Protein AF-0000000075577628 (afdb_homodimer)

Structure (mmCIF, N/CA/C/O backbone):
data_AF-0000000075577628-model_v1
#
loop_
_entity.id
_entity.type
_entity.pdbx_description
1 polymer 'Cyclic nucleotide-binding protein'
#
loop_
_atom_site.group_PDB
_atom_site.id
_atom_site.type_symbol
_atom_site.label_atom_id
_atom_site.label_alt_id
_atom_site.label_comp_id
_atom_site.label_asym_id
_atom_site.label_entity_id
_atom_site.label_seq_id
_atom_site.pdbx_PDB_ins_code
_atom_site.Cartn_x
_atom_site.Cartn_y
_atom_site.Cartn_z
_atom_site.occupancy
_atom_site.B_iso_or_equiv
_atom_site.auth_seq_id
_atom_site.auth_comp_id
_atom_site.auth_asym_id
_atom_site.auth_atom_id
_atom_site.pdbx_PDB_model_num
ATOM 1 N N . MET A 1 1 ? 30.172 -15.508 -8.258 1 45.38 1 MET A N 1
ATOM 2 C CA . MET A 1 1 ? 29.047 -16.438 -8.359 1 45.38 1 MET A CA 1
ATOM 3 C C . MET A 1 1 ? 28.469 -16.75 -6.984 1 45.38 1 MET A C 1
ATOM 5 O O . MET A 1 1 ? 27.25 -16.797 -6.816 1 45.38 1 MET A O 1
ATOM 9 N N . ASN A 1 2 ? 29.359 -16.922 -5.938 1 58.44 2 ASN A N 1
ATOM 10 C CA . ASN A 1 2 ? 29.125 -17.344 -4.559 1 58.44 2 ASN A CA 1
ATOM 11 C C . ASN A 1 2 ? 28.438 -16.25 -3.75 1 58.44 2 ASN A C 1
ATOM 13 O O . ASN A 1 2 ? 27.5 -16.516 -2.994 1 58.44 2 ASN A O 1
ATOM 17 N N . ASN A 1 3 ? 28.797 -15.008 -4.035 1 70.81 3 ASN A N 1
ATOM 18 C CA . ASN A 1 3 ? 28.297 -13.867 -3.271 1 70.81 3 ASN A CA 1
ATOM 19 C C . ASN A 1 3 ? 26.844 -13.539 -3.627 1 70.81 3 ASN A C 1
ATOM 21 O O . ASN A 1 3 ? 26.047 -13.211 -2.748 1 70.81 3 ASN A O 1
ATOM 25 N N . ASN A 1 4 ? 26.5 -13.906 -4.805 1 81.06 4 ASN A N 1
ATOM 26 C CA . ASN A 1 4 ? 25.141 -13.648 -5.262 1 81.06 4 ASN A CA 1
ATOM 27 C C . ASN A 1 4 ? 24.125 -14.539 -4.551 1 81.06 4 ASN A C 1
ATOM 29 O O . ASN A 1 4 ? 23.047 -14.078 -4.172 1 81.06 4 ASN A O 1
ATOM 33 N N . LEU A 1 5 ? 24.641 -15.727 -4.34 1 80.81 5 LEU A N 1
ATOM 34 C CA . LEU A 1 5 ? 23.734 -16.672 -3.705 1 80.81 5 LEU A CA 1
ATOM 35 C C . LEU A 1 5 ? 23.438 -16.266 -2.264 1 80.81 5 LEU A C 1
ATOM 37 O O . LEU A 1 5 ? 22.312 -16.406 -1.784 1 80.81 5 LEU A O 1
ATOM 41 N N . GLU A 1 6 ? 24.562 -15.773 -1.619 1 86.19 6 GLU A N 1
ATOM 42 C CA . GLU A 1 6 ? 24.391 -15.336 -0.236 1 86.19 6 GLU A CA 1
ATOM 43 C C . GLU A 1 6 ? 23.438 -14.156 -0.138 1 86.19 6 GLU A C 1
ATOM 45 O O . GLU A 1 6 ? 22.641 -14.078 0.802 1 86.19 6 GLU A O 1
ATOM 50 N N . ILE A 1 7 ? 23.531 -13.312 -1.1 1 90.38 7 ILE A N 1
ATOM 51 C CA . ILE A 1 7 ? 22.656 -12.148 -1.123 1 90.38 7 ILE A CA 1
ATOM 52 C C . ILE A 1 7 ? 21.219 -12.586 -1.419 1 90.38 7 ILE A C 1
ATOM 54 O O . ILE A 1 7 ? 20.281 -12.094 -0.802 1 90.38 7 ILE A O 1
ATOM 58 N N . LEU A 1 8 ? 21.062 -13.531 -2.334 1 91.06 8 LEU A N 1
ATOM 59 C CA . LEU A 1 8 ? 19.75 -13.992 -2.752 1 91.06 8 LEU A CA 1
ATOM 60 C C . LEU A 1 8 ? 19 -14.625 -1.581 1 91.06 8 LEU A C 1
ATOM 62 O O . LEU A 1 8 ? 17.781 -14.508 -1.486 1 91.06 8 LEU A O 1
ATOM 66 N N . LYS A 1 9 ? 19.719 -15.234 -0.724 1 89.19 9 LYS A N 1
ATOM 67 C CA . LYS A 1 9 ? 19.125 -15.883 0.44 1 89.19 9 LYS A CA 1
ATOM 68 C C . LYS A 1 9 ? 18.5 -14.852 1.379 1 89.19 9 LYS A C 1
ATOM 70 O O . LYS A 1 9 ? 17.641 -15.188 2.199 1 89.19 9 LYS A O 1
ATOM 75 N N . LYS A 1 10 ? 18.969 -13.617 1.207 1 92.44 10 LYS A N 1
ATOM 76 C CA . LYS A 1 10 ? 18.484 -12.555 2.086 1 92.44 10 LYS A CA 1
ATOM 77 C C . LYS A 1 10 ? 17.312 -11.812 1.456 1 92.44 10 LYS A C 1
ATOM 79 O O . LYS A 1 10 ? 16.719 -10.93 2.086 1 92.44 10 LYS A O 1
ATOM 84 N N . VAL A 1 11 ? 17.031 -12.148 0.27 1 94.25 11 VAL A N 1
ATOM 85 C CA . VAL A 1 11 ? 15.969 -11.469 -0.456 1 94.25 11 VAL A CA 1
ATOM 86 C C . VAL A 1 11 ? 14.609 -12.023 -0.02 1 94.25 11 VAL A C 1
ATOM 88 O O . VAL A 1 11 ? 14.367 -13.234 -0.114 1 94.25 11 VAL A O 1
ATOM 91 N N . THR A 1 12 ? 13.695 -11.195 0.407 1 94.94 12 THR A N 1
ATOM 92 C CA . THR A 1 12 ? 12.391 -11.586 0.927 1 94.94 12 THR A CA 1
ATOM 93 C C . THR A 1 12 ? 11.594 -12.359 -0.127 1 94.94 12 THR A C 1
ATOM 95 O O . THR A 1 12 ? 10.828 -13.266 0.205 1 94.94 12 THR A O 1
ATOM 98 N N . LEU A 1 13 ? 11.797 -12.031 -1.385 1 94.5 13 LEU A N 1
ATOM 99 C CA . LEU A 1 13 ? 11.102 -12.688 -2.484 1 94.5 13 LEU A CA 1
ATOM 100 C C . LEU A 1 13 ? 11.438 -14.172 -2.533 1 94.5 13 LEU A C 1
ATOM 102 O O . LEU A 1 13 ? 10.633 -14.984 -2.998 1 94.5 13 LEU A O 1
ATOM 106 N N . PHE A 1 14 ? 12.617 -14.516 -1.979 1 92.94 14 PHE A N 1
ATOM 107 C CA . PHE A 1 14 ? 13.078 -15.898 -2.088 1 92.94 14 PHE A CA 1
ATOM 108 C C . PHE A 1 14 ? 13.039 -16.594 -0.729 1 92.94 14 PHE A C 1
ATOM 110 O O . PHE A 1 14 ? 13.641 -17.641 -0.55 1 92.94 14 PHE A O 1
ATOM 117 N N . GLU A 1 15 ? 12.398 -15.953 0.177 1 91.19 15 GLU A N 1
ATOM 118 C CA . GLU A 1 15 ? 12.32 -16.531 1.516 1 91.19 15 GLU A CA 1
ATOM 119 C C . GLU A 1 15 ? 11.742 -17.938 1.476 1 91.19 15 GLU A C 1
ATOM 121 O O . GLU A 1 15 ? 10.734 -18.188 0.812 1 91.19 15 GLU A O 1
ATOM 126 N N . GLY A 1 16 ? 12.414 -18.875 2.123 1 86.19 16 GLY A N 1
ATOM 127 C CA . GLY A 1 16 ? 11.922 -20.234 2.238 1 86.19 16 GLY A CA 1
ATOM 128 C C . GLY A 1 16 ? 12.336 -21.109 1.075 1 86.19 16 GLY A C 1
ATOM 129 O O . GLY A 1 16 ? 12.031 -22.312 1.058 1 86.19 16 GLY A O 1
ATOM 130 N N . ILE A 1 17 ? 12.938 -20.516 0.058 1 82.75 17 ILE A N 1
ATOM 131 C CA . ILE A 1 17 ? 13.375 -21.297 -1.098 1 82.75 17 ILE A CA 1
ATOM 132 C C . ILE A 1 17 ? 14.859 -21.625 -0.961 1 82.75 17 ILE A C 1
ATOM 134 O O . ILE A 1 17 ? 15.719 -20.75 -1.071 1 82.75 17 ILE A O 1
ATOM 138 N N . ASN A 1 18 ? 15.312 -22.531 -0.335 1 72.38 18 ASN A N 1
ATOM 139 C CA . ASN A 1 18 ? 16.719 -22.797 -0.007 1 72.38 18 ASN A CA 1
ATOM 140 C C . ASN A 1 18 ? 17.406 -23.609 -1.095 1 72.38 18 ASN A C 1
ATOM 142 O O . ASN A 1 18 ? 18.438 -23.203 -1.629 1 72.38 18 ASN A O 1
ATOM 146 N N . GLU A 1 19 ? 17.141 -24.875 -1.274 1 64.94 19 GLU A N 1
ATOM 147 C CA . GLU A 1 19 ? 18.016 -25.859 -1.912 1 64.94 19 GLU A CA 1
ATOM 148 C C . GLU A 1 19 ? 17.969 -25.734 -3.432 1 64.94 19 GLU A C 1
ATOM 150 O O . GLU A 1 19 ? 18.922 -26.094 -4.117 1 64.94 19 GLU A O 1
ATOM 155 N N . ASN A 1 20 ? 17.406 -24.672 -3.98 1 78.75 20 ASN A N 1
ATOM 156 C CA . ASN A 1 20 ? 17.375 -24.734 -5.438 1 78.75 20 ASN A CA 1
ATOM 157 C C . ASN A 1 20 ? 17.141 -23.359 -6.055 1 78.75 20 ASN A C 1
ATOM 159 O O . ASN A 1 20 ? 16.375 -23.234 -7.016 1 78.75 20 ASN A O 1
ATOM 163 N N . LEU A 1 21 ? 17.969 -22.547 -5.457 1 80.19 21 LEU A N 1
ATOM 164 C CA . LEU A 1 21 ? 17.812 -21.188 -5.949 1 80.19 21 LEU A CA 1
ATOM 165 C C . LEU A 1 21 ? 18.25 -21.062 -7.402 1 80.19 21 LEU A C 1
ATOM 167 O O . LEU A 1 21 ? 17.625 -20.359 -8.195 1 80.19 21 LEU A O 1
ATOM 171 N N . SER A 1 22 ? 19.297 -21.844 -7.723 1 78.44 22 SER A N 1
ATOM 172 C CA . SER A 1 22 ? 19.797 -21.812 -9.094 1 78.44 22 SER A CA 1
ATOM 173 C C . SER A 1 22 ? 18.766 -22.344 -10.078 1 78.44 22 SER A C 1
ATOM 175 O O . SER A 1 22 ? 18.578 -21.766 -11.156 1 78.44 22 SER A O 1
ATOM 177 N N . ALA A 1 23 ? 18.203 -23.375 -9.711 1 79.19 23 ALA A N 1
ATOM 178 C CA . ALA A 1 23 ? 17.172 -23.953 -10.562 1 79.19 23 ALA A CA 1
ATOM 179 C C . ALA A 1 23 ? 16 -23 -10.719 1 79.19 23 ALA A C 1
ATOM 181 O O . ALA A 1 23 ? 15.43 -22.875 -11.812 1 79.19 23 ALA A O 1
ATOM 182 N N . MET A 1 24 ? 15.719 -22.344 -9.656 1 82.5 24 MET A N 1
ATOM 183 C CA . MET A 1 24 ? 14.633 -21.359 -9.672 1 82.5 24 MET A CA 1
ATOM 184 C C . MET A 1 24 ? 14.953 -20.219 -10.633 1 82.5 24 MET A C 1
ATOM 186 O O . MET A 1 24 ? 14.117 -19.844 -11.461 1 82.5 24 MET A O 1
ATOM 190 N N . LEU A 1 25 ? 16.156 -19.781 -10.555 1 84.06 25 LEU A N 1
ATOM 191 C CA . LEU A 1 25 ? 16.562 -18.656 -11.398 1 84.06 25 LEU A CA 1
ATOM 192 C C . LEU A 1 25 ? 16.547 -19.047 -12.867 1 84.06 25 LEU A C 1
ATOM 194 O O . LEU A 1 25 ? 16.172 -18.234 -13.727 1 84.06 25 LEU A O 1
ATOM 198 N N . GLU A 1 26 ? 16.953 -20.203 -13.086 1 80.56 26 GLU A N 1
ATOM 199 C CA . GLU A 1 26 ? 16.938 -20.719 -14.461 1 80.56 26 GLU A CA 1
ATOM 200 C C . GLU A 1 26 ? 15.516 -20.812 -14.992 1 80.56 26 GLU A C 1
ATOM 202 O O . GLU A 1 26 ? 15.25 -20.438 -16.141 1 80.56 26 GLU A O 1
ATOM 207 N N . CYS A 1 27 ? 14.703 -21.234 -14.164 1 81.5 27 CYS A N 1
ATOM 208 C CA . CYS A 1 27 ? 13.305 -21.406 -14.555 1 81.5 27 CYS A CA 1
ATOM 209 C C . CYS A 1 27 ? 12.656 -20.047 -14.836 1 81.5 27 CYS A C 1
ATOM 211 O O . CYS A 1 27 ? 11.859 -19.922 -15.758 1 81.5 27 CYS A O 1
ATOM 213 N N . LEU A 1 28 ? 13.031 -19.094 -14.062 1 82.94 28 LEU A N 1
ATOM 214 C CA . LEU A 1 28 ? 12.414 -17.766 -14.141 1 82.94 28 LEU A CA 1
ATOM 215 C C . LEU A 1 28 ? 13 -16.969 -15.297 1 82.94 28 LEU A C 1
ATOM 217 O O . LEU A 1 28 ? 12.438 -15.938 -15.688 1 82.94 28 LEU A O 1
ATOM 221 N N . GLY A 1 29 ? 13.977 -17.453 -15.914 1 80.69 29 GLY A N 1
ATOM 222 C CA . GLY A 1 29 ? 14.633 -16.672 -16.953 1 80.69 29 GLY A CA 1
ATOM 223 C C . GLY A 1 29 ? 15.203 -15.359 -16.438 1 80.69 29 GLY A C 1
ATOM 224 O O . GLY A 1 29 ? 14.969 -14.305 -17.031 1 80.69 29 GLY A O 1
ATOM 225 N N . SER A 1 30 ? 15.938 -15.406 -15.406 1 83.06 30 SER A N 1
ATOM 226 C CA . SER A 1 30 ? 16.484 -14.211 -14.773 1 83.06 30 SER A CA 1
ATOM 227 C C . SER A 1 30 ? 17.547 -13.555 -15.641 1 83.06 30 SER A C 1
ATOM 229 O O . SER A 1 30 ? 18.234 -14.242 -16.406 1 83.06 30 SER A O 1
ATOM 231 N N . ASP A 1 31 ? 17.531 -12.242 -15.656 1 90.94 31 ASP A N 1
ATOM 232 C CA . ASP A 1 31 ? 18.516 -11.445 -16.391 1 90.94 31 ASP A CA 1
ATOM 233 C C . ASP A 1 31 ? 19.328 -10.562 -15.43 1 90.94 31 ASP A C 1
ATOM 235 O O . ASP A 1 31 ? 18.75 -9.766 -14.688 1 90.94 31 ASP A O 1
ATOM 239 N N . GLN A 1 32 ? 20.594 -10.82 -15.461 1 94.38 32 GLN A N 1
ATOM 240 C CA . GLN A 1 32 ? 21.453 -10.016 -14.617 1 94.38 32 GLN A CA 1
ATOM 241 C C . GLN A 1 32 ? 22.141 -8.914 -15.422 1 94.38 32 GLN A C 1
ATOM 243 O O . GLN A 1 32 ? 22.672 -9.164 -16.5 1 94.38 32 GLN A O 1
ATOM 248 N N . LYS A 1 33 ? 22.094 -7.668 -14.953 1 97.5 33 LYS A N 1
ATOM 249 C CA . LYS A 1 33 ? 22.703 -6.527 -15.633 1 97.5 33 LYS A CA 1
ATOM 250 C C . LYS A 1 33 ? 23.562 -5.715 -14.672 1 97.5 33 LYS A C 1
ATOM 252 O O . LYS A 1 33 ? 23.234 -5.578 -13.492 1 97.5 33 LYS A O 1
ATOM 257 N N . LYS A 1 34 ? 24.641 -5.199 -15.188 1 98.19 34 LYS A N 1
ATOM 258 C CA . LYS A 1 34 ? 25.516 -4.316 -14.43 1 98.19 34 LYS A CA 1
ATOM 259 C C . LYS A 1 34 ? 25.312 -2.857 -14.836 1 98.19 34 LYS A C 1
ATOM 261 O O . LYS A 1 34 ? 25.125 -2.559 -16.016 1 98.19 34 LYS A O 1
ATOM 266 N N . TYR A 1 35 ? 25.328 -2.035 -13.898 1 98.5 35 TYR A N 1
ATOM 267 C CA . TYR A 1 35 ? 25.188 -0.597 -14.094 1 98.5 35 TYR A CA 1
ATOM 268 C C . TYR A 1 35 ? 26.328 0.157 -13.422 1 98.5 35 TYR A C 1
ATOM 270 O O . TYR A 1 35 ? 26.734 -0.187 -12.312 1 98.5 35 TYR A O 1
ATOM 278 N N . ALA A 1 36 ? 26.828 1.147 -14.109 1 98.56 36 ALA A N 1
ATOM 279 C CA . ALA A 1 36 ? 27.812 2.043 -13.5 1 98.56 36 ALA A CA 1
ATOM 280 C C . ALA A 1 36 ? 27.125 3.113 -12.656 1 98.56 36 ALA A C 1
ATOM 282 O O . ALA A 1 36 ? 25.938 3.377 -12.82 1 98.56 36 ALA A O 1
ATOM 283 N N . ARG A 1 37 ? 27.953 3.662 -11.758 1 97.88 37 ARG A N 1
ATOM 284 C CA . ARG A 1 37 ? 27.453 4.793 -10.984 1 97.88 37 ARG A CA 1
ATOM 285 C C . ARG A 1 37 ? 26.844 5.855 -11.891 1 97.88 37 ARG A C 1
ATOM 287 O O . ARG A 1 37 ? 27.453 6.258 -12.883 1 97.88 37 ARG A O 1
ATOM 294 N N . GLY A 1 38 ? 25.609 6.211 -11.531 1 97.25 38 GLY A N 1
ATOM 295 C CA . GLY A 1 38 ? 24.953 7.293 -12.258 1 97.25 38 GLY A CA 1
ATOM 296 C C . GLY A 1 38 ? 24.109 6.805 -13.414 1 97.25 38 GLY A C 1
ATOM 297 O O . GLY A 1 38 ? 23.344 7.574 -13.992 1 97.25 38 GLY A O 1
ATOM 298 N N . GLU A 1 39 ? 24.188 5.562 -13.75 1 98.38 39 GLU A N 1
ATOM 299 C CA . GLU A 1 39 ? 23.406 5.027 -14.859 1 98.38 39 GLU A CA 1
ATOM 300 C C . GLU A 1 39 ? 21.938 4.824 -14.469 1 98.38 39 GLU A C 1
ATOM 302 O O . GLU A 1 39 ? 21.656 4.438 -13.336 1 98.38 39 GLU A O 1
ATOM 307 N N . ILE A 1 40 ? 21.109 5.035 -15.461 1 98.12 40 ILE A N 1
ATOM 308 C CA . ILE A 1 40 ? 19.672 4.848 -15.258 1 98.12 40 ILE A CA 1
ATOM 309 C C . ILE A 1 40 ? 19.328 3.369 -15.414 1 98.12 40 ILE A C 1
ATOM 311 O O . ILE A 1 40 ? 19.672 2.746 -16.422 1 98.12 40 ILE A O 1
ATOM 315 N N . ILE A 1 41 ? 18.703 2.84 -14.422 1 98.19 41 ILE A N 1
ATOM 316 C CA . ILE A 1 41 ? 18.266 1.447 -14.438 1 98.19 41 ILE A CA 1
ATOM 317 C C . ILE A 1 41 ? 16.859 1.354 -15.016 1 98.19 41 ILE A C 1
ATOM 319 O O . ILE A 1 41 ? 16.578 0.458 -15.812 1 98.19 41 ILE A O 1
ATOM 323 N N . LEU A 1 42 ? 16 2.166 -14.578 1 96.81 42 LEU A N 1
ATOM 324 C CA . LEU A 1 42 ? 14.625 2.322 -15.031 1 96.81 42 LEU A CA 1
ATOM 325 C C . LEU A 1 42 ? 14.266 3.797 -15.18 1 96.81 42 LEU A C 1
ATOM 327 O O . LEU A 1 42 ? 14.461 4.582 -14.25 1 96.81 42 LEU A O 1
ATOM 331 N N . LEU A 1 43 ? 13.758 4.164 -16.328 1 94.5 43 LEU A N 1
ATOM 332 C CA . LEU A 1 43 ? 13.422 5.559 -16.609 1 94.5 43 LEU A CA 1
ATOM 333 C C . LEU A 1 43 ? 11.922 5.793 -16.484 1 94.5 43 LEU A C 1
ATOM 335 O O . LEU A 1 43 ? 11.117 4.969 -16.922 1 94.5 43 LEU A O 1
ATOM 339 N N . THR A 1 44 ? 11.625 6.906 -15.906 1 91.94 44 THR A N 1
ATOM 340 C CA . THR A 1 44 ? 10.227 7.312 -15.867 1 91.94 44 THR A CA 1
ATOM 341 C C . THR A 1 44 ? 9.594 7.219 -17.25 1 91.94 44 THR A C 1
ATOM 343 O O . THR A 1 44 ? 10.211 7.605 -18.25 1 91.94 44 THR A O 1
ATOM 346 N N . GLY A 1 45 ? 8.367 6.691 -17.266 1 90.06 45 GLY A N 1
ATOM 347 C CA . GLY A 1 45 ? 7.668 6.586 -18.531 1 90.06 45 GLY A CA 1
ATOM 348 C C . GLY A 1 45 ? 7.895 5.258 -19.234 1 90.06 45 GLY A C 1
ATOM 349 O O . GLY A 1 45 ? 7.168 4.906 -20.156 1 90.06 45 GLY A O 1
ATOM 350 N N . GLN A 1 46 ? 8.883 4.523 -18.859 1 92.75 46 GLN A N 1
ATOM 351 C CA . GLN A 1 46 ? 9.148 3.209 -19.438 1 92.75 46 GLN A CA 1
ATOM 352 C C . GLN A 1 46 ? 8.258 2.141 -18.812 1 92.75 46 GLN A C 1
ATOM 354 O O . GLN A 1 46 ? 7.844 2.271 -17.656 1 92.75 46 GLN A O 1
ATOM 359 N N . PRO A 1 47 ? 7.984 1.15 -19.562 1 93.56 47 PRO A N 1
ATOM 360 C CA . PRO A 1 47 ? 7.211 0.048 -18.984 1 93.56 47 PRO A CA 1
ATOM 361 C C . PRO A 1 47 ? 7.969 -0.704 -17.891 1 93.56 47 PRO A C 1
ATOM 363 O O . PRO A 1 47 ? 9.188 -0.876 -18 1 93.56 47 PRO A O 1
ATOM 366 N N . VAL A 1 48 ? 7.289 -1.112 -16.859 1 95.31 48 VAL A N 1
ATOM 367 C CA . VAL A 1 48 ? 7.863 -1.927 -15.797 1 95.31 48 VAL A CA 1
ATOM 368 C C . VAL A 1 48 ? 7.34 -3.357 -15.898 1 95.31 48 VAL A C 1
ATOM 370 O O . VAL A 1 48 ? 6.211 -3.643 -15.492 1 95.31 48 VAL A O 1
ATOM 373 N N . THR A 1 49 ? 8.164 -4.25 -16.359 1 93.94 49 THR A N 1
ATOM 374 C CA . THR A 1 49 ? 7.691 -5.602 -16.641 1 93.94 49 THR A CA 1
ATOM 375 C C . THR A 1 49 ? 8.383 -6.613 -15.727 1 93.94 49 THR A C 1
ATOM 377 O O . THR A 1 49 ? 8.078 -7.805 -15.766 1 93.94 49 THR A O 1
ATOM 380 N N . ALA A 1 50 ? 9.32 -6.07 -14.922 1 95.19 50 ALA A N 1
ATOM 381 C CA . ALA A 1 50 ? 10.109 -6.984 -14.102 1 95.19 50 ALA A CA 1
ATOM 382 C C . ALA A 1 50 ? 10.344 -6.41 -12.711 1 95.19 50 ALA A C 1
ATOM 384 O O . ALA A 1 50 ? 10.297 -5.191 -12.516 1 95.19 50 ALA A O 1
ATOM 385 N N . VAL A 1 51 ? 10.531 -7.352 -11.797 1 96.31 51 VAL A N 1
ATOM 386 C CA . VAL A 1 51 ? 11.016 -7.008 -10.469 1 96.31 51 VAL A CA 1
ATOM 387 C C . VAL A 1 51 ? 12.547 -6.961 -10.477 1 96.31 51 VAL A C 1
ATOM 389 O O . VAL A 1 51 ? 13.195 -7.855 -11.016 1 96.31 51 VAL A O 1
ATOM 392 N N . GLY A 1 52 ? 13.078 -5.902 -9.953 1 97.25 52 GLY A N 1
ATOM 393 C CA . GLY A 1 52 ? 14.523 -5.805 -9.812 1 97.25 52 GLY A CA 1
ATOM 394 C C . GLY A 1 52 ? 15.016 -6.211 -8.438 1 97.25 52 GLY A C 1
ATOM 395 O O . GLY A 1 52 ? 14.469 -5.77 -7.422 1 97.25 52 GLY A O 1
ATOM 396 N N . VAL A 1 53 ? 15.984 -7.062 -8.422 1 97.38 53 VAL A N 1
ATOM 397 C CA . VAL A 1 53 ? 16.656 -7.48 -7.195 1 97.38 53 VAL A CA 1
ATOM 398 C C . VAL A 1 53 ? 18.078 -6.926 -7.172 1 97.38 53 VAL A C 1
ATOM 400 O O . VAL A 1 53 ? 18.859 -7.18 -8.086 1 97.38 53 VAL A O 1
ATOM 403 N N . ILE A 1 54 ? 18.391 -6.211 -6.141 1 98.12 54 ILE A N 1
ATOM 404 C CA . ILE A 1 54 ? 19.734 -5.617 -6.051 1 98.12 54 ILE A CA 1
ATOM 405 C C . ILE A 1 54 ? 20.719 -6.641 -5.488 1 98.12 54 ILE A C 1
ATOM 407 O O . ILE A 1 54 ? 20.625 -7.016 -4.316 1 98.12 54 ILE A O 1
ATOM 411 N N . LEU A 1 55 ? 21.625 -7.055 -6.293 1 96.88 55 LEU A N 1
ATOM 412 C CA . LEU A 1 55 ? 22.625 -8.031 -5.867 1 96.88 55 LEU A CA 1
ATOM 413 C C . LEU A 1 55 ? 23.828 -7.336 -5.246 1 96.88 55 LEU A C 1
ATOM 415 O O . LEU A 1 55 ? 24.422 -7.844 -4.289 1 96.88 55 LEU A O 1
ATOM 419 N N . SER A 1 56 ? 24.172 -6.223 -5.789 1 97.5 56 SER A N 1
ATOM 420 C CA . SER A 1 56 ? 25.266 -5.406 -5.266 1 97.5 56 SER A CA 1
ATOM 421 C C . SER A 1 56 ? 25.062 -3.936 -5.617 1 97.5 56 SER A C 1
ATOM 423 O O . SER A 1 56 ? 24.375 -3.607 -6.586 1 97.5 56 SER A O 1
ATOM 425 N N . GLY A 1 57 ? 25.656 -3.061 -4.758 1 97.44 57 GLY A N 1
ATOM 426 C CA . GLY A 1 57 ? 25.594 -1.627 -4.996 1 97.44 57 GLY A CA 1
ATOM 427 C C . GLY A 1 57 ? 24.391 -0.965 -4.344 1 97.44 57 GLY A C 1
ATOM 428 O O . GLY A 1 57 ? 23.625 -1.62 -3.641 1 97.44 57 GLY A O 1
ATOM 429 N N . GLU A 1 58 ? 24.312 0.321 -4.586 1 97.94 58 GLU A N 1
ATOM 430 C CA . GLU A 1 58 ? 23.219 1.129 -4.059 1 97.94 58 GLU A CA 1
ATOM 431 C C . GLU A 1 58 ? 22.406 1.749 -5.188 1 97.94 58 GLU A C 1
ATOM 433 O O . GLU A 1 58 ? 22.953 2.145 -6.215 1 97.94 58 GLU A O 1
ATOM 438 N N . VAL A 1 59 ? 21.125 1.775 -4.938 1 98 59 VAL A N 1
ATOM 439 C CA . VAL A 1 59 ? 20.203 2.277 -5.941 1 98 59 VAL A CA 1
ATOM 440 C C . VAL A 1 59 ? 19.312 3.363 -5.328 1 98 59 VAL A C 1
ATOM 442 O O . VAL A 1 59 ? 19 3.312 -4.137 1 98 59 VAL A O 1
ATOM 445 N N . GLN A 1 60 ? 19.016 4.312 -6.125 1 97.44 60 GLN A N 1
ATOM 446 C CA . GLN A 1 60 ? 18.141 5.383 -5.68 1 97.44 60 GLN A CA 1
ATOM 447 C C . GLN A 1 60 ? 16.875 5.445 -6.539 1 97.44 60 GLN A C 1
ATOM 449 O O . GLN A 1 60 ? 16.938 5.297 -7.762 1 97.44 60 GLN A O 1
ATOM 454 N N . ILE A 1 61 ? 15.781 5.621 -5.879 1 96.62 61 ILE A N 1
ATOM 455 C CA . ILE A 1 61 ? 14.516 5.848 -6.562 1 96.62 61 ILE A CA 1
ATOM 456 C C . ILE A 1 61 ? 14.156 7.332 -6.512 1 96.62 61 ILE A C 1
ATOM 458 O O . ILE A 1 61 ? 14.094 7.922 -5.434 1 96.62 61 ILE A O 1
ATOM 462 N N . ILE A 1 62 ? 13.891 7.871 -7.688 1 93.31 62 ILE A N 1
ATOM 463 C CA . ILE A 1 62 ? 13.68 9.312 -7.801 1 93.31 62 ILE A CA 1
ATOM 464 C C . ILE A 1 62 ? 12.328 9.586 -8.445 1 93.31 62 ILE A C 1
ATOM 466 O O . ILE A 1 62 ? 11.945 8.922 -9.414 1 93.31 62 ILE A O 1
ATOM 470 N N . HIS A 1 63 ? 11.625 10.469 -7.883 1 88.19 63 HIS A N 1
ATOM 471 C CA . HIS A 1 63 ? 10.398 10.977 -8.484 1 88.19 63 HIS A CA 1
ATOM 472 C C . HIS A 1 63 ? 10.609 12.375 -9.07 1 88.19 63 HIS A C 1
ATOM 474 O O . HIS A 1 63 ? 11.18 13.242 -8.406 1 88.19 63 HIS A O 1
ATOM 480 N N . GLU A 1 64 ? 10.266 12.484 -10.289 1 81.56 64 GLU A N 1
ATOM 481 C CA . GLU A 1 64 ? 10.297 13.789 -10.938 1 81.56 64 GLU A CA 1
ATOM 482 C C . GLU A 1 64 ? 8.883 14.336 -11.148 1 81.56 64 GLU A C 1
ATOM 484 O O . GLU A 1 64 ? 8.039 13.664 -11.75 1 81.56 64 GLU A O 1
ATOM 489 N N . ASP A 1 65 ? 8.664 15.57 -10.688 1 72.94 65 ASP A N 1
ATOM 490 C CA . ASP A 1 65 ? 7.324 16.141 -10.828 1 72.94 65 ASP A CA 1
ATOM 491 C C . ASP A 1 65 ? 7.164 16.828 -12.18 1 72.94 65 ASP A C 1
ATOM 493 O O . ASP A 1 65 ? 8.07 16.797 -13.016 1 72.94 65 ASP A O 1
ATOM 497 N N . PHE A 1 66 ? 5.984 17.344 -12.422 1 69.75 66 PHE A N 1
ATOM 498 C CA . PHE A 1 66 ? 5.629 17.953 -13.703 1 69.75 66 PHE A CA 1
ATOM 499 C C . PHE A 1 66 ? 6.535 19.141 -14.008 1 69.75 66 PHE A C 1
ATOM 501 O O . PHE A 1 66 ? 6.812 19.438 -15.172 1 69.75 66 PHE A O 1
ATOM 508 N N . TYR A 1 67 ? 6.996 19.75 -13.008 1 70.12 67 TYR A N 1
ATOM 509 C CA . TYR A 1 67 ? 7.809 20.938 -13.188 1 70.12 67 TYR A CA 1
ATOM 510 C C . TYR A 1 67 ? 9.281 20.578 -13.336 1 70.12 67 TYR A C 1
ATOM 512 O O . TYR A 1 67 ? 10.133 21.453 -13.523 1 70.12 67 TYR A O 1
ATOM 520 N N . GLY A 1 68 ? 9.539 19.312 -13.242 1 73.44 68 GLY A N 1
ATOM 521 C CA . GLY A 1 68 ? 10.906 18.859 -13.414 1 73.44 68 GLY A CA 1
ATOM 522 C C . GLY A 1 68 ? 11.672 18.75 -12.109 1 73.44 68 GLY A C 1
ATOM 523 O O . GLY A 1 68 ? 12.859 18.438 -12.102 1 73.44 68 GLY A O 1
ATOM 524 N N . ASN A 1 69 ? 11.016 19.109 -11.055 1 75.5 69 ASN A N 1
ATOM 525 C CA . ASN A 1 69 ? 11.656 18.953 -9.75 1 75.5 69 ASN A CA 1
ATOM 526 C C . ASN A 1 69 ? 11.82 17.484 -9.367 1 75.5 69 ASN A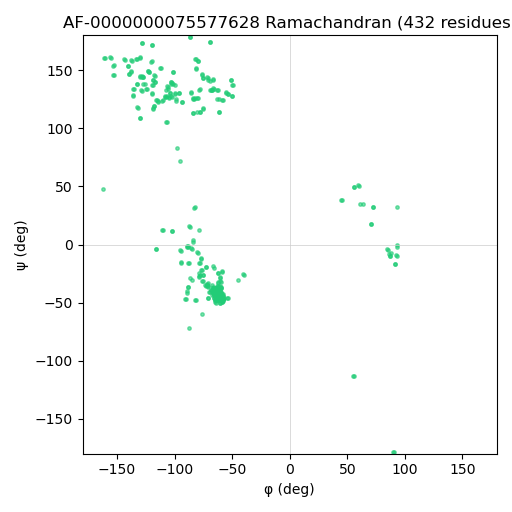 C 1
ATOM 528 O O . ASN A 1 69 ? 10.914 16.672 -9.594 1 75.5 69 ASN A O 1
ATOM 532 N N . ARG A 1 70 ? 13.086 17.219 -8.906 1 81.44 70 ARG A N 1
ATOM 533 C CA . ARG A 1 70 ? 13.383 15.836 -8.562 1 81.44 70 ARG A CA 1
ATOM 534 C C . ARG A 1 70 ? 13.445 15.648 -7.047 1 81.44 70 ARG A C 1
ATOM 536 O O . ARG A 1 70 ? 13.977 16.5 -6.336 1 81.44 70 ARG A O 1
ATOM 543 N N . SER A 1 71 ? 12.836 14.578 -6.539 1 82.19 71 SER A N 1
ATOM 544 C CA . SER A 1 71 ? 12.914 14.211 -5.133 1 82.19 71 SER A CA 1
ATOM 545 C C . SER A 1 71 ? 13.312 12.75 -4.965 1 82.19 71 SER A C 1
ATOM 547 O O . SER A 1 71 ? 12.805 11.875 -5.664 1 82.19 71 SER A O 1
ATOM 549 N N . ILE A 1 72 ? 14.281 12.586 -4.066 1 87.75 72 ILE A N 1
ATOM 550 C CA . ILE A 1 72 ? 14.688 11.219 -3.752 1 87.75 72 ILE A CA 1
ATOM 551 C C . ILE A 1 72 ? 13.633 10.562 -2.857 1 87.75 72 ILE A C 1
ATOM 553 O O . ILE A 1 72 ? 13.367 11.039 -1.752 1 87.75 72 ILE A O 1
ATOM 557 N N . LEU A 1 73 ? 13.047 9.578 -3.354 1 87.06 73 LEU A N 1
ATOM 558 C CA . LEU A 1 73 ? 12.031 8.883 -2.574 1 87.06 73 LEU A CA 1
ATOM 559 C C . LEU A 1 73 ? 12.664 7.906 -1.59 1 87.06 73 LEU A C 1
ATOM 561 O O . LEU A 1 73 ? 12.242 7.816 -0.436 1 87.06 73 LEU A O 1
ATOM 565 N N . THR A 1 74 ? 13.602 7.109 -2.064 1 89.31 74 THR A N 1
ATOM 566 C CA . THR A 1 74 ? 14.234 6.121 -1.199 1 89.31 74 THR A CA 1
ATOM 567 C C . THR A 1 74 ? 15.562 5.66 -1.793 1 89.31 74 THR A C 1
ATOM 569 O O . THR A 1 74 ? 15.867 5.949 -2.953 1 89.31 74 THR A O 1
ATOM 572 N N . GLU A 1 75 ? 16.344 5.117 -0.941 1 94.88 75 GLU A N 1
ATOM 573 C CA . GLU A 1 75 ? 17.578 4.438 -1.327 1 94.88 75 GLU A CA 1
ATOM 574 C C . GLU A 1 75 ? 17.531 2.959 -0.955 1 94.88 75 GLU A C 1
ATOM 576 O O . GLU A 1 75 ? 17.016 2.596 0.106 1 94.88 75 GLU A O 1
ATOM 581 N N . LEU A 1 76 ? 18.031 2.17 -1.831 1 97 76 LEU A N 1
ATOM 582 C CA . LEU A 1 76 ? 17.953 0.725 -1.652 1 97 76 LEU A CA 1
ATOM 583 C C . LEU A 1 76 ? 19.328 0.092 -1.665 1 97 76 LEU A C 1
ATOM 585 O O . LEU A 1 76 ? 20.219 0.557 -2.377 1 97 76 LEU A O 1
ATOM 589 N N . ASN A 1 77 ? 19.422 -0.954 -0.928 1 97.19 77 ASN A N 1
ATOM 590 C CA . ASN A 1 77 ? 20.672 -1.682 -0.745 1 97.19 77 ASN A CA 1
ATOM 591 C C . ASN A 1 77 ? 20.562 -3.125 -1.226 1 97.19 77 ASN A C 1
ATOM 593 O O . ASN A 1 77 ? 19.469 -3.572 -1.606 1 97.19 77 ASN A O 1
ATOM 597 N N . PRO A 1 78 ? 21.734 -3.787 -1.252 1 97 78 PRO A N 1
ATOM 598 C CA . PRO A 1 78 ? 21.688 -5.188 -1.675 1 97 78 PRO A CA 1
ATOM 599 C C . PRO A 1 78 ? 20.641 -5.992 -0.91 1 97 78 PRO A C 1
ATOM 601 O O . PRO A 1 78 ? 20.469 -5.801 0.297 1 97 78 PRO A O 1
ATOM 604 N N . SER A 1 79 ? 19.969 -6.891 -1.621 1 96.81 79 SER A N 1
ATOM 605 C CA . SER A 1 79 ? 18.938 -7.793 -1.128 1 96.81 79 SER A CA 1
ATOM 606 C C . SER A 1 79 ? 17.562 -7.133 -1.171 1 96.81 79 SER A C 1
ATOM 608 O O . SER A 1 79 ? 16.547 -7.801 -0.983 1 96.81 79 SER A O 1
ATOM 610 N N . HIS A 1 80 ? 17.547 -5.848 -1.437 1 97.75 80 HIS A N 1
ATOM 611 C CA . HIS A 1 80 ? 16.266 -5.176 -1.63 1 97.75 80 HIS A CA 1
ATOM 612 C C . HIS A 1 80 ? 15.711 -5.426 -3.031 1 97.75 80 HIS A C 1
ATOM 614 O O . HIS A 1 80 ? 16.469 -5.809 -3.936 1 97.75 80 HIS A O 1
ATOM 620 N N . ILE A 1 81 ? 14.453 -5.27 -3.139 1 97.81 81 ILE A N 1
ATOM 621 C CA . ILE A 1 81 ? 13.82 -5.371 -4.449 1 97.81 81 ILE A CA 1
ATOM 622 C C . ILE A 1 81 ? 13.125 -4.059 -4.793 1 97.81 81 ILE A C 1
ATOM 624 O O . ILE A 1 81 ? 12.828 -3.256 -3.904 1 97.81 81 ILE A O 1
ATOM 628 N N . PHE A 1 82 ? 12.906 -3.836 -6.066 1 97.31 82 PHE A N 1
ATOM 629 C CA . PHE A 1 82 ? 12.148 -2.674 -6.516 1 97.31 82 PHE A CA 1
ATOM 630 C C . PHE A 1 82 ? 11.305 -3.014 -7.734 1 97.31 82 PHE A C 1
ATOM 632 O O . PHE A 1 82 ? 11.539 -4.035 -8.391 1 97.31 82 PHE A O 1
ATOM 639 N N . GLY A 1 83 ? 10.289 -2.254 -8.016 1 96.44 83 GLY A N 1
ATOM 640 C CA . GLY A 1 83 ? 9.461 -2.373 -9.203 1 96.44 83 GLY A CA 1
ATOM 641 C C . GLY A 1 83 ? 8.352 -3.395 -9.062 1 96.44 83 GLY A C 1
ATOM 642 O O . GLY A 1 83 ? 7.52 -3.543 -9.961 1 96.44 83 GLY A O 1
ATOM 643 N N . GLU A 1 84 ? 8.336 -4.078 -7.961 1 97 84 GLU A N 1
ATOM 644 C CA . GLU A 1 84 ? 7.387 -5.176 -7.793 1 97 84 GLU A CA 1
ATOM 645 C C . GLU A 1 84 ? 5.945 -4.672 -7.816 1 97 84 GLU A C 1
ATOM 647 O O . GLU A 1 84 ? 5.062 -5.328 -8.375 1 97 84 GLU A O 1
ATOM 652 N N . SER A 1 85 ? 5.695 -3.51 -7.18 1 97.31 85 SER A N 1
ATOM 653 C CA . SER A 1 85 ? 4.344 -2.965 -7.188 1 97.31 85 SER A CA 1
ATOM 654 C C . SER A 1 85 ? 3.918 -2.557 -8.594 1 97.31 85 SER A C 1
ATOM 656 O O . SER A 1 85 ? 2.809 -2.871 -9.031 1 97.31 85 SER A O 1
ATOM 658 N N . PHE A 1 86 ? 4.781 -1.969 -9.312 1 96.31 86 PHE A N 1
ATOM 659 C CA . PHE A 1 86 ? 4.465 -1.5 -10.656 1 96.31 86 PHE A CA 1
ATOM 660 C C . PHE A 1 86 ? 4.301 -2.674 -11.609 1 96.31 86 PHE A C 1
ATOM 662 O O . PHE A 1 86 ? 3.328 -2.732 -12.367 1 96.31 86 PHE A O 1
ATOM 669 N N . ALA A 1 87 ? 5.23 -3.588 -11.523 1 96.12 87 ALA A N 1
ATOM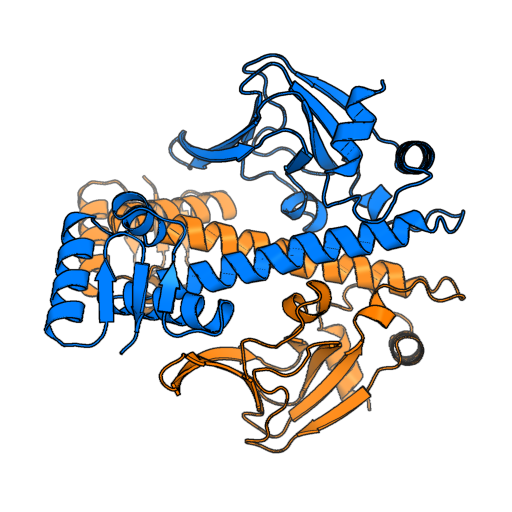 670 C CA . ALA A 1 87 ? 5.184 -4.75 -12.406 1 96.12 87 ALA A CA 1
ATOM 671 C C . ALA A 1 87 ? 3.92 -5.57 -12.172 1 96.12 87 ALA A C 1
ATOM 673 O O . ALA A 1 87 ? 3.27 -6.008 -13.125 1 96.12 87 ALA A O 1
ATOM 674 N N . SER A 1 88 ? 3.578 -5.758 -10.945 1 96.31 88 SER A N 1
ATOM 675 C CA . SER A 1 88 ? 2.418 -6.566 -10.586 1 96.31 88 SER A CA 1
ATOM 676 C C . SER A 1 88 ? 1.117 -5.855 -10.938 1 96.31 88 SER A C 1
ATOM 678 O O . SER A 1 88 ? 0.122 -6.5 -11.273 1 96.31 88 SER A O 1
ATOM 680 N N . ALA A 1 89 ? 1.11 -4.547 -10.836 1 95.56 89 ALA A N 1
ATOM 681 C CA . ALA A 1 89 ? -0.091 -3.758 -11.094 1 95.56 89 ALA A CA 1
ATOM 682 C C . ALA A 1 89 ? -0.402 -3.705 -12.586 1 95.56 89 ALA A C 1
ATOM 684 O O . ALA A 1 89 ? -1.523 -3.377 -12.977 1 95.56 89 ALA A O 1
ATOM 685 N N . GLY A 1 90 ? 0.578 -3.99 -13.328 1 91.12 90 GLY A N 1
ATOM 686 C CA . GLY A 1 90 ? 0.413 -3.91 -14.773 1 91.12 90 GLY A CA 1
ATOM 687 C C . GLY A 1 90 ? 0.329 -2.484 -15.281 1 91.12 90 GLY A C 1
ATOM 688 O O . GLY A 1 90 ? -0.441 -2.193 -16.203 1 91.12 90 GLY A O 1
ATOM 689 N N . ILE A 1 91 ? 0.994 -1.61 -14.656 1 86.38 91 ILE A N 1
ATOM 690 C CA . ILE A 1 91 ? 0.979 -0.225 -15.109 1 86.38 91 ILE A CA 1
ATOM 691 C C . ILE A 1 91 ? 1.854 -0.084 -16.359 1 86.38 91 ILE A C 1
ATOM 693 O O . ILE A 1 91 ? 2.902 -0.724 -16.469 1 86.38 91 ILE A O 1
ATOM 697 N N . PRO A 1 92 ? 1.479 0.721 -17.281 1 82.88 92 PRO A N 1
ATOM 698 C CA . PRO A 1 92 ? 2.203 0.803 -18.547 1 82.88 92 PRO A CA 1
ATOM 699 C C . PRO A 1 92 ? 3.482 1.629 -18.453 1 82.88 92 PRO A C 1
ATOM 701 O O . PRO A 1 92 ? 4.406 1.444 -19.25 1 82.88 92 PRO A O 1
ATOM 704 N N . GLU A 1 93 ? 3.477 2.594 -17.5 1 91.44 93 GLU A N 1
ATOM 705 C CA . GLU A 1 93 ? 4.598 3.525 -17.422 1 91.44 93 GLU A CA 1
ATOM 706 C C . GLU A 1 93 ? 5.055 3.715 -15.969 1 91.44 93 GLU A C 1
ATOM 708 O O . GLU A 1 93 ? 4.23 3.922 -15.078 1 91.44 93 GLU A O 1
ATOM 713 N N . SER A 1 94 ? 6.387 3.641 -15.82 1 93 94 SER A N 1
ATOM 714 C CA . SER A 1 94 ? 6.953 3.893 -14.5 1 93 94 SER A CA 1
ATOM 715 C C . SER A 1 94 ? 6.766 5.348 -14.086 1 93 94 SER A C 1
ATOM 717 O O . SER A 1 94 ? 7.062 6.262 -14.859 1 93 94 SER A O 1
ATOM 719 N N . PRO A 1 95 ? 6.316 5.598 -12.898 1 89.56 95 PRO A N 1
ATOM 720 C CA . PRO A 1 95 ? 6.227 6.973 -12.391 1 89.56 95 PRO A CA 1
ATOM 721 C C . PRO A 1 95 ? 7.535 7.465 -11.781 1 89.56 95 PRO A C 1
ATOM 723 O O . PRO A 1 95 ? 7.621 8.617 -11.344 1 89.56 95 PRO A O 1
ATOM 726 N N . VAL A 1 96 ? 8.539 6.562 -11.719 1 93.12 96 VAL A N 1
ATOM 727 C CA . VAL A 1 96 ? 9.781 6.926 -11.039 1 93.12 96 VAL A CA 1
ATOM 728 C C . VAL A 1 96 ? 10.977 6.539 -11.898 1 93.12 96 VAL A C 1
ATOM 730 O O . VAL A 1 96 ? 10.859 5.715 -12.805 1 93.12 96 VAL A O 1
ATOM 733 N N . THR A 1 97 ? 12.016 7.148 -11.617 1 95.62 97 THR A N 1
ATOM 734 C CA . THR A 1 97 ? 13.305 6.789 -12.195 1 95.62 97 THR A CA 1
ATOM 735 C C . THR A 1 97 ? 14.18 6.082 -11.156 1 95.62 97 THR A C 1
ATOM 737 O O . THR A 1 97 ? 14.219 6.48 -9.992 1 95.62 97 THR A O 1
ATOM 740 N N . VAL A 1 98 ? 14.781 5 -11.539 1 97.75 98 VAL A N 1
ATOM 741 C CA . VAL A 1 98 ? 15.711 4.258 -10.688 1 97.75 98 VAL A CA 1
ATOM 742 C C . VAL A 1 98 ? 17.141 4.434 -11.211 1 97.75 98 VAL A C 1
ATOM 744 O O . VAL A 1 98 ? 17.406 4.188 -12.391 1 97.75 98 VAL A O 1
ATOM 747 N N . ILE A 1 99 ? 18.016 4.84 -10.352 1 98.06 99 ILE A N 1
ATOM 748 C CA . ILE A 1 99 ? 19.375 5.16 -10.758 1 98.06 99 ILE A CA 1
ATOM 749 C C . ILE A 1 99 ? 20.375 4.414 -9.875 1 98.06 99 ILE A C 1
ATOM 751 O O . ILE A 1 99 ? 20.141 4.242 -8.68 1 98.06 99 ILE A O 1
ATOM 755 N N . ALA A 1 100 ? 21.469 4.008 -10.492 1 98.5 100 ALA A N 1
ATOM 756 C CA . ALA A 1 100 ? 22.562 3.42 -9.719 1 98.5 100 ALA A CA 1
ATOM 757 C C . ALA A 1 100 ? 23.375 4.496 -9.008 1 98.5 100 ALA A C 1
ATOM 759 O O . ALA A 1 100 ? 24.047 5.312 -9.656 1 98.5 100 ALA A O 1
ATOM 760 N N . LYS A 1 101 ? 23.297 4.461 -7.746 1 97.56 101 LYS A N 1
ATOM 761 C CA . LYS A 1 101 ? 24.078 5.418 -6.969 1 97.56 101 LYS A CA 1
ATOM 762 C C . LYS A 1 101 ? 25.562 5.027 -6.941 1 97.56 101 LYS A C 1
ATOM 764 O O . LYS A 1 101 ? 26.422 5.883 -6.797 1 97.56 101 LYS A O 1
ATOM 769 N N . THR A 1 102 ? 25.875 3.785 -6.984 1 98.19 102 THR A N 1
ATOM 770 C CA . THR A 1 102 ? 27.188 3.164 -7.156 1 98.19 102 THR A CA 1
ATOM 771 C C . THR A 1 102 ? 27.141 2.137 -8.281 1 98.19 102 THR A C 1
ATOM 773 O O . THR A 1 102 ? 26.078 1.866 -8.852 1 98.19 102 THR A O 1
ATOM 776 N N . ASN A 1 103 ? 28.359 1.638 -8.57 1 98.44 103 ASN A N 1
ATOM 777 C CA . ASN A 1 103 ? 28.281 0.442 -9.398 1 98.44 103 ASN A CA 1
ATOM 778 C C . ASN A 1 103 ? 27.375 -0.613 -8.781 1 98.44 103 ASN A C 1
ATOM 780 O O . ASN A 1 103 ? 27.438 -0.862 -7.578 1 98.44 103 ASN A O 1
ATOM 784 N N . ALA A 1 104 ? 26.469 -1.071 -9.656 1 98.19 104 ALA A N 1
ATOM 785 C CA . ALA A 1 104 ? 25.453 -1.98 -9.109 1 98.19 104 ALA A CA 1
ATOM 786 C C . ALA A 1 104 ? 25.203 -3.152 -10.055 1 98.19 104 ALA A C 1
ATOM 788 O O . ALA A 1 104 ? 25.406 -3.035 -11.266 1 98.19 104 ALA A O 1
ATOM 789 N N . THR A 1 105 ? 24.859 -4.27 -9.5 1 98.06 105 THR A N 1
ATOM 790 C CA . THR A 1 105 ? 24.375 -5.438 -10.234 1 98.06 105 THR A CA 1
ATOM 791 C C . THR A 1 105 ? 22.938 -5.75 -9.859 1 98.06 105 THR A C 1
ATOM 793 O O . THR A 1 105 ? 22.609 -5.918 -8.68 1 98.06 105 THR A O 1
ATOM 796 N N . ILE A 1 106 ? 22.094 -5.801 -10.898 1 97.94 106 ILE A N 1
ATOM 797 C CA . ILE A 1 106 ? 20.656 -6.004 -10.672 1 97.94 106 ILE A CA 1
ATOM 798 C C . ILE A 1 106 ? 20.203 -7.289 -11.367 1 97.94 106 ILE A C 1
ATOM 800 O O . ILE A 1 106 ? 20.578 -7.551 -12.508 1 97.94 106 ILE A O 1
ATOM 804 N N . LEU A 1 107 ? 19.531 -8.109 -10.641 1 96.62 107 LEU A N 1
ATOM 805 C CA . LEU A 1 107 ? 18.828 -9.258 -11.203 1 96.62 107 LEU A CA 1
ATOM 806 C C . LEU A 1 107 ? 17.375 -8.914 -11.508 1 96.62 107 LEU A C 1
ATOM 808 O O . LEU A 1 107 ? 16.641 -8.461 -10.633 1 96.62 107 LEU A O 1
ATOM 812 N N . PHE A 1 108 ? 16.969 -9.086 -12.766 1 96.62 108 PHE A N 1
ATOM 813 C CA . PHE A 1 108 ? 15.602 -8.789 -13.172 1 96.62 108 PHE A CA 1
ATOM 814 C C . PHE A 1 108 ? 14.805 -10.078 -13.352 1 96.62 108 PHE A C 1
ATOM 816 O O . PHE A 1 108 ? 15.258 -11.016 -14.016 1 96.62 108 PHE A O 1
ATOM 823 N N . LEU A 1 109 ? 13.641 -10.078 -12.734 1 94.44 109 LEU A N 1
ATOM 824 C CA . LEU A 1 109 ? 12.703 -11.195 -12.844 1 94.44 109 LEU A CA 1
ATOM 825 C C . LEU A 1 109 ? 11.383 -10.742 -13.461 1 94.44 109 LEU A C 1
ATOM 827 O O . LEU A 1 109 ? 10.656 -9.953 -12.852 1 94.44 109 LEU A O 1
ATOM 831 N N . GLY A 1 110 ? 11.055 -11.281 -14.609 1 93.12 110 GLY A N 1
ATOM 832 C CA . GLY A 1 110 ? 9.789 -10.938 -15.234 1 93.12 110 GLY A CA 1
ATOM 833 C C . GLY A 1 110 ? 8.586 -11.336 -14.406 1 93.12 110 GLY A C 1
ATOM 834 O O . GLY A 1 110 ? 8.523 -12.445 -13.883 1 93.12 110 GLY A O 1
ATOM 835 N N . ILE A 1 111 ? 7.668 -10.406 -14.273 1 91.94 111 ILE A N 1
ATOM 836 C CA . ILE A 1 111 ? 6.492 -10.656 -13.445 1 91.94 111 ILE A CA 1
ATOM 837 C C . ILE A 1 111 ? 5.68 -11.812 -14.031 1 91.94 111 ILE A C 1
ATOM 839 O O . ILE A 1 111 ? 5.16 -12.648 -13.297 1 91.94 111 ILE A O 1
ATOM 843 N N . ASP A 1 112 ? 5.594 -11.891 -15.312 1 88.75 112 ASP A N 1
ATOM 844 C CA . ASP A 1 112 ? 4.848 -12.961 -15.977 1 88.75 112 ASP A CA 1
ATOM 845 C C . ASP A 1 112 ? 5.465 -14.32 -15.68 1 88.75 112 ASP A C 1
ATOM 847 O O . ASP A 1 112 ? 4.75 -15.32 -15.555 1 88.75 112 ASP A O 1
ATOM 851 N N . ARG A 1 113 ? 6.719 -14.375 -15.578 1 87.06 113 ARG A N 1
ATOM 852 C CA . ARG A 1 113 ? 7.414 -15.625 -15.273 1 87.06 113 ARG A CA 1
ATOM 853 C C . ARG A 1 113 ? 7.195 -16.047 -13.82 1 87.06 113 ARG A C 1
ATOM 855 O O . ARG A 1 113 ? 7.16 -17.234 -13.508 1 87.06 113 ARG A O 1
ATOM 862 N N . ILE A 1 114 ? 7.125 -15.055 -13.016 1 88 114 ILE A N 1
ATOM 863 C CA . ILE A 1 114 ? 6.887 -15.328 -11.602 1 88 114 ILE A CA 1
ATOM 864 C C . ILE A 1 114 ? 5.504 -15.945 -11.422 1 88 114 ILE A C 1
ATOM 866 O O . ILE A 1 114 ? 5.344 -16.922 -10.695 1 88 114 ILE A O 1
ATOM 870 N N . ILE A 1 115 ? 4.508 -15.43 -12.148 1 82.25 115 ILE A N 1
ATOM 871 C CA . ILE A 1 115 ? 3.127 -15.781 -11.844 1 82.25 115 ILE A CA 1
ATOM 872 C C . ILE A 1 115 ? 2.691 -16.953 -12.727 1 82.25 115 ILE A C 1
ATOM 874 O O . ILE A 1 115 ? 1.656 -17.578 -12.477 1 82.25 115 ILE A O 1
ATOM 878 N N . THR A 1 116 ? 3.422 -17.234 -13.742 1 74.25 116 THR A N 1
ATOM 879 C CA . THR A 1 116 ? 3.014 -18.312 -14.633 1 74.25 116 THR A CA 1
ATOM 880 C C . THR A 1 116 ? 3.486 -19.672 -14.094 1 74.25 116 THR A C 1
ATOM 882 O O . THR A 1 116 ? 4.574 -19.766 -13.523 1 74.25 116 THR A O 1
ATOM 885 N N . THR A 1 117 ? 2.477 -20.531 -13.969 1 62.56 117 THR A N 1
ATOM 886 C CA . THR A 1 117 ? 2.76 -21.891 -13.539 1 62.56 117 THR A CA 1
ATOM 887 C C . THR A 1 117 ? 3.676 -22.594 -14.539 1 62.56 117 THR A C 1
ATOM 889 O O . THR A 1 117 ? 3.514 -22.438 -15.75 1 62.56 117 THR A O 1
ATOM 892 N N . CYS A 1 118 ? 4.879 -22.891 -14.086 1 62.31 118 CYS A N 1
ATOM 893 C CA . CYS A 1 118 ? 5.789 -23.656 -14.93 1 62.31 118 CYS A CA 1
ATOM 894 C C . CYS A 1 118 ? 5.223 -25.047 -15.219 1 62.31 118 CYS A C 1
ATOM 896 O O . CYS A 1 118 ? 4.594 -25.656 -14.352 1 62.31 118 CYS A O 1
ATOM 898 N N . PRO A 1 119 ? 5.137 -25.344 -16.469 1 58.62 119 PRO A N 1
ATOM 899 C CA . PRO A 1 119 ? 4.66 -26.688 -16.812 1 58.62 119 PRO A CA 1
ATOM 900 C C . PRO A 1 119 ? 5.215 -27.75 -15.883 1 58.62 119 PRO A C 1
ATOM 902 O O . PRO A 1 119 ? 4.578 -28.797 -15.688 1 58.62 119 PRO A O 1
ATOM 905 N N . ASN A 1 120 ? 6.359 -27.5 -15.312 1 59.56 120 ASN A N 1
ATOM 906 C CA . ASN A 1 120 ? 6.977 -28.516 -14.469 1 59.56 120 ASN A CA 1
ATOM 907 C C . ASN A 1 120 ? 6.469 -28.438 -13.031 1 59.56 120 ASN A C 1
ATOM 909 O O . ASN A 1 120 ? 6.938 -29.172 -12.164 1 59.56 120 ASN A O 1
ATOM 913 N N . SER A 1 121 ? 5.363 -27.703 -12.875 1 59.06 121 SER A N 1
ATOM 914 C CA . SER A 1 121 ? 4.746 -27.562 -11.562 1 59.06 121 SER A CA 1
ATOM 915 C C . SER A 1 121 ? 5.789 -27.281 -10.484 1 59.06 121 SER A C 1
ATOM 917 O O . SER A 1 121 ? 5.793 -27.938 -9.438 1 59.06 121 SER A O 1
ATOM 919 N N . CYS A 1 122 ? 6.754 -26.484 -10.898 1 70.38 122 CYS A N 1
ATOM 920 C CA . CYS A 1 122 ? 7.855 -26.219 -9.977 1 70.38 122 CYS A CA 1
ATOM 921 C C . CYS A 1 122 ? 7.352 -25.609 -8.672 1 70.38 122 CYS A C 1
ATOM 923 O O . CYS A 1 122 ? 6.531 -24.688 -8.688 1 70.38 122 CYS A O 1
ATOM 925 N N . ILE A 1 123 ? 7.691 -26.266 -7.562 1 72.25 123 ILE A N 1
ATOM 926 C CA . ILE A 1 123 ? 7.273 -25.938 -6.207 1 72.25 123 ILE A CA 1
ATOM 927 C C . ILE A 1 123 ? 7.715 -24.516 -5.859 1 72.25 123 ILE A C 1
ATOM 929 O O . ILE A 1 123 ? 7.078 -23.844 -5.043 1 72.25 123 ILE A O 1
ATOM 933 N N . PHE A 1 124 ? 8.688 -24.094 -6.531 1 80 124 PHE A N 1
ATOM 934 C CA . PHE A 1 124 ? 9.211 -22.797 -6.09 1 80 124 PHE A CA 1
ATOM 935 C C . PHE A 1 124 ? 8.336 -21.656 -6.578 1 80 124 PHE A C 1
ATOM 937 O O . PHE A 1 124 ? 8.312 -20.578 -5.973 1 80 124 PHE A O 1
ATOM 944 N N . HIS A 1 125 ? 7.594 -21.844 -7.703 1 80.44 125 HIS A N 1
ATOM 945 C CA . HIS A 1 125 ? 6.723 -20.766 -8.18 1 80.44 125 HIS A CA 1
ATOM 946 C C . HIS A 1 125 ? 5.66 -20.422 -7.141 1 80.44 125 HIS A C 1
ATOM 948 O O . HIS A 1 125 ? 5.367 -19.25 -6.914 1 80.44 125 HIS A O 1
ATOM 954 N N . ASN A 1 126 ? 5.16 -21.469 -6.547 1 82.06 126 ASN A N 1
ATOM 955 C CA . ASN A 1 126 ? 4.156 -21.219 -5.516 1 82.06 126 ASN A CA 1
ATOM 956 C C . ASN A 1 126 ? 4.738 -20.422 -4.355 1 82.06 126 ASN A C 1
ATOM 958 O O . ASN A 1 126 ? 4.098 -19.484 -3.855 1 82.06 126 ASN A O 1
ATOM 962 N N . HIS A 1 127 ? 5.91 -20.781 -3.984 1 86.94 127 HIS A N 1
ATOM 963 C CA . HIS A 1 127 ? 6.578 -20.062 -2.908 1 86.94 127 HIS A CA 1
ATOM 964 C C . HIS A 1 127 ? 6.867 -18.625 -3.311 1 86.94 127 HIS A C 1
ATOM 966 O O . HIS A 1 127 ? 6.703 -17.703 -2.506 1 86.94 127 HIS A O 1
ATOM 972 N N . LEU A 1 128 ? 7.25 -18.438 -4.52 1 89.19 128 LEU A N 1
ATOM 973 C CA . LEU A 1 128 ? 7.562 -17.109 -5.023 1 89.19 128 LEU A CA 1
ATOM 974 C C . LEU A 1 128 ? 6.32 -16.219 -5.039 1 89.19 128 LEU A C 1
ATOM 976 O O . LEU A 1 128 ? 6.371 -15.062 -4.629 1 89.19 128 LEU A O 1
ATOM 980 N N . ILE A 1 129 ? 5.273 -16.812 -5.496 1 89.94 129 ILE A N 1
ATOM 981 C CA . ILE A 1 129 ? 4.008 -16.094 -5.562 1 89.94 129 ILE A CA 1
ATOM 982 C C . ILE A 1 129 ? 3.562 -15.703 -4.152 1 89.94 129 ILE A C 1
ATOM 984 O O . ILE A 1 129 ? 3.174 -14.562 -3.908 1 89.94 129 ILE A O 1
ATOM 988 N N . GLU A 1 130 ? 3.641 -16.656 -3.309 1 91.19 130 GLU A N 1
ATOM 989 C CA . GLU A 1 130 ? 3.275 -16.406 -1.919 1 91.19 130 GLU A CA 1
ATOM 990 C C . GLU A 1 130 ? 4.121 -15.281 -1.325 1 91.19 130 GLU A C 1
ATOM 992 O O . GLU A 1 130 ? 3.596 -14.391 -0.657 1 91.19 130 GLU A O 1
ATOM 997 N N . ASN A 1 131 ? 5.395 -15.344 -1.53 1 94.31 131 ASN A N 1
ATOM 998 C CA . ASN A 1 131 ? 6.289 -14.312 -1.013 1 94.31 131 ASN A CA 1
ATOM 999 C C . ASN A 1 131 ? 5.984 -12.945 -1.616 1 94.31 131 ASN A C 1
ATOM 1001 O O . ASN A 1 131 ? 6.027 -11.93 -0.919 1 94.31 131 ASN A O 1
ATOM 1005 N N . LEU A 1 132 ? 5.707 -12.969 -2.928 1 95.88 132 LEU A N 1
ATOM 1006 C CA . LEU A 1 132 ? 5.383 -11.711 -3.588 1 95.88 132 LEU A CA 1
ATOM 1007 C C . LEU A 1 132 ? 4.094 -11.117 -3.021 1 95.88 132 LEU A C 1
ATOM 1009 O O . LEU A 1 132 ? 4.02 -9.914 -2.764 1 95.88 132 LEU A O 1
ATOM 1013 N N . LEU A 1 133 ? 3.121 -11.969 -2.84 1 96.31 133 LEU A N 1
ATOM 1014 C CA . LEU A 1 133 ? 1.876 -11.531 -2.219 1 96.31 133 LEU A CA 1
ATOM 1015 C C . LEU A 1 133 ? 2.137 -10.938 -0.836 1 96.31 133 LEU A C 1
ATOM 1017 O O . LEU A 1 133 ? 1.612 -9.875 -0.502 1 96.31 133 LEU A O 1
ATOM 1021 N N . LYS A 1 134 ? 2.951 -11.602 -0.084 1 96.5 134 LYS A N 1
ATOM 1022 C CA . LYS A 1 134 ? 3.287 -11.148 1.263 1 96.5 134 LYS A CA 1
ATOM 1023 C C . LYS A 1 134 ? 3.986 -9.797 1.228 1 96.5 134 LYS A C 1
ATOM 1025 O O . LYS A 1 134 ? 3.67 -8.906 2.021 1 96.5 134 LYS A O 1
ATOM 1030 N N . ILE A 1 135 ? 4.863 -9.656 0.35 1 97.62 135 ILE A N 1
ATOM 1031 C CA . ILE A 1 135 ? 5.613 -8.414 0.212 1 97.62 135 ILE A CA 1
ATOM 1032 C C . ILE A 1 135 ? 4.656 -7.266 -0.089 1 97.62 135 ILE A C 1
ATOM 1034 O O . ILE A 1 135 ? 4.684 -6.234 0.584 1 97.62 135 ILE A O 1
ATOM 1038 N N . LEU A 1 136 ? 3.803 -7.441 -1.059 1 98.19 136 LEU A N 1
ATOM 1039 C CA . LEU A 1 136 ? 2.863 -6.402 -1.465 1 98.19 136 LEU A CA 1
ATOM 1040 C C . LEU A 1 136 ? 1.862 -6.109 -0.352 1 98.19 136 LEU A C 1
ATOM 1042 O O . LEU A 1 136 ? 1.544 -4.949 -0.089 1 98.19 136 LEU A O 1
ATOM 1046 N N . ALA A 1 137 ? 1.386 -7.129 0.258 1 98 137 ALA A N 1
ATOM 1047 C CA . ALA A 1 137 ? 0.393 -6.992 1.32 1 98 137 ALA A CA 1
ATOM 1048 C C . ALA A 1 137 ? 0.975 -6.262 2.525 1 98 137 ALA A C 1
ATOM 1050 O O . ALA A 1 137 ? 0.343 -5.355 3.074 1 98 137 ALA A O 1
ATOM 1051 N N . ARG A 1 138 ? 2.137 -6.648 2.971 1 96.38 138 ARG A N 1
ATOM 1052 C CA . ARG A 1 138 ? 2.779 -5.996 4.105 1 96.38 138 ARG A CA 1
ATOM 1053 C C . ARG A 1 138 ? 3.064 -4.527 3.807 1 96.38 138 ARG A C 1
ATOM 1055 O O . ARG A 1 138 ? 2.932 -3.672 4.684 1 96.38 138 ARG A O 1
ATOM 1062 N N . LYS A 1 139 ? 3.445 -4.281 2.627 1 96.5 139 LYS A N 1
ATOM 1063 C CA . LYS A 1 139 ? 3.637 -2.898 2.207 1 96.5 139 LYS A CA 1
ATOM 1064 C C . LYS A 1 139 ? 2.332 -2.111 2.291 1 96.5 139 LYS A C 1
ATOM 1066 O O . LYS A 1 139 ? 2.322 -0.962 2.736 1 96.5 139 LYS A O 1
ATOM 1071 N N . ASN A 1 140 ? 1.223 -2.701 1.801 1 96.88 140 ASN A N 1
ATOM 1072 C CA . ASN A 1 140 ? -0.089 -2.074 1.92 1 96.88 140 ASN A CA 1
ATOM 1073 C C . ASN A 1 140 ? -0.412 -1.722 3.369 1 96.88 140 ASN A C 1
ATOM 1075 O O . ASN A 1 140 ? -0.881 -0.619 3.654 1 96.88 140 ASN A O 1
ATOM 1079 N N . ILE A 1 141 ? -0.158 -2.664 4.223 1 93.62 141 ILE A N 1
ATOM 1080 C CA . ILE A 1 141 ? -0.476 -2.475 5.633 1 93.62 141 ILE A CA 1
ATOM 1081 C C . ILE A 1 141 ? 0.348 -1.319 6.199 1 93.62 141 ILE A C 1
ATOM 1083 O O . ILE A 1 141 ? -0.188 -0.436 6.871 1 93.62 141 ILE A O 1
ATOM 1087 N N . LEU A 1 142 ? 1.628 -1.312 5.93 1 91.75 142 LEU A N 1
ATOM 1088 C CA . LEU A 1 142 ? 2.523 -0.262 6.402 1 91.75 142 LEU A CA 1
ATOM 1089 C C . LEU A 1 142 ? 2.105 1.098 5.855 1 91.75 142 LEU A C 1
ATOM 1091 O O . LEU A 1 142 ? 1.991 2.068 6.605 1 91.75 142 LEU A O 1
ATOM 1095 N N . LEU A 1 143 ? 1.853 1.134 4.559 1 92.06 143 LEU A N 1
ATOM 1096 C CA . LEU A 1 143 ? 1.499 2.389 3.902 1 92.06 143 LEU A CA 1
ATOM 1097 C C . LEU A 1 143 ? 0.155 2.904 4.406 1 92.06 143 LEU A C 1
ATOM 1099 O O . LEU A 1 143 ? -0.021 4.109 4.59 1 92.06 143 LEU A O 1
ATOM 1103 N N . SER A 1 144 ? -0.823 2.006 4.539 1 90.75 144 SER A N 1
ATOM 1104 C CA . SER A 1 144 ? -2.135 2.391 5.047 1 90.75 144 SER A CA 1
ATOM 1105 C C . SER A 1 144 ? -2.031 2.984 6.449 1 90.75 144 SER A C 1
ATOM 1107 O O . SER A 1 144 ? -2.65 4.008 6.742 1 90.75 144 SER A O 1
ATOM 1109 N N . SER A 1 145 ? -1.255 2.344 7.328 1 86.06 145 SER A N 1
ATOM 1110 C CA . SER A 1 145 ? -1.053 2.84 8.688 1 86.06 145 SER A CA 1
ATOM 1111 C C . SER A 1 145 ? -0.416 4.227 8.68 1 86.06 145 SER A C 1
ATOM 1113 O O . SER A 1 145 ? -0.832 5.109 9.43 1 86.06 145 SER A O 1
ATOM 1115 N N . LYS A 1 146 ? 0.557 4.375 7.875 1 84 146 LYS A N 1
ATOM 1116 C CA . LYS A 1 146 ? 1.213 5.672 7.762 1 84 146 LYS A CA 1
ATOM 1117 C C . LYS A 1 146 ? 0.242 6.738 7.262 1 84 146 LYS A C 1
ATOM 1119 O O . LYS A 1 146 ? 0.234 7.863 7.766 1 84 146 LYS A O 1
ATOM 1124 N N . ASN A 1 147 ? -0.514 6.371 6.246 1 85.88 147 ASN A N 1
ATOM 1125 C CA . ASN A 1 147 ? -1.514 7.293 5.715 1 85.88 147 ASN A CA 1
ATOM 1126 C C . ASN A 1 147 ? -2.516 7.711 6.789 1 85.88 147 ASN A C 1
ATOM 1128 O O . ASN A 1 147 ? -2.902 8.883 6.859 1 85.88 147 ASN A O 1
ATOM 1132 N N . GLN A 1 148 ? -2.938 6.77 7.566 1 83.31 148 GLN A N 1
ATOM 1133 C CA . GLN A 1 148 ? -3.873 7.066 8.648 1 83.31 148 GLN A CA 1
ATOM 1134 C C . GLN A 1 148 ? -3.275 8.07 9.633 1 83.31 148 GLN A C 1
ATOM 1136 O O . GLN A 1 148 ? -3.959 9 10.07 1 83.31 148 GLN A O 1
ATOM 1141 N N . LEU A 1 149 ? -2.012 7.844 9.961 1 82.06 149 LEU A N 1
ATOM 1142 C CA . LEU A 1 149 ? -1.31 8.734 10.875 1 82.06 149 LEU A CA 1
ATOM 1143 C C . LEU A 1 149 ? -1.195 10.141 10.289 1 82.06 149 LEU A C 1
ATOM 1145 O O . LEU A 1 149 ? -1.488 11.125 10.969 1 82.06 149 LEU A O 1
ATOM 1149 N N . LEU A 1 150 ? -0.885 10.203 9.008 1 80.25 150 LEU A N 1
ATOM 1150 C CA . LEU A 1 150 ? -0.622 11.484 8.352 1 80.25 150 LEU A CA 1
ATOM 1151 C C . LEU A 1 150 ? -1.922 12.234 8.086 1 80.25 150 LEU A C 1
ATOM 1153 O O . LEU A 1 150 ? -1.909 13.445 7.852 1 80.25 150 LEU A O 1
ATOM 1157 N N . SER A 1 151 ? -2.949 11.531 8.047 1 78.12 151 SER A N 1
ATOM 1158 C CA . SER A 1 151 ? -4.242 12.133 7.742 1 78.12 151 SER A CA 1
ATOM 1159 C C . SER A 1 151 ? -4.801 12.875 8.953 1 78.12 151 SER A C 1
ATOM 1161 O O . SER A 1 151 ? -5.766 13.633 8.828 1 78.12 151 SER A O 1
ATOM 1163 N N . LEU A 1 152 ? -4.211 12.656 10.07 1 77.38 152 LEU A N 1
ATOM 1164 C CA . LEU A 1 152 ? -4.672 13.359 11.258 1 77.38 152 LEU A CA 1
ATOM 1165 C C . LEU A 1 152 ? -4.309 14.836 11.188 1 77.38 152 LEU A C 1
ATOM 1167 O O . LEU A 1 152 ? -3.256 15.203 10.648 1 77.38 152 LEU A O 1
ATOM 1171 N N . ARG A 1 153 ? -5.18 15.664 11.68 1 73.5 153 ARG A N 1
ATOM 1172 C CA . ARG A 1 153 ? -5.078 17.094 11.43 1 73.5 153 ARG A CA 1
ATOM 1173 C C . ARG A 1 153 ? -4.145 17.766 12.438 1 73.5 153 ARG A C 1
ATOM 1175 O O . ARG A 1 153 ? -3.512 18.781 12.125 1 73.5 153 ARG A O 1
ATOM 1182 N N . THR A 1 154 ? -4.078 17.234 13.617 1 82.06 154 THR A N 1
ATOM 1183 C CA . THR A 1 154 ? -3.266 17.922 14.617 1 82.06 154 THR A CA 1
ATOM 1184 C C . THR A 1 154 ? -2.029 17.094 14.961 1 82.06 154 THR A C 1
ATOM 1186 O O . THR A 1 154 ? -2.053 15.867 14.883 1 82.06 154 THR A O 1
ATOM 1189 N N . ILE A 1 155 ? -1.015 17.859 15.344 1 88.12 155 ILE A N 1
ATOM 1190 C CA . ILE A 1 155 ? 0.223 17.203 15.766 1 88.12 155 ILE A CA 1
ATOM 1191 C C . ILE A 1 155 ? -0.052 16.281 16.953 1 88.12 155 ILE A C 1
ATOM 1193 O O . ILE A 1 155 ? 0.487 15.18 17.016 1 88.12 155 ILE A O 1
ATOM 1197 N N . GLU A 1 156 ? -0.902 16.734 17.781 1 90.31 156 GLU A N 1
ATOM 1198 C CA . GLU A 1 156 ? -1.254 15.945 18.969 1 90.31 156 GLU A CA 1
ATOM 1199 C C . GLU A 1 156 ? -1.881 14.609 18.578 1 90.31 156 GLU A C 1
ATOM 1201 O O . GLU A 1 156 ? -1.483 13.562 19.094 1 90.31 156 GLU A O 1
ATOM 1206 N N . ASP A 1 157 ? -2.801 14.711 17.688 1 87.19 157 ASP A N 1
ATOM 1207 C CA . ASP A 1 157 ? -3.469 13.492 17.234 1 87.19 157 ASP A CA 1
ATOM 1208 C C . ASP A 1 157 ? -2.479 12.539 16.562 1 87.19 157 ASP A C 1
ATOM 1210 O O . ASP A 1 157 ? -2.564 11.32 16.75 1 87.19 157 ASP A O 1
ATOM 1214 N N . LYS A 1 158 ? -1.617 13.102 15.797 1 87.56 158 LYS A N 1
ATOM 1215 C CA . LYS A 1 158 ? -0.613 12.289 15.117 1 87.56 158 LYS A CA 1
ATOM 1216 C C . LYS A 1 158 ? 0.292 11.578 16.125 1 87.56 158 LYS A C 1
ATOM 1218 O O . LYS A 1 158 ? 0.559 10.383 15.984 1 87.56 158 LYS A O 1
ATOM 1223 N N . ILE A 1 159 ? 0.706 12.305 17.141 1 90.44 159 ILE A N 1
ATOM 1224 C CA . ILE A 1 159 ? 1.598 11.766 18.156 1 90.44 159 ILE A CA 1
ATOM 1225 C C . ILE A 1 159 ? 0.89 10.648 18.922 1 90.44 159 ILE A C 1
ATOM 1227 O O . ILE A 1 159 ? 1.414 9.539 19.031 1 90.44 159 ILE A O 1
ATOM 1231 N N . LEU A 1 160 ? -0.278 10.945 19.344 1 88.12 160 LEU A N 1
ATOM 1232 C CA . LEU A 1 160 ? -1.009 10 20.172 1 88.12 160 LEU A CA 1
ATOM 1233 C C . LEU A 1 160 ? -1.354 8.742 19.375 1 88.12 160 LEU A C 1
ATOM 1235 O O . LEU A 1 160 ? -1.276 7.629 19.906 1 88.12 160 LEU A O 1
ATOM 1239 N N . SER A 1 161 ? -1.751 8.977 18.125 1 87.81 161 SER A N 1
ATOM 1240 C CA . SER A 1 161 ? -2.062 7.836 17.266 1 87.81 161 SER A CA 1
ATOM 1241 C C . SER A 1 161 ? -0.829 6.973 17.031 1 87.81 161 SER A C 1
ATOM 1243 O O . SER A 1 161 ? -0.896 5.742 17.125 1 87.81 161 SER A O 1
ATOM 1245 N N . TYR A 1 162 ? 0.249 7.57 16.734 1 88.44 162 TYR A N 1
ATOM 1246 C CA . TYR A 1 162 ? 1.484 6.836 16.484 1 88.44 162 TYR A CA 1
ATOM 1247 C C . TYR A 1 162 ? 1.902 6.051 17.719 1 88.44 162 TYR A C 1
ATOM 1249 O O . TYR A 1 162 ? 2.254 4.871 17.625 1 88.44 162 TYR A O 1
ATOM 1257 N N . LEU A 1 163 ? 1.9 6.695 18.875 1 89.75 163 LEU A N 1
ATOM 1258 C CA . LEU A 1 163 ? 2.316 6.055 20.125 1 89.75 163 LEU A CA 1
ATOM 1259 C C . LEU A 1 163 ? 1.375 4.914 20.5 1 89.75 163 LEU A C 1
ATOM 1261 O O . LEU A 1 163 ? 1.815 3.877 21 1 89.75 163 LEU A O 1
ATOM 1265 N N . SER A 1 164 ? 0.117 5.156 20.234 1 86.94 164 SER A N 1
ATOM 1266 C CA . SER A 1 164 ? -0.863 4.102 20.484 1 86.94 164 SER A CA 1
ATOM 1267 C C . SER A 1 164 ? -0.574 2.867 19.625 1 86.94 164 SER A C 1
ATOM 1269 O O . SER A 1 164 ? -0.668 1.738 20.125 1 86.94 164 SER A O 1
ATOM 1271 N N . LEU A 1 165 ? -0.295 3.09 18.391 1 83.81 165 LEU A N 1
ATOM 1272 C CA . LEU A 1 165 ? 0.041 2.002 17.484 1 83.81 165 LEU A CA 1
ATOM 1273 C C . LEU A 1 165 ? 1.271 1.244 17.969 1 83.81 165 LEU A C 1
ATOM 1275 O O . LEU A 1 165 ? 1.316 0.014 17.891 1 83.81 165 LEU A O 1
ATOM 1279 N N . GLN A 1 166 ? 2.264 1.957 18.391 1 86.69 166 GLN A N 1
ATOM 1280 C CA . GLN A 1 166 ? 3.473 1.333 18.922 1 86.69 166 GLN A CA 1
ATOM 1281 C C . GLN A 1 166 ? 3.162 0.479 20.156 1 86.69 166 GLN A C 1
ATOM 1283 O O . GLN A 1 166 ? 3.705 -0.616 20.297 1 86.69 166 GLN A O 1
ATOM 1288 N N . ALA A 1 167 ? 2.344 1.009 21.031 1 85.75 167 ALA A N 1
ATOM 1289 C CA . ALA A 1 167 ? 1.942 0.274 22.234 1 85.75 167 ALA A CA 1
ATOM 1290 C C . ALA A 1 167 ? 1.251 -1.036 21.859 1 85.75 167 ALA A C 1
ATOM 1292 O O . ALA A 1 167 ? 1.511 -2.074 22.484 1 85.75 167 ALA A O 1
ATOM 1293 N N . GLU A 1 168 ? 0.381 -0.911 20.938 1 79.19 168 GLU A N 1
ATOM 1294 C CA . GLU A 1 168 ? -0.343 -2.094 20.484 1 79.19 168 GLU A CA 1
ATOM 1295 C C . GLU A 1 168 ? 0.61 -3.135 19.906 1 79.19 168 GLU A C 1
ATOM 1297 O O . GLU A 1 168 ? 0.482 -4.328 20.188 1 79.19 168 GLU A O 1
ATOM 1302 N N . LYS A 1 169 ? 1.473 -2.678 19.094 1 77.44 169 LYS A N 1
ATOM 1303 C CA . LYS A 1 169 ? 2.441 -3.553 18.438 1 77.44 169 LYS A CA 1
ATOM 1304 C C . LYS A 1 169 ? 3.326 -4.254 19.469 1 77.44 169 LYS A C 1
ATOM 1306 O O . LYS A 1 169 ? 3.637 -5.438 19.312 1 77.44 169 LYS A O 1
ATOM 1311 N N . LYS A 1 170 ? 3.664 -3.523 20.406 1 82.12 170 LYS A N 1
ATOM 1312 C CA . LYS A 1 170 ? 4.57 -4.051 21.422 1 82.12 170 LYS A CA 1
ATOM 1313 C C . LYS A 1 170 ? 3.797 -4.754 22.547 1 82.12 170 LYS A C 1
ATOM 1315 O O . LYS A 1 170 ? 4.379 -5.5 23.328 1 82.12 170 LYS A O 1
ATOM 1320 N N . GLY A 1 171 ? 2.525 -4.488 22.578 1 79.81 171 GLY A N 1
ATOM 1321 C CA . GLY A 1 171 ? 1.688 -5.066 23.609 1 79.81 171 GLY A CA 1
ATOM 1322 C C . GLY A 1 171 ? 1.953 -4.484 24.984 1 79.81 171 GLY A C 1
ATOM 1323 O O . GLY A 1 171 ? 1.794 -5.172 26 1 79.81 171 GLY A O 1
ATOM 1324 N N . ASN A 1 172 ? 2.586 -3.361 25.031 1 87.44 172 ASN A N 1
ATOM 1325 C CA . ASN A 1 172 ? 2.98 -2.703 26.266 1 87.44 172 ASN A CA 1
ATOM 1326 C C . ASN A 1 172 ? 2.771 -1.194 26.203 1 87.44 172 ASN A C 1
ATOM 1328 O O . ASN A 1 172 ? 2.869 -0.601 25.125 1 87.44 172 ASN A O 1
ATOM 1332 N N . LEU A 1 173 ? 2.434 -0.68 27.344 1 91.12 173 LEU A N 1
ATOM 1333 C CA . LEU A 1 173 ? 2.213 0.76 27.422 1 91.12 173 LEU A CA 1
ATOM 1334 C C . LEU A 1 173 ? 3.539 1.511 27.484 1 91.12 173 LEU A C 1
ATOM 1336 O O . LEU A 1 173 ? 3.576 2.73 27.297 1 91.12 173 LEU A O 1
ATOM 1340 N N . GLU A 1 174 ? 4.531 0.752 27.781 1 93.62 174 GLU A N 1
ATOM 1341 C CA . GLU A 1 174 ? 5.879 1.315 27.812 1 93.62 174 GLU A CA 1
ATOM 1342 C C . GLU A 1 174 ? 6.754 0.711 26.719 1 93.62 174 GLU A C 1
ATOM 1344 O O . GLU A 1 174 ? 6.844 -0.512 26.578 1 93.62 174 GLU A O 1
ATOM 1349 N N . PHE A 1 175 ? 7.285 1.548 25.875 1 93.44 175 PHE A N 1
ATOM 1350 C CA . PHE A 1 175 ? 8.016 1.033 24.719 1 93.44 175 PHE A CA 1
ATOM 1351 C C . PHE A 1 175 ? 9.023 2.059 24.219 1 93.44 175 PHE A C 1
ATOM 1353 O O . PHE A 1 175 ? 8.953 3.236 24.578 1 93.44 175 PHE A O 1
ATOM 1360 N N . GLU A 1 176 ? 10 1.582 23.453 1 93.88 176 GLU A N 1
ATOM 1361 C CA . GLU A 1 176 ? 10.945 2.432 22.734 1 93.88 176 GLU A CA 1
ATOM 1362 C C . GLU A 1 176 ? 10.562 2.578 21.266 1 93.88 176 GLU A C 1
ATOM 1364 O O . GLU A 1 176 ? 10.141 1.61 20.641 1 93.88 176 GLU A O 1
ATOM 1369 N N . ILE A 1 177 ? 10.672 3.781 20.781 1 91.56 177 ILE A N 1
ATOM 1370 C CA . ILE A 1 177 ? 10.43 3.965 19.359 1 91.56 177 ILE A CA 1
ATOM 1371 C C . ILE A 1 177 ? 11.758 4.078 18.625 1 91.56 177 ILE A C 1
ATOM 1373 O O . ILE A 1 177 ? 12.773 4.484 19.203 1 91.56 177 ILE A O 1
ATOM 1377 N N . PRO A 1 178 ? 11.789 3.645 17.438 1 87.81 178 PRO A N 1
ATOM 1378 C CA . PRO A 1 178 ? 13.047 3.631 16.688 1 87.81 178 PRO A CA 1
ATOM 1379 C C . PRO A 1 178 ? 13.367 4.98 16.047 1 87.81 178 PRO A C 1
ATOM 1381 O O . PRO A 1 178 ? 13.836 5.027 14.906 1 87.81 178 PRO A O 1
ATOM 1384 N N . PHE A 1 179 ? 12.984 6.027 16.641 1 89.25 179 PHE A N 1
ATOM 1385 C CA . PHE A 1 179 ? 13.195 7.355 16.078 1 89.25 179 PHE A CA 1
ATOM 1386 C C . PHE A 1 179 ? 13.773 8.297 17.125 1 89.25 179 PHE A C 1
ATOM 1388 O O . PHE A 1 179 ? 13.383 8.258 18.297 1 89.25 179 PHE A O 1
ATOM 1395 N N . SER A 1 180 ? 14.727 9.086 16.703 1 89.38 180 SER A N 1
ATOM 1396 C CA . SER A 1 180 ? 15.016 10.297 17.469 1 89.38 180 SER A CA 1
ATOM 1397 C C . SER A 1 180 ? 13.875 11.305 17.359 1 89.38 180 SER A C 1
ATOM 1399 O O . SER A 1 180 ? 12.914 11.086 16.609 1 89.38 180 SER A O 1
ATOM 1401 N N . ARG A 1 181 ? 14.055 12.398 18.156 1 89.94 181 ARG A N 1
ATOM 1402 C CA . ARG A 1 181 ? 13.023 13.43 18.109 1 89.94 181 ARG A CA 1
ATOM 1403 C C . ARG A 1 181 ? 12.906 14.023 16.703 1 89.94 181 ARG A C 1
ATOM 1405 O O . ARG A 1 181 ? 11.797 14.227 16.203 1 89.94 181 ARG A O 1
ATOM 1412 N N . ASN A 1 182 ? 14.062 14.234 16.141 1 86.94 182 ASN A N 1
ATOM 1413 C CA . ASN A 1 182 ? 14.086 14.773 14.781 1 86.94 182 ASN A CA 1
ATOM 1414 C C . ASN A 1 182 ? 13.508 13.773 13.773 1 86.94 182 ASN A C 1
ATOM 1416 O O . ASN A 1 182 ? 12.758 14.156 12.883 1 86.94 182 ASN A O 1
ATOM 1420 N N . GLU A 1 183 ? 13.844 12.555 13.938 1 85.81 183 GLU A N 1
ATOM 1421 C CA . GLU A 1 183 ? 13.352 11.508 13.039 1 85.81 183 GLU A CA 1
ATOM 1422 C C . GLU A 1 183 ? 11.852 11.32 13.188 1 85.81 183 GLU A C 1
ATOM 1424 O O . GLU A 1 183 ? 11.156 11.039 12.211 1 85.81 183 GLU A O 1
ATOM 1429 N N . LEU A 1 184 ? 11.391 11.445 14.422 1 89.19 184 LEU A N 1
ATOM 1430 C CA . LEU A 1 184 ? 9.953 11.328 14.656 1 89.19 184 LEU A CA 1
ATOM 1431 C C . LEU A 1 184 ? 9.195 12.469 13.984 1 89.19 184 LEU A C 1
ATOM 1433 O O . LEU A 1 184 ? 8.141 12.25 13.383 1 89.19 184 LEU A O 1
ATOM 1437 N N . ALA A 1 185 ? 9.773 13.664 14.086 1 86.75 185 ALA A N 1
ATOM 1438 C CA . ALA A 1 185 ? 9.18 14.812 13.414 1 86.75 185 ALA A CA 1
ATOM 1439 C C . ALA A 1 185 ? 9.094 14.594 11.906 1 86.75 185 ALA A C 1
ATOM 1441 O O . ALA A 1 185 ? 8.07 14.875 11.289 1 86.75 185 ALA A O 1
ATOM 1442 N N . ASP A 1 186 ? 10.141 14.047 11.383 1 79.88 186 ASP A N 1
ATOM 1443 C CA . ASP A 1 186 ? 10.18 13.742 9.961 1 79.88 186 ASP A CA 1
ATOM 1444 C C . ASP A 1 186 ? 9.148 12.68 9.586 1 79.88 186 ASP A C 1
ATOM 1446 O O . ASP A 1 186 ? 8.461 12.797 8.57 1 79.88 186 ASP A O 1
ATOM 1450 N N . PHE A 1 187 ? 9.047 11.75 10.422 1 79.25 187 PHE A N 1
ATOM 1451 C CA . PHE A 1 187 ? 8.141 10.641 10.172 1 79.25 187 PHE A CA 1
ATOM 1452 C C . PHE A 1 187 ? 6.691 11.117 10.172 1 79.25 187 PHE A C 1
ATOM 1454 O O . PHE A 1 187 ? 5.891 10.672 9.352 1 79.25 187 PHE A O 1
ATOM 1461 N N . LEU A 1 188 ? 6.395 12 11.109 1 82.62 188 LEU A N 1
ATOM 1462 C CA . LEU A 1 188 ? 5.027 12.492 11.25 1 82.62 188 LEU A CA 1
ATOM 1463 C C . LEU A 1 188 ? 4.801 13.719 10.367 1 82.62 188 LEU A C 1
ATOM 1465 O O . LEU A 1 188 ? 3.699 14.273 10.336 1 82.62 188 LEU A O 1
ATOM 1469 N N . CYS A 1 189 ? 5.852 14.133 9.68 1 79.06 189 CYS A N 1
ATOM 1470 C CA . CYS A 1 189 ? 5.809 15.273 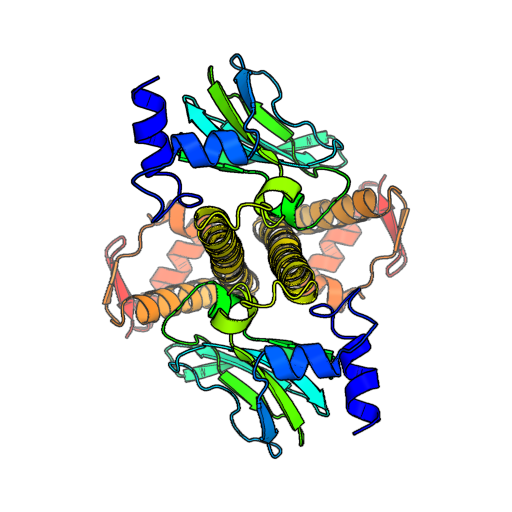8.766 1 79.06 189 CYS A CA 1
ATOM 1471 C C . CYS A 1 189 ? 5.312 16.531 9.484 1 79.06 189 CYS A C 1
ATOM 1473 O O . CYS A 1 189 ? 4.387 17.188 9.008 1 79.06 189 CYS A O 1
ATOM 1475 N N . VAL A 1 190 ? 5.938 16.781 10.625 1 82.56 190 VAL A N 1
ATOM 1476 C CA . VAL A 1 190 ? 5.617 17.969 11.406 1 82.56 190 VAL A CA 1
ATOM 1477 C C . VAL A 1 190 ? 6.902 18.703 11.773 1 82.56 190 VAL A C 1
ATOM 1479 O O . VAL A 1 190 ? 8 18.172 11.617 1 82.56 190 VAL A O 1
ATOM 1482 N N . ASP A 1 191 ? 6.684 19.969 12.117 1 85.19 191 ASP A N 1
ATOM 1483 C CA . ASP A 1 191 ? 7.816 20.75 12.586 1 85.19 191 ASP A CA 1
ATOM 1484 C C . ASP A 1 191 ? 8.352 20.219 13.914 1 85.19 191 ASP A C 1
ATOM 1486 O O . ASP A 1 191 ? 7.574 19.906 14.82 1 85.19 191 ASP A O 1
ATOM 1490 N N . ARG A 1 192 ? 9.672 20.125 13.914 1 88.5 192 ARG A N 1
ATOM 1491 C CA . ARG A 1 192 ? 10.336 19.547 15.078 1 88.5 192 ARG A CA 1
ATOM 1492 C C . ARG A 1 192 ? 9.984 20.328 16.344 1 88.5 192 ARG A C 1
ATOM 1494 O O . ARG A 1 192 ? 9.719 19.734 17.391 1 88.5 192 ARG A O 1
ATOM 1501 N N . SER A 1 193 ? 10.078 21.641 16.281 1 92.75 193 SER A N 1
ATOM 1502 C CA . SER A 1 193 ? 9.789 22.469 17.438 1 92.75 193 SER A CA 1
ATOM 1503 C C . SER A 1 193 ? 8.344 22.312 17.906 1 92.75 193 SER A C 1
ATOM 1505 O O . SER A 1 193 ? 8.07 22.25 19.109 1 92.75 193 SER A O 1
ATOM 1507 N N . ALA A 1 194 ? 7.445 22.25 16.953 1 92.06 194 ALA A N 1
ATOM 1508 C CA . ALA A 1 194 ? 6.031 22.047 17.25 1 92.06 194 ALA A CA 1
ATOM 1509 C C . ALA A 1 194 ? 5.793 20.688 17.891 1 92.06 194 ALA A C 1
ATOM 1511 O O . ALA A 1 194 ? 5.016 20.562 18.844 1 92.06 194 ALA A O 1
ATOM 1512 N N . LEU A 1 195 ? 6.473 19.656 17.359 1 93.56 195 LEU A N 1
ATOM 1513 C CA . LEU A 1 195 ? 6.375 18.312 17.906 1 93.56 195 LEU A CA 1
ATOM 1514 C C . LEU A 1 195 ? 6.801 18.297 19.375 1 93.56 195 LEU A C 1
ATOM 1516 O O . LEU A 1 195 ? 6.102 17.734 20.219 1 93.56 195 LEU A O 1
ATOM 1520 N N . SER A 1 196 ? 7.941 18.891 19.641 1 94.62 196 SER A N 1
ATOM 1521 C CA . SER A 1 196 ? 8.484 18.922 20.984 1 94.62 196 SER A CA 1
ATOM 1522 C C . SER A 1 196 ? 7.535 19.625 21.953 1 94.62 196 SER A C 1
ATOM 1524 O O . SER A 1 196 ? 7.355 19.188 23.094 1 94.62 196 SER A O 1
ATOM 1526 N N . ARG A 1 197 ? 6.938 20.672 21.469 1 96.06 197 ARG A N 1
ATOM 1527 C CA . ARG A 1 197 ? 5.992 21.422 22.297 1 96.06 197 ARG A CA 1
ATOM 1528 C C . ARG A 1 197 ? 4.785 20.578 22.672 1 96.06 197 ARG A C 1
ATOM 1530 O O . ARG A 1 197 ? 4.34 20.578 23.812 1 96.06 197 ARG A O 1
ATOM 1537 N N . VAL A 1 198 ? 4.281 19.922 21.672 1 95.75 198 VAL A N 1
ATOM 1538 C CA . VAL A 1 198 ? 3.096 19.094 21.891 1 95.75 198 VAL A CA 1
ATOM 1539 C C . VAL A 1 198 ? 3.441 17.938 22.828 1 95.75 198 VAL A C 1
ATOM 1541 O O . VAL A 1 198 ? 2.652 17.578 23.703 1 95.75 198 VAL A O 1
ATOM 1544 N N . LEU A 1 199 ? 4.594 17.297 22.641 1 95.75 199 LEU A N 1
ATOM 1545 C CA . LEU A 1 199 ? 5.039 16.234 23.531 1 95.75 199 LEU A CA 1
ATOM 1546 C C . LEU A 1 199 ? 5.121 16.703 24.969 1 95.75 199 LEU A C 1
ATOM 1548 O O . LEU A 1 199 ? 4.684 16.016 25.891 1 95.75 199 LEU A O 1
ATOM 1552 N N . SER A 1 200 ? 5.738 17.891 25.109 1 96.69 200 SER A N 1
ATOM 1553 C CA . SER A 1 200 ? 5.855 18.469 26.438 1 96.69 200 SER A CA 1
ATOM 1554 C C . SER A 1 200 ? 4.484 18.719 27.062 1 96.69 200 SER A C 1
ATOM 1556 O O . SER A 1 200 ? 4.285 18.484 28.25 1 96.69 200 SER A O 1
ATOM 1558 N N . LYS A 1 201 ? 3.627 19.234 26.266 1 96.81 201 LYS A N 1
ATOM 1559 C CA . LYS A 1 201 ? 2.258 19.469 26.719 1 96.81 201 LYS A CA 1
ATOM 1560 C C . LYS A 1 201 ? 1.601 18.172 27.188 1 96.81 201 LYS A C 1
ATOM 1562 O O . LYS A 1 201 ? 0.971 18.141 28.234 1 96.81 201 LYS A O 1
ATOM 1567 N N . LEU A 1 202 ? 1.713 17.141 26.375 1 95.56 202 LEU A N 1
ATOM 1568 C CA . LEU A 1 202 ? 1.113 15.836 26.688 1 95.56 202 LEU A CA 1
ATOM 1569 C C . LEU A 1 202 ? 1.697 15.258 27.969 1 95.56 202 LEU A C 1
ATOM 1571 O O . LEU A 1 202 ? 0.986 14.625 28.75 1 95.56 202 LEU A O 1
ATOM 1575 N N . LYS A 1 203 ? 2.98 15.484 28.156 1 95.81 203 LYS A N 1
ATOM 1576 C CA . LYS A 1 203 ? 3.637 15.055 29.375 1 95.81 203 LYS A CA 1
ATOM 1577 C C . LYS A 1 203 ? 3.104 15.82 30.594 1 95.81 203 LYS A C 1
ATOM 1579 O O . LYS A 1 203 ? 2.807 15.227 31.625 1 95.81 203 LYS A O 1
ATOM 1584 N N . LYS A 1 204 ? 3.002 17.062 30.438 1 96.62 204 LYS A N 1
ATOM 1585 C CA . LYS A 1 204 ? 2.49 17.906 31.5 1 96.62 204 LYS A CA 1
ATOM 1586 C C . LYS A 1 204 ? 1.066 17.516 31.891 1 96.62 204 LYS A C 1
ATOM 1588 O O . LYS A 1 204 ? 0.694 17.578 33.062 1 96.62 204 LYS A O 1
ATOM 1593 N N . GLU A 1 205 ? 0.342 17.141 30.922 1 96.12 205 GLU A N 1
ATOM 1594 C CA . GLU A 1 205 ? -1.054 16.766 31.125 1 96.12 205 GLU A CA 1
ATOM 1595 C C . GLU A 1 205 ? -1.173 15.312 31.578 1 96.12 205 GLU A C 1
ATOM 1597 O O . GLU A 1 205 ? -2.279 14.789 31.719 1 96.12 205 GLU A O 1
ATOM 1602 N N . ALA A 1 206 ? -0.117 14.672 31.781 1 95 206 ALA A N 1
ATOM 1603 C CA . ALA A 1 206 ? -0.035 13.297 32.281 1 95 206 ALA A CA 1
ATOM 1604 C C . ALA A 1 206 ? -0.717 12.32 31.328 1 95 206 ALA A C 1
ATOM 1606 O O . ALA A 1 206 ? -1.426 11.414 31.766 1 95 206 ALA A O 1
ATOM 1607 N N . VAL A 1 207 ? -0.617 12.586 30.094 1 93.56 207 VAL A N 1
ATOM 1608 C CA . VAL A 1 207 ? -1.124 11.68 29.078 1 93.56 207 VAL A CA 1
ATOM 1609 C C . VAL A 1 207 ? -0.039 10.672 28.688 1 93.56 207 VAL A C 1
ATOM 1611 O O . VAL A 1 207 ? -0.326 9.5 28.469 1 93.56 207 VAL A O 1
ATOM 1614 N N . ILE A 1 208 ? 1.145 11.242 28.578 1 95.5 208 ILE A N 1
ATOM 1615 C CA . ILE A 1 208 ? 2.285 10.383 28.281 1 95.5 208 ILE A CA 1
ATOM 1616 C C . ILE A 1 208 ? 3.471 10.781 29.156 1 95.5 208 ILE A C 1
ATOM 1618 O O . ILE A 1 208 ? 3.48 11.859 29.75 1 95.5 208 ILE A O 1
ATOM 1622 N N . GLU A 1 209 ? 4.379 9.906 29.359 1 95.94 209 GLU A N 1
ATOM 1623 C CA . GLU A 1 209 ? 5.73 10.148 29.844 1 95.94 209 GLU A CA 1
ATOM 1624 C C . GLU A 1 209 ? 6.773 9.75 28.812 1 95.94 209 GLU A C 1
ATOM 1626 O O . GLU A 1 209 ? 6.531 8.859 27.984 1 95.94 209 GLU A O 1
ATOM 1631 N N . TYR A 1 210 ? 7.797 10.484 28.797 1 95.5 210 TYR A N 1
ATOM 1632 C CA . TYR A 1 210 ? 8.828 10.07 27.859 1 95.5 210 TYR A CA 1
ATOM 1633 C C . TYR A 1 210 ? 10.211 10.531 28.328 1 95.5 210 TYR A C 1
ATOM 1635 O O . TYR A 1 210 ? 10.328 11.508 29.062 1 95.5 210 TYR A O 1
ATOM 1643 N N . LYS A 1 211 ? 11.203 9.758 28.062 1 93.5 211 LYS A N 1
ATOM 1644 C CA . LYS A 1 211 ? 12.625 10.07 28.156 1 93.5 211 LYS A CA 1
ATOM 1645 C C . LYS A 1 211 ? 13.352 9.695 26.875 1 93.5 211 LYS A C 1
ATOM 1647 O O . LYS A 1 211 ? 13.531 8.508 26.578 1 93.5 211 LYS A O 1
ATOM 1652 N N . ASN A 1 212 ? 13.758 10.648 26.125 1 90.94 212 ASN A N 1
ATOM 1653 C CA . ASN A 1 212 ? 14.328 10.422 24.797 1 90.94 212 ASN A CA 1
ATOM 1654 C C . ASN A 1 212 ? 13.367 9.633 23.906 1 90.94 212 ASN A C 1
ATOM 1656 O O . ASN A 1 212 ? 12.273 10.109 23.578 1 90.94 212 ASN A O 1
ATOM 1660 N N . ASN A 1 213 ? 13.758 8.352 23.547 1 91.12 213 ASN A N 1
ATOM 1661 C CA . ASN A 1 213 ? 12.93 7.578 22.641 1 91.12 213 AS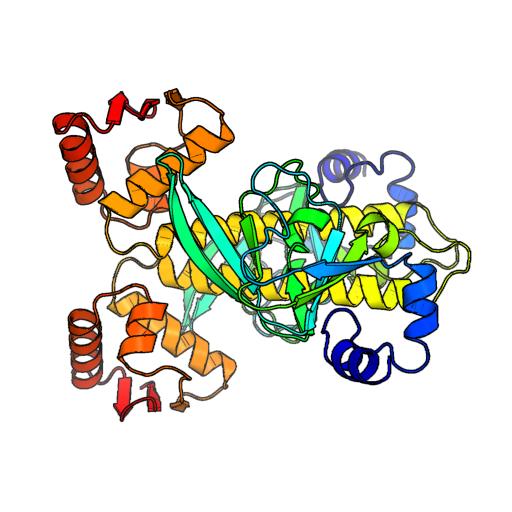N A CA 1
ATOM 1662 C C . ASN A 1 213 ? 12.109 6.531 23.391 1 91.12 213 ASN A C 1
ATOM 1664 O O . ASN A 1 213 ? 11.531 5.633 22.781 1 91.12 213 ASN A O 1
ATOM 1668 N N . HIS A 1 214 ? 12.133 6.699 24.688 1 95.75 214 HIS A N 1
ATOM 1669 C CA . HIS A 1 214 ? 11.328 5.824 25.531 1 95.75 214 HIS A CA 1
ATOM 1670 C C . HIS A 1 214 ? 10.023 6.5 25.938 1 95.75 214 HIS A C 1
ATOM 1672 O O . HIS A 1 214 ? 10.039 7.609 26.484 1 95.75 214 HIS A O 1
ATOM 1678 N N . PHE A 1 215 ? 8.938 5.852 25.656 1 96.06 215 PHE A N 1
ATOM 1679 C CA . PHE A 1 215 ? 7.633 6.441 25.938 1 96.06 215 PHE A CA 1
ATOM 1680 C C . PHE A 1 215 ? 6.809 5.531 26.844 1 96.06 215 PHE A C 1
ATOM 1682 O O . PHE A 1 215 ? 6.992 4.312 26.828 1 96.06 215 PHE A O 1
ATOM 1689 N N . LYS A 1 216 ? 6.004 6.074 27.625 1 95.69 216 LYS A N 1
ATOM 1690 C CA . LYS A 1 216 ? 5 5.387 28.438 1 95.69 216 LYS A CA 1
ATOM 1691 C C . LYS A 1 216 ? 3.641 6.074 28.328 1 95.69 216 LYS A C 1
ATOM 1693 O O . LYS A 1 216 ? 3.523 7.273 28.578 1 95.69 216 LYS A O 1
ATOM 1698 N N . LEU A 1 217 ? 2.646 5.398 27.844 1 92.5 217 LEU A N 1
ATOM 1699 C CA . LEU A 1 217 ? 1.281 5.914 27.797 1 92.5 217 LEU A CA 1
ATOM 1700 C C . LEU A 1 217 ? 0.615 5.785 29.172 1 92.5 217 LEU A C 1
ATOM 1702 O O . LEU A 1 217 ? 0.793 4.781 29.859 1 92.5 217 LEU A O 1
ATOM 1706 N N . LEU A 1 218 ? -0.024 6.844 29.609 1 89.81 218 LEU A N 1
ATOM 1707 C CA . LEU A 1 218 ? -0.602 6.848 30.938 1 89.81 218 LEU A CA 1
ATOM 1708 C C . LEU A 1 218 ? -2.111 6.633 30.891 1 89.81 218 LEU A C 1
ATOM 1710 O O . LEU A 1 218 ? -2.752 6.969 29.891 1 89.81 218 LEU A O 1
ATOM 1714 N N . MET B 1 1 ? -29.672 -17.031 -6.086 1 45.69 1 MET B N 1
ATOM 1715 C CA . MET B 1 1 ? -28.531 -17.719 -6.691 1 45.69 1 MET B CA 1
ATOM 1716 C C . MET B 1 1 ? -27.953 -16.906 -7.844 1 45.69 1 MET B C 1
ATOM 1718 O O . MET B 1 1 ? -26.734 -16.797 -7.98 1 45.69 1 MET B O 1
ATOM 1722 N N . ASN B 1 2 ? -28.844 -16.234 -8.688 1 58.28 2 ASN B N 1
ATOM 1723 C CA . ASN B 1 2 ? -28.609 -15.5 -9.922 1 58.28 2 ASN B CA 1
ATOM 1724 C C . ASN B 1 2 ? -27.938 -14.156 -9.656 1 58.28 2 ASN B C 1
ATOM 1726 O O . ASN B 1 2 ? -27 -13.773 -10.367 1 58.28 2 ASN B O 1
ATOM 1730 N N . ASN B 1 3 ? -28.297 -13.531 -8.539 1 71.19 3 ASN B N 1
ATOM 1731 C CA . ASN B 1 3 ? -27.828 -12.195 -8.211 1 71.19 3 ASN B CA 1
ATOM 1732 C C . ASN B 1 3 ? -26.375 -12.219 -7.73 1 71.19 3 ASN B C 1
ATOM 1734 O O . ASN B 1 3 ? -25.578 -11.344 -8.086 1 71.19 3 ASN B O 1
ATOM 1738 N N . ASN B 1 4 ? -26.016 -13.328 -7.203 1 81 4 ASN B N 1
ATOM 1739 C CA . ASN B 1 4 ? -24.656 -13.469 -6.699 1 81 4 ASN B CA 1
ATOM 1740 C C . ASN B 1 4 ? -23.641 -13.531 -7.836 1 81 4 ASN B C 1
ATOM 1742 O O . ASN B 1 4 ? -22.562 -12.93 -7.754 1 81 4 ASN B O 1
ATOM 1746 N N . LEU B 1 5 ? -24.141 -14.18 -8.859 1 80.56 5 LEU B N 1
ATOM 1747 C CA . LEU B 1 5 ? -23.219 -14.336 -9.984 1 80.56 5 LEU B CA 1
ATOM 1748 C C . LEU B 1 5 ? -22.938 -12.992 -10.648 1 80.56 5 LEU B C 1
ATOM 1750 O O . LEU B 1 5 ? -21.812 -12.719 -11.07 1 80.56 5 LEU B O 1
ATOM 1754 N N . GLU B 1 6 ? -24.062 -12.211 -10.727 1 86 6 GLU B N 1
ATOM 1755 C CA . GLU B 1 6 ? -23.922 -10.891 -11.336 1 86 6 GLU B CA 1
ATOM 1756 C C . GLU B 1 6 ? -22.969 -10.008 -10.523 1 86 6 GLU B C 1
ATOM 1758 O O . GLU B 1 6 ? -22.188 -9.25 -11.094 1 86 6 GLU B O 1
ATOM 1763 N N . ILE B 1 7 ? -23.078 -10.148 -9.258 1 90.25 7 ILE B N 1
ATOM 1764 C CA . ILE B 1 7 ? -22.219 -9.375 -8.375 1 90.25 7 ILE B CA 1
ATOM 1765 C C . ILE B 1 7 ? -20.781 -9.867 -8.5 1 90.25 7 ILE B C 1
ATOM 1767 O O . ILE B 1 7 ? -19.844 -9.062 -8.555 1 90.25 7 ILE B O 1
ATOM 1771 N N . LEU B 1 8 ? -20.609 -11.18 -8.578 1 90.69 8 LEU B N 1
ATOM 1772 C CA . LEU B 1 8 ? -19.281 -11.781 -8.633 1 90.69 8 LEU B CA 1
ATOM 1773 C C . LEU B 1 8 ? -18.531 -11.328 -9.883 1 90.69 8 LEU B C 1
ATOM 1775 O O . LEU B 1 8 ? -17.312 -11.164 -9.852 1 90.69 8 LEU B O 1
ATOM 1779 N N . LYS B 1 9 ? -19.25 -11.102 -10.914 1 88.88 9 LYS B N 1
ATOM 1780 C CA . LYS B 1 9 ? -18.641 -10.664 -12.172 1 88.88 9 LYS B CA 1
ATOM 1781 C C . LYS B 1 9 ? -18.047 -9.273 -12.039 1 88.88 9 LYS B C 1
ATOM 1783 O O . LYS B 1 9 ? -17.188 -8.883 -12.828 1 88.88 9 LYS B O 1
ATOM 1788 N N . LYS B 1 10 ? -18.516 -8.586 -11.008 1 92.19 10 LYS B N 1
ATOM 1789 C CA . LYS B 1 10 ? -18.062 -7.211 -10.812 1 92.19 10 LYS B CA 1
ATOM 1790 C C . LYS B 1 10 ? -16.906 -7.152 -9.828 1 92.19 10 LYS B C 1
ATOM 1792 O O . LYS B 1 10 ? -16.312 -6.09 -9.609 1 92.19 10 LYS B O 1
ATOM 1797 N N . VAL B 1 11 ? -16.609 -8.25 -9.289 1 94.06 11 VAL B N 1
ATOM 1798 C CA . VAL B 1 11 ? -15.555 -8.312 -8.289 1 94.06 11 VAL B CA 1
ATOM 1799 C C . VAL B 1 11 ? -14.188 -8.336 -8.977 1 94.06 11 VAL B C 1
ATOM 1801 O O . VAL B 1 11 ? -13.922 -9.211 -9.805 1 94.06 11 VAL B O 1
ATOM 1804 N N . THR B 1 12 ? -13.281 -7.445 -8.641 1 94.88 12 THR B N 1
ATOM 1805 C CA . THR B 1 12 ? -11.977 -7.301 -9.273 1 94.88 12 THR B CA 1
ATOM 1806 C C . THR B 1 12 ? -11.164 -8.586 -9.125 1 94.88 12 THR B C 1
ATOM 1808 O O . THR B 1 12 ? -10.375 -8.938 -10.008 1 94.88 12 THR B O 1
ATOM 1811 N N . LEU B 1 13 ? -11.367 -9.297 -8.039 1 94.25 13 LEU B N 1
ATOM 1812 C CA . LEU B 1 13 ? -10.648 -10.547 -7.777 1 94.25 13 LEU B CA 1
ATOM 1813 C C . LEU B 1 13 ? -10.969 -11.586 -8.852 1 94.25 13 LEU B C 1
ATOM 1815 O O . LEU B 1 13 ? -10.141 -12.461 -9.125 1 94.25 13 LEU B O 1
ATOM 1819 N N . PHE B 1 14 ? -12.133 -11.422 -9.492 1 92.62 14 PHE B N 1
ATOM 1820 C CA . PHE B 1 14 ? -12.57 -12.43 -10.445 1 92.62 14 PHE B CA 1
ATOM 1821 C C . PHE B 1 14 ? -12.531 -11.883 -11.867 1 92.62 14 PHE B C 1
ATOM 1823 O O . PHE B 1 14 ? -13.117 -12.469 -12.781 1 92.62 14 PHE B O 1
ATOM 1830 N N . GLU B 1 15 ? -11.906 -10.781 -12 1 90.94 15 GLU B N 1
ATOM 1831 C CA . GLU B 1 15 ? -11.828 -10.172 -13.32 1 90.94 15 GLU B CA 1
ATOM 1832 C C . GLU B 1 15 ? -11.227 -11.141 -14.336 1 90.94 15 GLU B C 1
ATOM 1834 O O . GLU B 1 15 ? -10.211 -11.781 -14.062 1 90.94 15 GLU B O 1
ATOM 1839 N N . GLY B 1 16 ? -11.883 -11.281 -15.469 1 85.75 16 GLY B N 1
ATOM 1840 C CA . GLY B 1 16 ? -11.367 -12.109 -16.547 1 85.75 16 GLY B CA 1
ATOM 1841 C C . GLY B 1 16 ? -11.75 -13.57 -16.422 1 85.75 16 GLY B C 1
ATOM 1842 O O . GLY B 1 16 ? -11.43 -14.383 -17.297 1 85.75 16 GLY B O 1
ATOM 1843 N N . ILE B 1 17 ? -12.336 -13.906 -15.289 1 81.88 17 ILE B N 1
ATOM 1844 C CA . ILE B 1 17 ? -12.742 -15.289 -15.086 1 81.88 17 ILE B CA 1
ATOM 1845 C C . ILE B 1 17 ? -14.211 -15.453 -15.469 1 81.88 17 ILE B C 1
ATOM 1847 O O . ILE B 1 17 ? -15.102 -14.938 -14.781 1 81.88 17 ILE B O 1
ATOM 1851 N N . ASN B 1 18 ? -14.578 -15.422 -16.562 1 69.56 18 ASN B N 1
ATOM 1852 C CA . ASN B 1 18 ? -15.969 -15.43 -17.016 1 69.56 18 ASN B CA 1
ATOM 1853 C C . ASN B 1 18 ? -16.578 -16.828 -16.906 1 69.56 18 ASN B C 1
ATOM 1855 O O . ASN B 1 18 ? -17.703 -16.984 -16.438 1 69.56 18 ASN B O 1
ATOM 1859 N N . GLU B 1 19 ? -16 -17.766 -17.578 1 65.81 19 GLU B N 1
ATOM 1860 C CA . GLU B 1 19 ? -16.625 -19.078 -17.703 1 65.81 19 GLU B CA 1
ATOM 1861 C C . GLU B 1 19 ? -16.391 -19.938 -16.469 1 65.81 19 GLU B C 1
ATOM 1863 O O . GLU B 1 19 ? -15.289 -19.922 -15.906 1 65.81 19 GLU B O 1
ATOM 1868 N N . ASN B 1 20 ? -17.516 -20.297 -15.641 1 77.19 20 ASN B N 1
ATOM 1869 C CA . ASN B 1 20 ? -17.547 -21.359 -14.641 1 77.19 20 ASN B CA 1
ATOM 1870 C C . ASN B 1 20 ? -17.188 -20.828 -13.25 1 77.19 20 ASN B C 1
ATOM 1872 O O . ASN B 1 20 ? -16.359 -21.422 -12.555 1 77.19 20 ASN B O 1
ATOM 1876 N N . LEU B 1 21 ? -17.562 -19.609 -13.055 1 78.88 21 LEU B N 1
ATOM 1877 C CA . LEU B 1 21 ? -17.375 -19.062 -11.727 1 78.88 21 LEU B CA 1
ATOM 1878 C C . LEU B 1 21 ? -17.812 -20.047 -10.648 1 78.88 21 LEU B C 1
ATOM 1880 O O . LEU B 1 21 ? -17.172 -20.156 -9.602 1 78.88 21 LEU B O 1
ATOM 1884 N N . SER B 1 22 ? -18.781 -20.812 -11.055 1 77.88 22 SER B N 1
ATOM 1885 C CA . SER B 1 22 ? -19.266 -21.797 -10.109 1 77.88 22 SER 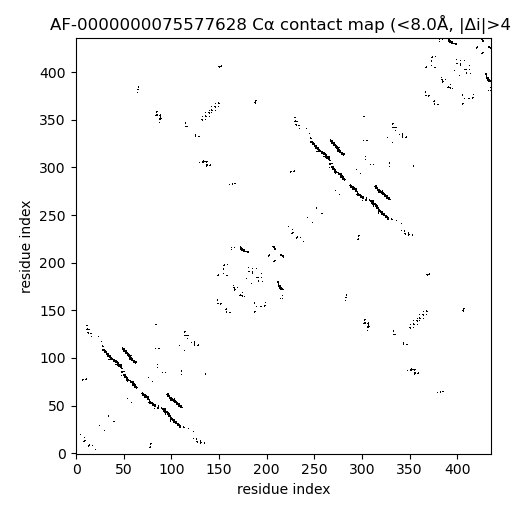B CA 1
ATOM 1886 C C . SER B 1 22 ? -18.219 -22.859 -9.828 1 77.88 22 SER B C 1
ATOM 1888 O O . SER B 1 22 ? -18.016 -23.266 -8.68 1 77.88 22 SER B O 1
ATOM 1890 N N . ALA B 1 23 ? -17.641 -23.25 -10.852 1 78.38 23 ALA B N 1
ATOM 1891 C CA . ALA B 1 23 ? -16.594 -24.25 -10.703 1 78.38 23 ALA B CA 1
ATOM 1892 C C . ALA B 1 23 ? -15.422 -23.703 -9.891 1 78.38 23 ALA B C 1
ATOM 1894 O O . ALA B 1 23 ? -14.844 -24.422 -9.062 1 78.38 23 ALA B O 1
ATOM 1895 N N . MET B 1 24 ? -15.156 -22.453 -10.117 1 81.62 24 MET B N 1
ATOM 1896 C CA . MET B 1 24 ? -14.078 -21.797 -9.375 1 81.62 24 MET B CA 1
ATOM 1897 C C . MET B 1 24 ? -14.406 -21.734 -7.887 1 81.62 24 MET B C 1
ATOM 1899 O O . MET B 1 24 ? -13.562 -22.078 -7.051 1 81.62 24 MET B O 1
ATOM 1903 N N . LEU B 1 25 ? -15.609 -21.391 -7.617 1 83.62 25 LEU B N 1
ATOM 1904 C CA . LEU B 1 25 ? -16.016 -21.266 -6.223 1 83.62 25 LEU B CA 1
ATOM 1905 C C . LEU B 1 25 ? -15.977 -22.609 -5.516 1 83.62 25 LEU B C 1
ATOM 1907 O O . LEU B 1 25 ? -15.617 -22.688 -4.336 1 83.62 25 LEU B O 1
ATOM 1911 N N . GLU B 1 26 ? -16.359 -23.562 -6.238 1 79.88 26 GLU B N 1
ATOM 1912 C CA . GLU B 1 26 ? -16.312 -24.922 -5.691 1 79.88 26 GLU B CA 1
ATOM 1913 C C . GLU B 1 26 ? -14.883 -25.359 -5.398 1 79.88 26 GLU B C 1
ATOM 1915 O O . GLU B 1 26 ? -14.609 -25.953 -4.352 1 79.88 26 GLU B O 1
ATOM 1920 N N . CYS B 1 27 ? -14.086 -25.016 -6.27 1 80.62 27 CYS B N 1
ATOM 1921 C CA . CYS B 1 27 ? -12.68 -25.375 -6.125 1 80.62 27 CYS B CA 1
ATOM 1922 C C . CYS B 1 27 ? -12.047 -24.656 -4.938 1 80.62 27 CYS B C 1
ATOM 1924 O O . CYS B 1 27 ? -11.242 -25.25 -4.211 1 80.62 27 CYS B O 1
ATOM 1926 N N . LEU B 1 28 ? -12.43 -23.453 -4.758 1 82.44 28 LEU B N 1
ATOM 1927 C CA . LEU B 1 28 ? -11.82 -22.609 -3.73 1 82.44 28 LEU B CA 1
ATOM 1928 C C . LEU B 1 28 ? -12.406 -22.922 -2.357 1 82.44 28 LEU B C 1
ATOM 1930 O O . LEU B 1 28 ? -11.836 -22.531 -1.334 1 82.44 28 LEU B O 1
ATOM 1934 N N . GLY B 1 29 ? -13.375 -23.734 -2.291 1 80.12 29 GLY B N 1
ATOM 1935 C CA . GLY B 1 29 ? -14.023 -23.969 -1.014 1 80.12 29 GLY B CA 1
ATOM 1936 C C . GLY B 1 29 ? -14.602 -22.719 -0.387 1 80.12 29 GLY B C 1
ATOM 1937 O O . GLY B 1 29 ? -14.375 -22.453 0.793 1 80.12 29 GLY B O 1
ATOM 1938 N N . SER B 1 30 ? -15.359 -22 -1.117 1 82.19 30 SER B N 1
ATOM 1939 C CA . SER B 1 30 ? -15.914 -20.734 -0.652 1 82.19 30 SER B CA 1
ATOM 1940 C C . SER B 1 30 ? -16.984 -20.953 0.409 1 82.19 30 SER B C 1
ATOM 1942 O O . SER B 1 30 ? -17.656 -22 0.412 1 82.19 30 SER B O 1
ATOM 1944 N N . ASP B 1 31 ? -16.984 -20.078 1.393 1 90.88 31 ASP B N 1
ATOM 1945 C CA . ASP B 1 31 ? -17.984 -20.094 2.465 1 90.88 31 ASP B CA 1
ATOM 1946 C C . ASP B 1 31 ? -18.812 -18.812 2.467 1 90.88 31 ASP B C 1
ATOM 1948 O O . ASP B 1 31 ? -18.25 -17.703 2.566 1 90.88 31 ASP B O 1
ATOM 1952 N N . GLN B 1 32 ? -20.062 -19.031 2.287 1 94.31 32 GLN B N 1
ATOM 1953 C CA . GLN B 1 32 ? -20.953 -17.875 2.309 1 94.31 32 GLN B CA 1
ATOM 1954 C C . GLN B 1 32 ? -21.641 -17.734 3.664 1 94.31 32 GLN B C 1
ATOM 1956 O O . GLN B 1 32 ? -22.156 -18.719 4.203 1 94.31 32 GLN B O 1
ATOM 1961 N N . LYS B 1 33 ? -21.609 -16.547 4.266 1 97.44 33 LYS B N 1
ATOM 1962 C CA . LYS B 1 33 ? -22.234 -16.297 5.562 1 97.44 33 LYS B CA 1
ATOM 1963 C C . LYS B 1 33 ? -23.125 -15.047 5.512 1 97.44 33 LYS B C 1
ATOM 1965 O O . LYS B 1 33 ? -22.797 -14.078 4.824 1 97.44 33 LYS B O 1
ATOM 1970 N N . LYS B 1 34 ? -24.203 -15.102 6.242 1 98.19 34 LYS B N 1
ATOM 1971 C CA . LYS B 1 34 ? -25.109 -13.961 6.383 1 98.19 34 LYS B CA 1
ATOM 1972 C C . LYS B 1 34 ? -24.922 -13.281 7.73 1 98.19 34 LYS B C 1
ATOM 1974 O O . LYS B 1 34 ? -24.719 -13.945 8.75 1 98.19 34 LYS B O 1
ATOM 1979 N N . TYR B 1 35 ? -24.938 -12.031 7.695 1 98.5 35 TYR B N 1
ATOM 1980 C CA . TYR B 1 35 ? -24.812 -11.203 8.891 1 98.5 35 TYR B CA 1
ATOM 1981 C C . TYR B 1 35 ? -25.969 -10.219 8.992 1 98.5 35 TYR B C 1
ATOM 1983 O O . TYR B 1 35 ? -26.391 -9.633 7.984 1 98.5 35 TYR B O 1
ATOM 1991 N N . ALA B 1 36 ? -26.484 -10.062 10.188 1 98.56 36 ALA B N 1
ATOM 1992 C CA . ALA B 1 36 ? -27.484 -9.031 10.438 1 98.56 36 ALA B CA 1
ATOM 1993 C C . ALA B 1 36 ? -26.828 -7.668 10.656 1 98.56 36 ALA B C 1
ATOM 1995 O O . ALA B 1 36 ? -25.641 -7.59 10.969 1 98.56 36 ALA B O 1
ATOM 1996 N N . ARG B 1 37 ? -27.656 -6.66 10.453 1 97.88 37 ARG B N 1
ATOM 1997 C CA . ARG B 1 37 ? -27.188 -5.312 10.766 1 97.88 37 ARG B CA 1
ATOM 1998 C C . ARG B 1 37 ? -26.594 -5.258 12.164 1 97.88 37 ARG B C 1
ATOM 2000 O O . ARG B 1 37 ? -27.203 -5.727 13.125 1 97.88 37 ARG B O 1
ATOM 2007 N N . GLY B 1 38 ? -25.359 -4.73 12.188 1 97.25 38 GLY B N 1
ATOM 2008 C CA . GLY B 1 38 ? -24.734 -4.527 13.484 1 97.25 38 GLY B CA 1
ATOM 2009 C C . GLY B 1 38 ? -23.859 -5.695 13.914 1 97.25 38 GLY B C 1
ATOM 2010 O O . GLY B 1 38 ? -23.109 -5.59 14.875 1 97.25 38 GLY B O 1
ATOM 2011 N N . GLU B 1 39 ? -23.922 -6.777 13.219 1 98.38 39 GLU B N 1
ATOM 2012 C CA . GLU B 1 39 ? -23.125 -7.949 13.578 1 98.38 39 GLU B CA 1
ATOM 2013 C C . GLU B 1 39 ? -21.656 -7.773 13.172 1 98.38 39 GLU B C 1
ATOM 2015 O O . GLU B 1 39 ? -21.375 -7.195 12.117 1 98.38 39 GLU B O 1
ATOM 2020 N N . ILE B 1 40 ? -20.812 -8.344 14 1 98.12 40 ILE B N 1
ATOM 2021 C CA . ILE B 1 40 ? -19.391 -8.305 13.734 1 98.12 40 ILE B CA 1
ATOM 2022 C C . ILE B 1 40 ? -19.016 -9.406 12.75 1 98.12 40 ILE B C 1
ATOM 2024 O O . ILE B 1 40 ? -19.328 -10.578 12.969 1 98.12 40 ILE B O 1
ATOM 2028 N N . ILE B 1 41 ? -18.375 -9.023 11.695 1 98.19 41 ILE B N 1
ATOM 2029 C CA . ILE B 1 41 ? -17.922 -9.969 10.672 1 98.19 41 ILE B CA 1
ATOM 2030 C C . ILE B 1 41 ? -16.516 -10.438 11.008 1 98.19 41 ILE B C 1
ATOM 2032 O O . ILE B 1 41 ? -16.203 -11.625 10.883 1 98.19 41 ILE B O 1
ATOM 2036 N N . LEU B 1 42 ? -15.672 -9.562 11.32 1 96.81 42 LEU B N 1
ATOM 2037 C CA . LEU B 1 42 ? -14.289 -9.773 11.75 1 96.81 42 LEU B CA 1
ATOM 2038 C C . LEU B 1 42 ? -13.953 -8.883 12.938 1 96.81 42 LEU B C 1
ATOM 2040 O O . LEU B 1 42 ? -14.164 -7.668 12.891 1 96.81 42 LEU B O 1
ATOM 2044 N N . LEU B 1 43 ? -13.43 -9.461 13.984 1 94.56 43 LEU B N 1
ATOM 2045 C CA . LEU B 1 43 ? -13.117 -8.727 15.203 1 94.56 43 LEU B CA 1
ATOM 2046 C C . LEU B 1 43 ? -11.625 -8.453 15.297 1 94.56 43 LEU B C 1
ATOM 2048 O O . LEU B 1 43 ? -10.805 -9.32 15 1 94.56 43 LEU B O 1
ATOM 2052 N N . THR B 1 44 ? -11.352 -7.281 15.742 1 92.12 44 THR B N 1
ATOM 2053 C CA . THR B 1 44 ? -9.953 -6.957 16.031 1 92.12 44 THR B CA 1
ATOM 2054 C C . THR B 1 44 ? -9.32 -8.031 16.891 1 92.12 44 THR B C 1
ATOM 2056 O O . THR B 1 44 ? -9.938 -8.516 17.844 1 92.12 44 THR B O 1
ATOM 2059 N N . GLY B 1 45 ? -8.078 -8.375 16.516 1 90.19 45 GLY B N 1
ATOM 2060 C CA . GLY B 1 45 ? -7.371 -9.375 17.297 1 90.19 45 GLY B CA 1
ATOM 2061 C C . GLY B 1 45 ? -7.574 -10.789 16.781 1 90.19 45 GLY B C 1
ATOM 2062 O O . GLY B 1 45 ? -6.836 -11.703 17.156 1 90.19 45 GLY B O 1
ATOM 2063 N N . GLN B 1 46 ? -8.555 -11.023 15.977 1 92.81 46 GLN B N 1
ATOM 2064 C CA . GLN B 1 46 ? -8.797 -12.336 15.391 1 92.81 46 GLN B CA 1
ATOM 2065 C C . GLN B 1 46 ? -7.898 -12.578 14.18 1 92.81 46 GLN B C 1
ATOM 2067 O O . GLN B 1 46 ? -7.492 -11.633 13.508 1 92.81 46 GLN B O 1
ATOM 2072 N N . PRO B 1 47 ? -7.598 -13.797 13.961 1 93.62 47 PRO B N 1
ATOM 2073 C CA . PRO B 1 47 ? -6.809 -14.102 12.766 1 93.62 47 PRO B CA 1
ATOM 2074 C C . PRO B 1 47 ? -7.57 -13.82 11.469 1 93.62 47 PRO B C 1
ATOM 2076 O O . PRO B 1 47 ? -8.781 -14.023 11.406 1 93.62 47 PRO B O 1
ATOM 2079 N N . VAL B 1 48 ? -6.902 -13.312 10.469 1 95.31 48 VAL B N 1
ATOM 2080 C CA . VAL B 1 48 ? -7.477 -13.086 9.148 1 95.31 48 VAL B CA 1
ATOM 2081 C C . VAL B 1 48 ? -6.93 -14.117 8.164 1 95.31 48 VAL B C 1
ATOM 2083 O O . VAL B 1 48 ? -5.797 -14 7.695 1 95.31 48 VAL B O 1
ATOM 2086 N N . THR B 1 49 ? -7.734 -15.062 7.809 1 93.94 49 THR B N 1
ATOM 2087 C CA . THR B 1 49 ? -7.238 -16.172 7 1 93.94 49 THR B CA 1
ATOM 2088 C C . THR B 1 49 ? -7.926 -16.188 5.637 1 93.94 49 THR B C 1
ATOM 2090 O O . THR B 1 49 ? -7.598 -17.031 4.785 1 93.94 49 THR B O 1
ATOM 2093 N N . ALA B 1 50 ? -8.875 -15.258 5.484 1 95.12 50 ALA B N 1
ATOM 2094 C CA . ALA B 1 50 ? -9.656 -15.281 4.254 1 95.12 50 ALA B CA 1
ATOM 2095 C C . ALA B 1 50 ? -9.914 -13.867 3.74 1 95.12 50 ALA B C 1
ATOM 2097 O O . ALA B 1 50 ? -9.883 -12.906 4.512 1 95.12 50 ALA B O 1
ATOM 2098 N N . VAL B 1 51 ? -10.094 -13.828 2.43 1 96.25 51 VAL B N 1
ATOM 2099 C CA . VAL B 1 51 ? -10.602 -12.617 1.786 1 96.25 51 VAL B CA 1
ATOM 2100 C C . VAL B 1 51 ? -12.125 -12.617 1.822 1 96.25 51 VAL B C 1
ATOM 2102 O O . VAL B 1 51 ? -12.766 -13.625 1.521 1 96.25 51 VAL B O 1
ATOM 2105 N N . GLY B 1 52 ? -12.68 -11.531 2.24 1 97.19 52 GLY B N 1
ATOM 2106 C CA . GLY B 1 52 ? -14.125 -11.383 2.209 1 97.19 52 GLY B CA 1
ATOM 2107 C C . GLY B 1 52 ? -14.625 -10.648 0.976 1 97.19 52 GLY B C 1
ATOM 2108 O O . GLY B 1 52 ? -14.094 -9.594 0.623 1 97.19 52 GLY B O 1
ATOM 2109 N N . VAL B 1 53 ? -15.578 -11.219 0.335 1 97.31 53 VAL B N 1
ATOM 2110 C CA . VAL B 1 53 ? -16.25 -10.609 -0.804 1 97.31 53 VAL B CA 1
ATOM 2111 C C . VAL B 1 53 ? -17.688 -10.234 -0.419 1 97.31 53 VAL B C 1
ATOM 2113 O O . VAL B 1 53 ? -18.453 -11.094 0.005 1 97.31 53 VAL B O 1
ATOM 2116 N N . ILE B 1 54 ? -18.016 -9 -0.582 1 98.06 54 ILE B N 1
ATOM 2117 C CA . ILE B 1 54 ? -19.344 -8.555 -0.21 1 98.06 54 ILE B CA 1
ATOM 2118 C C . ILE B 1 54 ? -20.328 -8.844 -1.352 1 98.06 54 ILE B C 1
ATOM 2120 O O . ILE B 1 54 ? -20.234 -8.227 -2.418 1 98.06 54 ILE B O 1
ATOM 2124 N N . LEU B 1 55 ? -21.219 -9.719 -1.126 1 96.81 55 LEU B N 1
ATOM 2125 C CA . LEU B 1 55 ? -22.203 -10.078 -2.137 1 96.81 55 LEU B CA 1
ATOM 2126 C C . LEU B 1 55 ? -23.438 -9.172 -2.051 1 96.81 55 LEU B C 1
ATOM 2128 O O . LEU B 1 55 ? -24.016 -8.812 -3.074 1 96.81 55 LEU B O 1
ATOM 2132 N N . SER B 1 56 ? -23.781 -8.844 -0.857 1 97.44 56 SER B N 1
ATOM 2133 C CA . SER B 1 56 ? -24.891 -7.918 -0.612 1 97.44 56 SER B CA 1
ATOM 2134 C C . SER B 1 56 ? -24.703 -7.184 0.712 1 97.44 56 SER B C 1
ATOM 2136 O O . SER B 1 56 ? -24.016 -7.668 1.607 1 97.44 56 SER B O 1
ATOM 2138 N N . GLY B 1 57 ? -25.328 -5.965 0.783 1 97.44 57 GLY B N 1
ATOM 2139 C CA . GLY B 1 57 ? -25.281 -5.176 2.004 1 97.44 57 GLY B CA 1
ATOM 2140 C C . GLY B 1 57 ? -24.094 -4.227 2.061 1 97.44 57 GLY B C 1
ATOM 2141 O O . GLY B 1 57 ? -23.328 -4.129 1.104 1 97.44 57 GLY B O 1
ATOM 2142 N N . GLU B 1 58 ? -24.031 -3.539 3.178 1 97.94 58 GLU B N 1
ATOM 2143 C CA . GLU B 1 58 ? -22.953 -2.588 3.426 1 97.94 58 GLU B CA 1
ATOM 2144 C C . GLU B 1 58 ? -22.141 -2.99 4.648 1 97.94 58 GLU B C 1
ATOM 2146 O O . GLU B 1 58 ? -22.688 -3.486 5.637 1 97.94 58 GLU B O 1
ATOM 2151 N N . VAL B 1 59 ? -20.859 -2.773 4.504 1 98 59 VAL B N 1
ATOM 2152 C CA . VAL B 1 59 ? -19.938 -3.162 5.555 1 98 59 VAL B CA 1
ATOM 2153 C C . VAL B 1 59 ? -19.062 -1.966 5.949 1 98 59 VAL B C 1
ATOM 2155 O O . VAL B 1 59 ? -18.75 -1.117 5.109 1 98 59 VAL B O 1
ATOM 2158 N N . GLN B 1 60 ? -18.781 -1.923 7.184 1 97.44 60 GLN B N 1
ATOM 2159 C CA . GLN B 1 60 ? -17.906 -0.86 7.684 1 97.44 60 GLN B CA 1
ATOM 2160 C C . GLN B 1 60 ? -16.641 -1.433 8.312 1 97.44 60 GLN B C 1
ATOM 2162 O O . GLN B 1 60 ? -16.703 -2.436 9.031 1 97.44 60 GLN B O 1
ATOM 2167 N N . ILE B 1 61 ? -15.562 -0.802 8.008 1 96.69 61 ILE B N 1
ATOM 2168 C CA . ILE B 1 61 ? -14.297 -1.136 8.648 1 96.69 61 ILE B CA 1
ATOM 2169 C C . ILE B 1 61 ? -13.961 -0.096 9.711 1 96.69 61 ILE B C 1
ATOM 2171 O O . ILE B 1 61 ? -13.914 1.103 9.43 1 96.69 61 ILE B O 1
ATOM 2175 N N . ILE B 1 62 ? -13.688 -0.592 10.906 1 93.38 62 ILE B N 1
ATOM 2176 C CA . ILE B 1 62 ? -13.5 0.298 12.047 1 93.38 62 ILE B CA 1
ATOM 2177 C C . ILE B 1 62 ? -12.148 0.023 12.703 1 93.38 62 ILE B C 1
ATOM 2179 O O . ILE B 1 62 ? -11.75 -1.135 12.859 1 93.38 62 ILE B O 1
ATOM 2183 N N . HIS B 1 63 ? -11.461 1.042 12.969 1 88.25 63 HIS B N 1
ATOM 2184 C CA . HIS B 1 63 ? -10.234 0.951 13.758 1 88.25 63 HIS B CA 1
ATOM 2185 C C . HIS B 1 63 ? -10.453 1.457 15.18 1 88.25 63 HIS B C 1
ATOM 2187 O O . HIS B 1 63 ? -11.047 2.52 15.383 1 88.25 63 HIS B O 1
ATOM 2193 N N . GLU B 1 64 ? -10.094 0.642 16.094 1 81.81 64 GLU B N 1
ATOM 2194 C CA . GLU B 1 64 ? -10.133 1.041 17.5 1 81.81 64 GLU B CA 1
ATOM 2195 C C . GLU B 1 64 ? -8.734 1.271 18.047 1 81.81 64 GLU B C 1
ATOM 2197 O O . GLU B 1 64 ? -7.875 0.389 17.969 1 81.81 64 GLU B O 1
ATOM 2202 N N . ASP B 1 65 ? -8.539 2.445 18.641 1 73 65 ASP B N 1
ATOM 2203 C CA . ASP B 1 65 ? -7.203 2.734 19.172 1 73 65 ASP B CA 1
ATOM 2204 C C . ASP B 1 65 ? -7.043 2.211 20.594 1 73 65 ASP B C 1
ATOM 2206 O O . ASP B 1 65 ? -7.941 1.549 21.125 1 73 65 ASP B O 1
ATOM 2210 N N . PHE B 1 66 ? -5.867 2.389 21.141 1 69.75 66 PHE B N 1
ATOM 2211 C CA . PHE B 1 66 ? -5.512 1.856 22.438 1 69.75 66 PHE B CA 1
ATOM 2212 C C . PHE B 1 66 ? -6.43 2.412 23.531 1 69.75 66 PHE B C 1
ATOM 2214 O O . PHE B 1 66 ? -6.703 1.741 24.516 1 69.75 66 PHE B O 1
ATOM 2221 N N . TYR B 1 67 ? -6.918 3.553 23.297 1 70.12 67 TYR B N 1
ATOM 2222 C CA . TYR B 1 67 ? -7.75 4.207 24.312 1 70.12 67 TYR B CA 1
ATOM 2223 C C . TYR B 1 67 ? -9.219 3.834 24.141 1 70.12 67 TYR B C 1
ATOM 2225 O O . TYR B 1 67 ? -10.07 4.281 24.906 1 70.12 67 TYR B O 1
ATOM 2233 N N . GLY B 1 68 ? -9.445 3.051 23.125 1 73.56 68 GLY B N 1
ATOM 2234 C CA . GLY B 1 68 ? -10.812 2.594 22.891 1 73.56 68 GLY B CA 1
ATOM 2235 C C . GLY B 1 68 ? -11.586 3.479 21.938 1 73.56 68 GLY B C 1
ATOM 2236 O O . GLY B 1 68 ? -12.773 3.25 21.703 1 73.56 68 GLY B O 1
ATOM 2237 N N . ASN B 1 69 ? -10.938 4.508 21.484 1 76.06 69 ASN B N 1
ATOM 2238 C CA . ASN B 1 69 ? -11.586 5.363 20.5 1 76.06 69 ASN B CA 1
ATOM 2239 C C . ASN B 1 69 ? -11.734 4.656 19.156 1 76.06 69 ASN B C 1
ATOM 2241 O O . ASN B 1 69 ? -10.812 3.969 18.719 1 76.06 69 ASN B O 1
ATOM 2245 N N . ARG B 1 70 ? -12.992 4.805 18.641 1 81.31 70 ARG B N 1
ATOM 2246 C CA . ARG B 1 70 ? -13.273 4.121 17.375 1 81.31 70 ARG B CA 1
ATOM 2247 C C . ARG B 1 70 ? -13.352 5.113 16.234 1 81.31 70 ARG B C 1
ATOM 2249 O O . ARG B 1 70 ? -13.898 6.211 16.375 1 81.31 70 ARG B O 1
ATOM 2256 N N . SER B 1 71 ? -12.734 4.785 15.102 1 82.19 71 SER B N 1
ATOM 2257 C CA . SER B 1 71 ? -12.812 5.578 13.875 1 82.19 71 SER B CA 1
ATOM 2258 C C . SER B 1 71 ? -13.203 4.711 12.68 1 82.19 71 SER B C 1
ATOM 2260 O O . SER B 1 71 ? -12.68 3.607 12.516 1 82.19 71 SER B O 1
ATOM 2262 N N . ILE B 1 72 ? -14.172 5.242 11.945 1 87.94 72 ILE B N 1
ATOM 2263 C CA . ILE B 1 72 ? -14.555 4.551 10.727 1 87.94 72 ILE B CA 1
ATOM 2264 C C . ILE B 1 72 ? -13.5 4.785 9.648 1 87.94 72 ILE B C 1
ATOM 2266 O O . ILE B 1 72 ? -13.25 5.926 9.258 1 87.94 72 ILE B O 1
ATOM 2270 N N . LEU B 1 73 ? -12.906 3.768 9.25 1 87.12 73 LEU B N 1
ATOM 2271 C CA . LEU B 1 73 ? -11.883 3.891 8.219 1 87.12 73 LEU B CA 1
ATOM 2272 C C . LEU B 1 73 ? -12.516 3.949 6.832 1 87.12 73 LEU B C 1
ATOM 2274 O O . LEU B 1 73 ? -12.094 4.742 5.984 1 87.12 73 LEU B O 1
ATOM 2278 N N . THR B 1 74 ? -13.43 3.047 6.555 1 89.31 74 THR B N 1
ATOM 2279 C CA . THR B 1 74 ? -14.062 3.01 5.238 1 89.31 74 THR B CA 1
ATOM 2280 C C . THR B 1 74 ? -15.383 2.242 5.289 1 89.31 74 THR B C 1
ATOM 2282 O O . THR B 1 74 ? -15.672 1.569 6.281 1 89.31 74 THR B O 1
ATOM 2285 N N . GLU B 1 75 ? -16.156 2.498 4.316 1 94.94 75 GLU B N 1
ATOM 2286 C CA . GLU B 1 75 ? -17.375 1.738 4.066 1 94.94 75 GLU B CA 1
ATOM 2287 C C . GLU B 1 75 ? -17.312 1.021 2.721 1 94.94 75 GLU B C 1
ATOM 2289 O O . GLU B 1 75 ? -16.797 1.572 1.741 1 94.94 75 GLU B O 1
ATOM 2294 N N . LEU B 1 76 ? -17.797 -0.169 2.717 1 97 76 LEU B N 1
ATOM 2295 C CA . LEU B 1 76 ? -17.688 -1.005 1.526 1 97 76 LEU B CA 1
ATOM 2296 C C . LEU B 1 76 ? -19.062 -1.463 1.06 1 97 76 LEU B C 1
ATOM 2298 O O . LEU B 1 76 ? -19.953 -1.69 1.878 1 97 76 LEU B O 1
ATOM 2302 N N . ASN B 1 77 ? -19.141 -1.626 -0.205 1 97.12 77 ASN B N 1
ATOM 2303 C CA . ASN B 1 77 ? -20.391 -2 -0.873 1 97.12 77 ASN B CA 1
ATOM 2304 C C . ASN B 1 77 ? -20.25 -3.326 -1.617 1 97.12 77 ASN B C 1
ATOM 2306 O O . ASN B 1 77 ? -19.156 -3.895 -1.68 1 97.12 77 ASN B O 1
ATOM 2310 N N . PRO B 1 78 ? -21.422 -3.812 -2.1 1 96.88 78 PRO B N 1
ATOM 2311 C CA . PRO B 1 78 ? -21.344 -5.066 -2.852 1 96.88 78 PRO B CA 1
ATOM 2312 C C . PRO B 1 78 ? -20.281 -5.027 -3.955 1 96.88 78 PRO B C 1
ATOM 2314 O O . PRO B 1 78 ? -20.125 -4.004 -4.625 1 96.88 78 PRO B O 1
ATOM 2317 N N . SER B 1 79 ? -19.594 -6.148 -4.137 1 96.69 79 SER B N 1
ATOM 2318 C CA . SER B 1 79 ? -18.547 -6.375 -5.133 1 96.69 79 SER B CA 1
ATOM 2319 C C . SER B 1 79 ? -17.188 -5.945 -4.609 1 96.69 79 SER B C 1
ATOM 2321 O O . SER B 1 79 ? -16.156 -6.238 -5.223 1 96.69 79 SER B O 1
ATOM 2323 N N . HIS B 1 80 ? -17.188 -5.27 -3.469 1 97.69 80 HIS B N 1
ATOM 2324 C CA . HIS B 1 80 ? -15.914 -4.941 -2.838 1 97.69 80 HIS B CA 1
ATOM 2325 C C . HIS B 1 80 ? -15.352 -6.141 -2.074 1 97.69 80 HIS B C 1
ATOM 2327 O O . HIS B 1 80 ? -16.094 -7.074 -1.752 1 97.69 80 HIS B O 1
ATOM 2333 N N . ILE B 1 81 ? -14.094 -6.098 -1.881 1 97.75 81 ILE B N 1
ATOM 2334 C CA . ILE B 1 81 ? -13.453 -7.129 -1.071 1 97.75 81 ILE B CA 1
ATOM 2335 C C . ILE B 1 81 ? -12.766 -6.484 0.133 1 97.75 81 ILE B C 1
ATOM 2337 O O . ILE B 1 81 ? -12.492 -5.285 0.13 1 97.75 81 ILE B O 1
ATOM 2341 N N . PHE B 1 82 ? -12.555 -7.262 1.162 1 97.25 82 PHE B N 1
ATOM 2342 C CA . PHE B 1 82 ? -11.812 -6.797 2.328 1 97.25 82 PHE B CA 1
ATOM 2343 C C . PHE B 1 82 ? -10.953 -7.918 2.906 1 97.25 82 PHE B C 1
ATOM 2345 O O . PHE B 1 82 ? -11.164 -9.094 2.592 1 97.25 82 PHE B O 1
ATOM 2352 N N . GLY B 1 83 ? -9.945 -7.594 3.658 1 96.38 83 GLY B N 1
ATOM 2353 C CA . GLY B 1 83 ? -9.109 -8.547 4.383 1 96.38 83 GLY B CA 1
ATOM 2354 C C . GLY B 1 83 ? -7.984 -9.109 3.539 1 96.38 83 GLY B C 1
ATOM 2355 O O . GLY B 1 83 ? -7.145 -9.859 4.039 1 96.38 83 GLY B O 1
ATOM 2356 N N . GLU B 1 84 ? -7.965 -8.758 2.293 1 96.88 84 GLU B N 1
ATOM 2357 C CA . GLU B 1 84 ? -7.004 -9.359 1.375 1 96.88 84 GLU B CA 1
ATOM 2358 C C . GLU B 1 84 ? -5.57 -9.023 1.773 1 96.88 84 GLU B C 1
ATOM 2360 O O . GLU B 1 84 ? -4.676 -9.859 1.672 1 96.88 84 GLU B O 1
ATOM 2365 N N . SER B 1 85 ? -5.344 -7.754 2.207 1 97.25 85 SER B N 1
ATOM 2366 C CA . SER B 1 85 ? -3.996 -7.375 2.621 1 97.25 85 SER B CA 1
ATOM 2367 C C . SER B 1 85 ? -3.568 -8.133 3.873 1 97.25 85 SER B C 1
ATOM 2369 O O . SER B 1 85 ? -2.453 -8.648 3.941 1 97.25 85 SER B O 1
ATOM 2371 N N . PHE B 1 86 ? -4.43 -8.281 4.789 1 96.31 86 PHE B N 1
ATOM 2372 C CA . PHE B 1 86 ? -4.109 -8.953 6.039 1 96.31 86 PHE B CA 1
ATOM 2373 C C . PHE B 1 86 ? -3.924 -10.445 5.816 1 96.31 86 PHE B C 1
ATOM 2375 O O . PHE B 1 86 ? -2.951 -11.039 6.293 1 96.31 86 PHE B O 1
ATOM 2382 N N . ALA B 1 87 ? -4.844 -11.008 5.074 1 96.12 87 ALA B N 1
ATOM 2383 C CA . ALA B 1 87 ? -4.781 -12.445 4.809 1 96.12 87 ALA B CA 1
ATOM 2384 C C . ALA B 1 87 ? -3.504 -12.805 4.055 1 96.12 87 ALA B C 1
ATOM 2386 O O . ALA B 1 87 ? -2.846 -13.797 4.375 1 96.12 87 ALA B O 1
ATOM 2387 N N . SER B 1 88 ? -3.164 -12.016 3.096 1 96.31 88 SER B N 1
ATOM 2388 C CA . SER B 1 88 ? -1.993 -12.281 2.266 1 96.31 88 SER B CA 1
ATOM 2389 C C . SER B 1 88 ? -0.702 -12.039 3.041 1 96.31 88 SER B C 1
ATOM 2391 O O . SER B 1 88 ? 0.308 -12.703 2.795 1 96.31 88 SER B O 1
ATOM 2393 N N . ALA B 1 89 ? -0.718 -11.078 3.934 1 95.56 89 ALA B N 1
ATOM 2394 C CA . ALA B 1 89 ? 0.472 -10.719 4.699 1 95.56 89 ALA B CA 1
ATOM 2395 C C . ALA B 1 89 ? 0.797 -11.781 5.746 1 95.56 89 ALA B C 1
ATOM 2397 O O . ALA B 1 89 ? 1.917 -11.836 6.258 1 95.56 89 ALA B O 1
ATOM 2398 N N . GLY B 1 90 ? -0.177 -12.539 6.023 1 91.19 90 GLY B N 1
ATOM 2399 C CA . GLY B 1 90 ? 0.001 -13.555 7.051 1 91.19 90 GLY B CA 1
ATOM 2400 C C . GLY B 1 90 ? 0.071 -12.969 8.453 1 91.19 90 GLY B C 1
ATOM 2401 O O . GLY B 1 90 ? 0.846 -13.445 9.289 1 91.19 90 GLY B O 1
ATOM 2402 N N . ILE B 1 91 ? -0.608 -11.93 8.68 1 86.25 91 ILE B N 1
ATOM 2403 C CA . ILE B 1 91 ? -0.609 -11.336 10.008 1 86.25 91 ILE B CA 1
ATOM 2404 C C . ILE B 1 91 ? -1.48 -12.172 10.945 1 86.25 91 ILE B C 1
ATOM 2406 O O . ILE B 1 91 ? -2.521 -12.695 10.531 1 86.25 91 ILE B O 1
ATOM 2410 N N . PRO B 1 92 ? -1.113 -12.305 12.164 1 83 92 PRO B N 1
ATOM 2411 C CA . PRO B 1 92 ? -1.832 -13.203 13.078 1 83 92 PRO B CA 1
ATOM 2412 C C . PRO B 1 92 ? -3.125 -12.586 13.609 1 83 92 PRO B C 1
ATOM 2414 O O . PRO B 1 92 ? -4.043 -13.312 14 1 83 92 PRO B O 1
ATOM 2417 N N . GLU B 1 93 ? -3.141 -11.234 13.664 1 91.5 93 GLU B N 1
ATOM 2418 C CA . GLU B 1 93 ? -4.277 -10.57 14.297 1 91.5 93 GLU B CA 1
ATOM 2419 C C . GLU B 1 93 ? -4.746 -9.375 13.461 1 91.5 93 GLU B C 1
ATOM 2421 O O . GLU B 1 93 ? -3.932 -8.562 13.023 1 91.5 93 GLU B O 1
ATOM 2426 N N . SER B 1 94 ? -6.082 -9.336 13.297 1 93.06 94 SER B N 1
ATOM 2427 C CA . SER B 1 94 ? -6.66 -8.195 12.594 1 93.06 94 SER B CA 1
ATOM 2428 C C . SER B 1 94 ? -6.496 -6.91 13.398 1 93.06 94 SER B C 1
ATOM 2430 O O . SER B 1 94 ? -6.805 -6.875 14.594 1 93.06 94 SER B O 1
ATOM 2432 N N . PRO B 1 95 ? -6.055 -5.848 12.789 1 89.56 95 PRO B N 1
ATOM 2433 C CA . PRO B 1 95 ? -5.988 -4.555 13.469 1 89.56 95 PRO B CA 1
ATOM 2434 C C . PRO B 1 95 ? -7.309 -3.787 13.406 1 89.56 95 PRO B C 1
ATOM 2436 O O . PRO B 1 95 ? -7.418 -2.691 13.961 1 89.56 95 PRO B O 1
ATOM 2439 N N . VAL B 1 96 ? -8.312 -4.359 12.703 1 93.12 96 VAL B N 1
ATOM 2440 C CA . VAL B 1 96 ? -9.555 -3.631 12.5 1 93.12 96 VAL B CA 1
ATOM 2441 C C . VAL B 1 96 ? -10.742 -4.547 12.789 1 93.12 96 VAL B C 1
ATOM 2443 O O . VAL B 1 96 ? -10.602 -5.773 12.789 1 93.12 96 VAL B O 1
ATOM 2446 N N . THR B 1 97 ? -11.789 -3.951 13.023 1 95.69 97 THR B N 1
ATOM 2447 C CA . THR B 1 97 ? -13.07 -4.633 13.141 1 95.69 97 THR B CA 1
ATOM 2448 C C . THR B 1 97 ? -13.938 -4.359 11.922 1 95.69 97 THR B C 1
ATOM 2450 O O . THR B 1 97 ? -13.992 -3.232 11.422 1 95.69 97 THR B O 1
ATOM 2453 N N . VAL B 1 98 ? -14.516 -5.379 11.367 1 97.75 98 VAL B N 1
ATOM 2454 C CA . VAL B 1 98 ? -15.438 -5.266 10.242 1 97.75 98 VAL B CA 1
ATOM 2455 C C . VAL B 1 98 ? -16.859 -5.555 10.719 1 97.75 98 VAL B C 1
ATOM 2457 O O . VAL B 1 98 ? -17.125 -6.594 11.328 1 97.75 98 VAL B O 1
ATOM 2460 N N . ILE B 1 99 ? -17.75 -4.668 10.43 1 98.06 99 ILE B N 1
ATOM 2461 C CA . ILE B 1 99 ? -19.109 -4.773 10.938 1 98.06 99 ILE B CA 1
ATOM 2462 C C . ILE B 1 99 ? -20.109 -4.637 9.781 1 98.06 99 ILE B C 1
ATOM 2464 O O . ILE B 1 99 ? -19.875 -3.861 8.852 1 98.06 99 ILE B O 1
ATOM 2468 N N . ALA B 1 100 ? -21.203 -5.375 9.891 1 98.5 100 ALA B N 1
ATOM 2469 C CA . ALA B 1 100 ? -22.297 -5.219 8.93 1 98.5 100 ALA B CA 1
ATOM 2470 C C . ALA B 1 100 ? -23.125 -3.98 9.242 1 98.5 100 ALA B C 1
ATOM 2472 O O . ALA B 1 100 ? -23.797 -3.922 10.281 1 98.5 100 ALA B O 1
ATOM 2473 N N . LYS B 1 101 ? -23.062 -3.066 8.359 1 97.56 101 LYS B N 1
ATOM 2474 C CA . LYS B 1 101 ? -23.859 -1.861 8.539 1 97.56 101 LYS B CA 1
ATOM 2475 C C . LYS B 1 101 ? -25.328 -2.131 8.219 1 97.56 101 LYS B C 1
ATOM 2477 O O . LYS B 1 101 ? -26.219 -1.458 8.75 1 97.56 101 LYS B O 1
ATOM 2482 N N . THR B 1 102 ? -25.625 -3.004 7.328 1 98.19 102 THR B N 1
ATOM 2483 C CA . THR B 1 102 ? -26.922 -3.57 6.98 1 98.19 102 THR B CA 1
ATOM 2484 C C . THR B 1 102 ? -26.875 -5.094 6.98 1 98.19 102 THR B C 1
ATOM 2486 O O . THR B 1 102 ? -25.797 -5.684 7.172 1 98.19 102 THR B O 1
ATOM 2489 N N . ASN B 1 103 ? -28.078 -5.656 6.801 1 98.44 103 ASN B N 1
ATOM 2490 C CA . ASN B 1 103 ? -27.969 -7.078 6.48 1 98.44 103 ASN B CA 1
ATOM 2491 C C . ASN B 1 103 ? -27.047 -7.32 5.293 1 98.44 103 ASN B C 1
ATOM 2493 O O . ASN B 1 103 ? -27.125 -6.602 4.289 1 98.44 103 ASN B O 1
ATOM 2497 N N . ALA B 1 104 ? -26.125 -8.258 5.543 1 98.19 104 ALA B N 1
ATOM 2498 C CA . ALA B 1 104 ? -25.109 -8.453 4.508 1 98.19 104 ALA B CA 1
ATOM 2499 C C . ALA B 1 104 ? -24.828 -9.938 4.281 1 98.19 104 ALA B C 1
ATOM 2501 O O . ALA B 1 104 ? -25.016 -10.758 5.184 1 98.19 104 ALA B O 1
ATOM 2502 N N . THR B 1 105 ? -24.484 -10.281 3.084 1 98 105 THR B N 1
ATOM 2503 C CA . THR B 1 105 ? -23.969 -11.602 2.719 1 98 105 THR B CA 1
ATOM 2504 C C . THR B 1 105 ? -22.531 -11.516 2.242 1 98 105 THR B C 1
ATOM 2506 O O . THR B 1 105 ? -22.219 -10.75 1.324 1 98 105 THR B O 1
ATOM 2509 N N . ILE B 1 106 ? -21.672 -12.297 2.91 1 97.94 106 ILE B N 1
ATOM 2510 C CA . ILE B 1 106 ? -20.234 -12.242 2.615 1 97.94 106 ILE B CA 1
ATOM 2511 C C . ILE B 1 106 ? -19.766 -13.617 2.137 1 97.94 106 ILE B C 1
ATOM 2513 O O . ILE B 1 106 ? -20.125 -14.641 2.717 1 97.94 106 ILE B O 1
ATOM 2517 N N . LEU B 1 107 ? -19.078 -13.617 1.047 1 96.5 107 LEU B N 1
ATOM 2518 C CA . LEU B 1 107 ? -18.359 -14.797 0.581 1 96.5 107 LEU B CA 1
ATOM 2519 C C . LEU B 1 107 ? -16.906 -14.773 1.054 1 96.5 107 LEU B C 1
ATOM 2521 O O . LEU B 1 107 ? -16.188 -13.812 0.794 1 96.5 107 LEU B O 1
ATOM 2525 N N . PHE B 1 108 ? -16.484 -15.805 1.77 1 96.56 108 PHE B N 1
ATOM 2526 C CA . PHE B 1 108 ? -15.109 -15.891 2.264 1 96.56 108 PHE B CA 1
ATOM 2527 C C . PHE B 1 108 ? -14.297 -16.875 1.438 1 96.56 108 PHE B C 1
ATOM 2529 O O . PHE B 1 108 ? -14.734 -18 1.198 1 96.56 108 PHE B O 1
ATOM 2536 N N . LEU B 1 109 ? -13.148 -16.406 1.019 1 94.31 109 LEU B N 1
ATOM 2537 C CA . LEU B 1 109 ? -12.203 -17.219 0.276 1 94.31 109 LEU B CA 1
ATOM 2538 C C . LEU B 1 109 ? -10.883 -17.344 1.028 1 94.31 109 LEU B C 1
ATOM 2540 O O . LEU B 1 109 ? -10.172 -16.359 1.209 1 94.31 109 LEU B O 1
ATOM 2544 N N . GLY B 1 110 ? -10.531 -18.562 1.412 1 93.06 110 GLY B N 1
ATOM 2545 C CA . GLY B 1 110 ? -9.266 -18.766 2.098 1 93.06 110 GLY B CA 1
ATOM 2546 C C . GLY B 1 110 ? -8.062 -18.406 1.248 1 93.06 110 GLY B C 1
ATOM 2547 O O . GLY B 1 110 ? -7.992 -18.766 0.073 1 93.06 110 GLY B O 1
ATOM 2548 N N . ILE B 1 111 ? -7.16 -17.672 1.846 1 91.81 111 ILE B N 1
ATOM 2549 C CA . ILE B 1 111 ? -5.9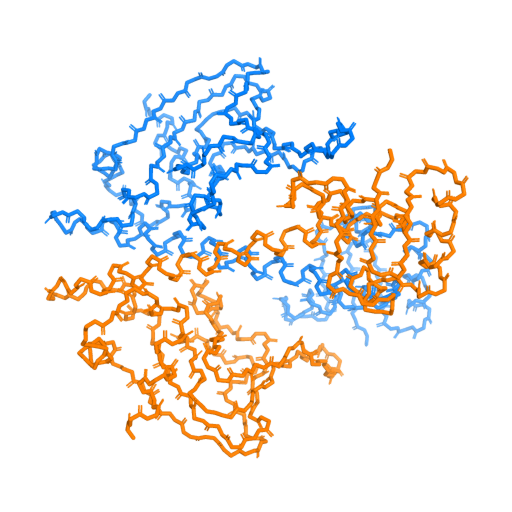88 -17.219 1.108 1 91.81 111 ILE B CA 1
ATOM 2550 C C . ILE B 1 111 ? -5.156 -18.422 0.66 1 91.81 111 ILE B C 1
ATOM 2552 O O . ILE B 1 111 ? -4.629 -18.438 -0.455 1 91.81 111 ILE B O 1
ATOM 2556 N N . ASP B 1 112 ? -5.055 -19.406 1.488 1 88.56 112 ASP B N 1
ATOM 2557 C CA . ASP B 1 112 ? -4.293 -20.609 1.15 1 88.56 112 ASP B CA 1
ATOM 2558 C C . ASP B 1 112 ? -4.898 -21.312 -0.059 1 88.56 112 ASP B C 1
ATOM 2560 O O . ASP B 1 112 ? -4.172 -21.891 -0.876 1 88.56 112 ASP B O 1
ATOM 2564 N N . ARG B 1 113 ? -6.152 -21.297 -0.183 1 86.69 113 ARG B N 1
ATOM 2565 C CA . ARG B 1 113 ? -6.836 -21.938 -1.309 1 86.69 113 ARG B CA 1
ATOM 2566 C C . ARG B 1 113 ? -6.617 -21.141 -2.594 1 86.69 113 ARG B C 1
ATOM 2568 O O . ARG B 1 113 ? -6.566 -21.719 -3.682 1 86.69 113 ARG B O 1
ATOM 2575 N N . ILE B 1 114 ? -6.57 -19.875 -2.412 1 87.81 114 ILE B N 1
ATOM 2576 C CA . ILE B 1 114 ? -6.34 -19.016 -3.57 1 87.81 114 ILE B CA 1
ATOM 2577 C C . ILE B 1 114 ? -4.949 -19.281 -4.141 1 87.81 114 ILE B C 1
ATOM 2579 O O . ILE B 1 114 ? -4.785 -19.406 -5.355 1 87.81 114 ILE B O 1
ATOM 2583 N N . ILE B 1 115 ? -3.963 -19.453 -3.262 1 82.06 115 ILE B N 1
ATOM 2584 C CA . ILE B 1 115 ? -2.58 -19.453 -3.725 1 82.06 115 ILE B CA 1
ATOM 2585 C C . ILE B 1 115 ? -2.125 -20.891 -3.992 1 82.06 115 ILE B C 1
ATOM 2587 O O . ILE B 1 115 ? -1.089 -21.109 -4.621 1 82.06 115 ILE B O 1
ATOM 2591 N N . THR B 1 116 ? -2.844 -21.828 -3.504 1 74.25 116 THR B N 1
ATOM 2592 C CA . THR B 1 116 ? -2.42 -23.219 -3.705 1 74.25 116 THR B CA 1
ATOM 2593 C C . THR B 1 116 ? -2.896 -23.734 -5.059 1 74.25 116 THR B C 1
ATOM 2595 O O . THR B 1 116 ? -3.992 -23.391 -5.512 1 74.25 116 THR B O 1
ATOM 2598 N N . THR B 1 117 ? -1.892 -24.219 -5.785 1 62.72 117 THR B N 1
ATOM 2599 C CA . THR B 1 117 ? -2.176 -24.812 -7.082 1 62.72 117 THR B CA 1
ATOM 2600 C C . THR B 1 117 ? -3.1 -26.016 -6.926 1 62.72 117 THR B C 1
ATOM 2602 O O . THR B 1 117 ? -2.947 -26.812 -5.992 1 62.72 117 THR B O 1
ATOM 2605 N N . CYS B 1 118 ? -4.289 -25.891 -7.449 1 62.38 118 CYS B N 1
ATOM 2606 C CA . CYS B 1 118 ? -5.203 -27.031 -7.461 1 62.38 118 CYS B CA 1
ATOM 2607 C C . CYS B 1 118 ? -4.629 -28.188 -8.266 1 62.38 118 CYS B C 1
ATOM 2609 O O . CYS B 1 118 ? -3.984 -27.969 -9.297 1 62.38 118 CYS B O 1
ATOM 2611 N N . PRO B 1 119 ? -4.562 -29.312 -7.637 1 58.66 119 PRO B N 1
ATOM 2612 C CA . PRO B 1 119 ? -4.074 -30.469 -8.383 1 58.66 119 PRO B CA 1
ATOM 2613 C C . PRO B 1 119 ? -4.609 -30.531 -9.812 1 58.66 119 PRO B C 1
ATOM 2615 O O . PRO B 1 119 ? -3.967 -31.094 -10.695 1 58.66 119 PRO B O 1
ATOM 2618 N N . ASN B 1 120 ? -5.758 -29.922 -10.023 1 59.5 120 ASN B N 1
ATOM 2619 C CA . ASN B 1 120 ? -6.363 -30 -11.352 1 59.5 120 ASN B CA 1
ATOM 2620 C C . ASN B 1 120 ? -5.848 -28.891 -12.266 1 59.5 120 ASN B C 1
ATOM 2622 O O . ASN B 1 120 ? -6.316 -28.75 -13.398 1 59.5 120 ASN B O 1
ATOM 2626 N N . SER B 1 121 ? -4.738 -28.297 -11.82 1 58.72 121 SER B N 1
ATOM 2627 C CA . SER B 1 121 ? -4.117 -27.234 -12.609 1 58.72 121 SER B CA 1
ATOM 2628 C C . SER B 1 121 ? -5.16 -26.25 -13.141 1 58.72 121 SER B C 1
ATOM 2630 O O . SER B 1 121 ? -5.16 -25.922 -14.328 1 58.72 121 SER B O 1
ATOM 2632 N N . CYS B 1 122 ? -6.129 -26.016 -12.266 1 69.88 122 CYS B N 1
ATOM 2633 C CA . CYS B 1 122 ? -7.238 -25.172 -12.703 1 69.88 122 CYS B CA 1
ATOM 2634 C C . CYS B 1 122 ? -6.738 -23.797 -13.133 1 69.88 122 CYS B C 1
ATOM 2636 O O . CYS B 1 122 ? -5.93 -23.172 -12.438 1 69.88 122 CYS B O 1
ATOM 2638 N N . ILE B 1 123 ? -7.07 -23.406 -14.367 1 71.81 123 ILE B N 1
ATOM 2639 C CA . ILE B 1 123 ? -6.656 -22.188 -15.039 1 71.81 123 ILE B CA 1
ATOM 2640 C C . ILE B 1 123 ? -7.113 -20.969 -14.227 1 71.81 123 ILE B C 1
ATOM 2642 O O . ILE B 1 123 ? -6.488 -19.906 -14.281 1 71.81 123 ILE B O 1
ATOM 2646 N N . PHE B 1 124 ? -8.094 -21.188 -13.445 1 79.38 124 PHE B N 1
ATOM 2647 C CA . PHE B 1 124 ? -8.633 -20 -12.805 1 79.38 124 PHE B CA 1
ATOM 2648 C C . PHE B 1 124 ? -7.762 -19.578 -11.633 1 79.38 124 PHE B C 1
ATOM 2650 O O . PHE B 1 124 ? -7.75 -18.406 -11.25 1 79.38 124 PHE B O 1
ATOM 2657 N N . HIS B 1 125 ? -6.992 -20.516 -11.016 1 80 125 HIS B N 1
ATOM 2658 C CA . HIS B 1 125 ? -6.133 -20.141 -9.906 1 80 125 HIS B CA 1
ATOM 2659 C C . HIS B 1 125 ? -5.082 -19.125 -10.344 1 80 125 HIS B C 1
ATOM 2661 O O . HIS B 1 125 ? -4.809 -18.156 -9.633 1 80 125 HIS B O 1
ATOM 2667 N N . ASN B 1 126 ? -4.578 -19.375 -11.508 1 81.81 126 ASN B N 1
ATOM 2668 C CA . ASN B 1 126 ? -3.584 -18.438 -12.008 1 81.81 126 ASN B CA 1
ATOM 2669 C C . ASN B 1 126 ? -4.18 -17.047 -12.203 1 81.81 126 ASN B C 1
ATOM 2671 O O . ASN B 1 126 ? -3.557 -16.047 -11.844 1 81.81 126 ASN B O 1
ATOM 2675 N N . HIS B 1 127 ? -5.352 -17.016 -12.727 1 86.75 127 HIS B N 1
ATOM 2676 C CA . HIS B 1 127 ? -6.027 -15.742 -12.922 1 86.75 127 HIS B CA 1
ATOM 2677 C C . HIS B 1 127 ? -6.336 -15.078 -11.586 1 86.75 127 HIS B C 1
ATOM 2679 O O . HIS B 1 127 ? -6.188 -13.859 -11.445 1 86.75 127 HIS B O 1
ATOM 2685 N N . LEU B 1 128 ? -6.715 -15.859 -10.648 1 89 128 LEU B N 1
ATOM 2686 C CA . LEU B 1 128 ? -7.047 -15.344 -9.32 1 89 128 LEU B CA 1
ATOM 2687 C C . LEU B 1 128 ? -5.816 -14.75 -8.648 1 89 128 LEU B C 1
ATOM 2689 O O . LEU B 1 128 ? -5.887 -13.664 -8.062 1 89 128 LEU B O 1
ATOM 2693 N N . ILE B 1 129 ? -4.762 -15.469 -8.766 1 89.75 129 ILE B N 1
ATOM 2694 C CA . ILE B 1 129 ? -3.506 -15.008 -8.18 1 89.75 129 ILE B CA 1
ATOM 2695 C C . ILE B 1 129 ? -3.07 -13.703 -8.836 1 89.75 129 ILE B C 1
ATOM 2697 O O . ILE B 1 129 ? -2.699 -12.75 -8.148 1 89.75 129 ILE B O 1
ATOM 2701 N N . GLU B 1 130 ? -3.139 -13.719 -10.117 1 91.06 130 GLU B N 1
ATOM 2702 C CA . GLU B 1 130 ? -2.783 -12.516 -10.852 1 91.06 130 GLU B CA 1
ATOM 2703 C C . GLU B 1 130 ? -3.646 -11.328 -10.43 1 91.06 130 GLU B C 1
ATOM 2705 O O . GLU B 1 130 ? -3.137 -10.227 -10.219 1 91.06 130 GLU B O 1
ATOM 2710 N N . ASN B 1 131 ? -4.914 -11.547 -10.352 1 94.25 131 ASN B N 1
ATOM 2711 C CA . ASN B 1 131 ? -5.828 -10.484 -9.945 1 94.25 131 ASN B CA 1
ATOM 2712 C C . ASN B 1 131 ? -5.539 -10 -8.523 1 94.25 131 ASN B C 1
ATOM 2714 O O . ASN B 1 131 ? -5.598 -8.805 -8.25 1 94.25 131 ASN B O 1
ATOM 2718 N N . LEU B 1 132 ? -5.258 -10.984 -7.66 1 95.75 132 LEU B N 1
ATOM 2719 C CA . LEU B 1 132 ? -4.949 -10.617 -6.281 1 95.75 132 LEU B CA 1
ATOM 2720 C C . LEU B 1 132 ? -3.674 -9.789 -6.215 1 95.75 132 LEU B C 1
ATOM 2722 O O . LEU B 1 132 ? -3.619 -8.781 -5.5 1 95.75 132 LEU B O 1
ATOM 2726 N N . LEU B 1 133 ? -2.684 -10.203 -6.957 1 96.25 133 LEU B N 1
ATOM 2727 C CA . LEU B 1 133 ? -1.448 -9.438 -7.043 1 96.25 133 LEU B CA 1
ATOM 2728 C C . LEU B 1 133 ? -1.723 -8.016 -7.543 1 96.25 133 LEU B C 1
ATOM 2730 O O . LEU B 1 133 ? -1.217 -7.047 -6.973 1 96.25 133 LEU B O 1
ATOM 2734 N N . LYS B 1 134 ? -2.535 -7.922 -8.539 1 96.44 134 LYS B N 1
ATOM 2735 C CA . LYS B 1 134 ? -2.883 -6.621 -9.117 1 96.44 134 LYS B CA 1
ATOM 2736 C C . LYS B 1 134 ? -3.602 -5.746 -8.094 1 96.44 134 LYS B C 1
ATOM 2738 O O . LYS B 1 134 ? -3.305 -4.555 -7.969 1 96.44 134 LYS B O 1
ATOM 2743 N N . ILE B 1 135 ? -4.477 -6.32 -7.41 1 97.56 135 ILE B N 1
ATOM 2744 C CA . ILE B 1 135 ? -5.242 -5.598 -6.402 1 97.56 135 ILE B CA 1
ATOM 2745 C C . ILE B 1 135 ? -4.301 -5.031 -5.344 1 97.56 135 ILE B C 1
ATOM 2747 O O . ILE B 1 135 ? -4.348 -3.842 -5.031 1 97.56 135 ILE B O 1
ATOM 2751 N N . LEU B 1 136 ? -3.438 -5.855 -4.82 1 98.19 136 LEU B N 1
ATOM 2752 C CA . LEU B 1 136 ? -2.51 -5.441 -3.771 1 98.19 136 LEU B CA 1
ATOM 2753 C C . LEU B 1 136 ? -1.521 -4.406 -4.297 1 98.19 136 LEU B C 1
ATOM 2755 O O . LEU B 1 136 ? -1.226 -3.424 -3.611 1 98.19 136 LEU B O 1
ATOM 2759 N N . ALA B 1 137 ? -1.032 -4.633 -5.453 1 98 137 ALA B N 1
ATOM 2760 C CA . ALA B 1 137 ? -0.047 -3.74 -6.062 1 98 137 ALA B CA 1
ATOM 2761 C C . ALA B 1 137 ? -0.647 -2.363 -6.332 1 98 137 ALA B C 1
ATOM 2763 O O . ALA B 1 137 ? -0.029 -1.341 -6.031 1 98 137 ALA B O 1
ATOM 2764 N N . ARG B 1 138 ? -1.807 -2.318 -6.922 1 96.31 138 ARG B N 1
ATOM 2765 C CA . ARG B 1 138 ? -2.465 -1.047 -7.207 1 96.31 138 ARG B CA 1
ATOM 2766 C C . ARG B 1 138 ? -2.766 -0.285 -5.918 1 96.31 138 ARG B C 1
ATOM 2768 O O . ARG B 1 138 ? -2.65 0.941 -5.875 1 96.31 138 ARG B O 1
ATOM 2775 N N . LYS B 1 139 ? -3.139 -0.994 -4.953 1 96.5 139 LYS B N 1
ATOM 2776 C CA . LYS B 1 139 ? -3.346 -0.375 -3.648 1 96.5 139 LYS B CA 1
ATOM 2777 C C . LYS B 1 139 ? -2.051 0.234 -3.117 1 96.5 139 LYS B C 1
ATOM 2779 O O . LYS B 1 139 ? -2.057 1.339 -2.57 1 96.5 139 LYS B O 1
ATOM 2784 N N . ASN B 1 140 ? -0.929 -0.515 -3.213 1 96.94 140 ASN B N 1
ATOM 2785 C CA . ASN B 1 140 ? 0.375 0.012 -2.824 1 96.94 140 ASN B CA 1
ATOM 2786 C C . ASN B 1 140 ? 0.684 1.326 -3.537 1 96.94 140 ASN B C 1
ATOM 2788 O O . ASN B 1 140 ? 1.136 2.285 -2.91 1 96.94 140 ASN B O 1
ATOM 2792 N N . ILE B 1 141 ? 0.432 1.319 -4.812 1 93.62 141 ILE B N 1
ATOM 2793 C CA . ILE B 1 141 ? 0.74 2.494 -5.621 1 93.62 141 ILE B CA 1
ATOM 2794 C C . ILE B 1 141 ? -0.102 3.678 -5.152 1 93.62 141 ILE B C 1
ATOM 2796 O O . ILE B 1 141 ? 0.42 4.777 -4.949 1 93.62 141 ILE B O 1
ATOM 2800 N N . LEU B 1 142 ? -1.381 3.475 -4.969 1 91.75 142 LEU B N 1
ATOM 2801 C CA . LEU B 1 142 ? -2.291 4.523 -4.516 1 91.75 142 LEU B CA 1
ATOM 2802 C C . LEU B 1 142 ? -1.887 5.035 -3.139 1 91.75 142 LEU B C 1
ATOM 2804 O O . LEU B 1 142 ? -1.792 6.246 -2.928 1 91.75 142 LEU B O 1
ATOM 2808 N N . LEU B 1 143 ? -1.621 4.105 -2.242 1 92 143 LEU B N 1
ATOM 2809 C CA . LEU B 1 143 ? -1.279 4.469 -0.872 1 92 143 LEU B CA 1
ATOM 2810 C C . LEU B 1 143 ? 0.056 5.207 -0.821 1 92 143 LEU B C 1
ATOM 2812 O O . LEU B 1 143 ? 0.217 6.156 -0.051 1 92 143 LEU B O 1
ATOM 2816 N N . SER B 1 144 ? 1.037 4.707 -1.564 1 90.88 144 SER B N 1
ATOM 2817 C CA . SER B 1 144 ? 2.342 5.359 -1.617 1 90.88 144 SER B CA 1
ATOM 2818 C C . SER B 1 144 ? 2.223 6.793 -2.125 1 90.88 144 SER B C 1
ATOM 2820 O O . SER B 1 144 ? 2.83 7.707 -1.564 1 90.88 144 SER B O 1
ATOM 2822 N N . SER B 1 145 ? 1.448 7.004 -3.201 1 86 145 SER B N 1
ATOM 2823 C CA . SER B 1 145 ? 1.23 8.336 -3.748 1 86 145 SER B CA 1
ATOM 2824 C C . SER B 1 145 ? 0.577 9.258 -2.721 1 86 145 SER B C 1
ATOM 2826 O O . SER B 1 145 ? 0.978 10.414 -2.572 1 86 145 SER B O 1
ATOM 2828 N N . LYS B 1 146 ? -0.387 8.75 -2.072 1 84 146 LYS B N 1
ATOM 2829 C CA . LYS B 1 146 ? -1.057 9.531 -1.038 1 84 146 LYS B CA 1
ATOM 2830 C C . LYS B 1 146 ? -0.093 9.891 0.09 1 84 146 LYS B C 1
ATOM 2832 O O . LYS B 1 146 ? -0.1 11.016 0.583 1 84 146 LYS B O 1
ATOM 2837 N N . ASN B 1 147 ? 0.671 8.914 0.498 1 85.94 147 ASN B N 1
ATOM 2838 C CA . ASN B 1 147 ? 1.667 9.156 1.537 1 85.94 147 ASN B CA 1
ATOM 2839 C C . ASN B 1 147 ? 2.654 10.242 1.127 1 85.94 147 ASN B C 1
ATOM 2841 O O . ASN B 1 147 ? 3.029 11.086 1.944 1 85.94 147 ASN B O 1
ATOM 2845 N N . GLN B 1 148 ? 3.084 10.188 -0.087 1 83.38 148 GLN B N 1
ATOM 2846 C CA . GLN B 1 148 ? 4.008 11.195 -0.591 1 83.38 148 GLN B CA 1
ATOM 2847 C C . GLN B 1 148 ? 3.395 12.594 -0.516 1 83.38 148 GLN B C 1
ATOM 2849 O O . GLN B 1 148 ? 4.066 13.547 -0.126 1 83.38 148 GLN B O 1
ATOM 2854 N N . LEU B 1 149 ? 2.131 12.664 -0.915 1 82 149 LEU B N 1
ATOM 2855 C CA . LEU B 1 149 ? 1.415 13.938 -0.874 1 82 149 LEU B CA 1
ATOM 2856 C C . LEU B 1 149 ? 1.289 14.445 0.559 1 82 149 LEU B C 1
ATOM 2858 O O . LEU B 1 149 ? 1.566 15.617 0.833 1 82 149 LEU B O 1
ATOM 2862 N N . LEU B 1 150 ? 0.993 13.539 1.479 1 80.38 150 LEU B N 1
ATOM 2863 C CA . LEU B 1 150 ? 0.723 13.914 2.863 1 80.38 150 LEU B CA 1
ATOM 2864 C C . LEU B 1 150 ? 2.02 14.234 3.604 1 80.38 150 LEU B C 1
ATOM 2866 O O . LEU B 1 150 ? 1.996 14.875 4.656 1 80.38 150 LEU B O 1
ATOM 2870 N N . SER B 1 151 ? 3.055 13.742 3.104 1 78.12 151 SER B N 1
ATOM 2871 C CA . SER B 1 151 ? 4.344 13.938 3.756 1 78.12 151 SER B CA 1
ATOM 2872 C C . SER B 1 151 ? 4.891 15.336 3.488 1 78.12 151 SER B C 1
ATOM 2874 O O . SER B 1 151 ? 5.852 15.766 4.125 1 78.12 151 SER B O 1
ATOM 2876 N N . LEU B 1 152 ? 4.281 16 2.578 1 77.38 152 LEU B N 1
ATOM 2877 C CA . LEU B 1 152 ? 4.73 17.359 2.299 1 77.38 152 LEU B CA 1
ATOM 2878 C C . LEU B 1 152 ? 4.355 18.312 3.441 1 77.38 152 LEU B C 1
ATOM 2880 O O . LEU B 1 152 ? 3.311 18.141 4.07 1 77.38 152 LEU B O 1
ATOM 2884 N N . ARG B 1 153 ? 5.219 19.25 3.711 1 73.44 153 ARG B N 1
ATOM 2885 C CA . ARG B 1 153 ? 5.113 20.016 4.941 1 73.44 153 ARG B CA 1
ATOM 2886 C C . ARG B 1 153 ? 4.176 21.219 4.762 1 73.44 153 ARG B C 1
ATOM 2888 O O . ARG B 1 153 ? 3.562 21.672 5.723 1 73.44 153 ARG B O 1
ATOM 2895 N N . THR B 1 154 ? 4.098 21.719 3.576 1 82.19 154 THR B N 1
ATOM 2896 C CA . THR B 1 154 ? 3.275 22.906 3.408 1 82.19 154 THR B CA 1
ATOM 2897 C C . THR B 1 154 ? 2.041 22.594 2.564 1 82.19 154 THR B C 1
ATOM 2899 O O . THR B 1 154 ? 2.074 21.703 1.709 1 82.19 154 THR B O 1
ATOM 2902 N N . ILE B 1 155 ? 1.024 23.375 2.857 1 88.06 155 ILE B N 1
ATOM 2903 C CA . ILE B 1 155 ? -0.212 23.234 2.094 1 88.06 155 ILE B CA 1
ATOM 2904 C C . ILE B 1 155 ? 0.063 23.5 0.615 1 88.06 155 ILE B C 1
ATOM 2906 O O . ILE B 1 155 ? -0.471 22.812 -0.253 1 88.06 155 ILE B O 1
ATOM 2910 N N . GLU B 1 156 ? 0.911 24.422 0.38 1 90.25 156 GLU B N 1
ATOM 2911 C CA . GLU B 1 156 ? 1.265 24.781 -0.991 1 90.25 156 GLU B CA 1
ATOM 2912 C C . GLU B 1 156 ? 1.901 23.594 -1.72 1 90.25 156 GLU B C 1
ATOM 2914 O O . GLU B 1 156 ? 1.51 23.266 -2.842 1 90.25 156 GLU B O 1
ATOM 2919 N N . ASP B 1 157 ? 2.807 23 -1.034 1 87 157 ASP B N 1
ATOM 2920 C CA . ASP B 1 157 ? 3.484 21.859 -1.631 1 87 157 ASP B CA 1
ATOM 2921 C C . ASP B 1 157 ? 2.506 20.719 -1.896 1 87 157 ASP B C 1
ATOM 2923 O O . ASP B 1 157 ? 2.6 20.031 -2.918 1 87 157 ASP B O 1
ATOM 2927 N N . LYS B 1 158 ? 1.65 20.516 -0.96 1 87.38 158 LYS B N 1
ATOM 2928 C CA . LYS B 1 158 ? 0.654 19.453 -1.107 1 87.38 158 LYS B CA 1
ATOM 2929 C C . LYS B 1 158 ? -0.249 19.719 -2.311 1 87.38 158 LYS B C 1
ATOM 2931 O O . LYS B 1 158 ? -0.51 18.812 -3.104 1 87.38 158 LYS B O 1
ATOM 2936 N N . ILE B 1 159 ? -0.667 20.953 -2.453 1 90.31 159 ILE B N 1
ATOM 2937 C CA . ILE B 1 159 ? -1.56 21.344 -3.541 1 90.31 159 ILE B CA 1
ATOM 2938 C C . ILE B 1 159 ? -0.846 21.156 -4.879 1 90.31 159 ILE B C 1
ATOM 2940 O O . ILE B 1 159 ? -1.364 20.5 -5.785 1 90.31 159 ILE B O 1
ATOM 2944 N N . LEU B 1 160 ? 0.32 21.688 -4.938 1 88 160 LEU B N 1
ATOM 2945 C CA . LEU B 1 160 ? 1.055 21.656 -6.195 1 88 160 LEU B CA 1
ATOM 2946 C C . LEU B 1 160 ? 1.409 20.234 -6.598 1 88 160 LEU B C 1
ATOM 2948 O O . LEU B 1 160 ? 1.333 19.875 -7.773 1 88 160 LEU B O 1
ATOM 2952 N N . SER B 1 161 ? 1.798 19.469 -5.578 1 87.69 161 SER B N 1
ATOM 2953 C CA . SER B 1 161 ? 2.119 18.062 -5.848 1 87.69 161 SER B CA 1
ATOM 2954 C C . SER B 1 161 ? 0.892 17.297 -6.328 1 87.69 161 SER B C 1
ATOM 2956 O O . SER B 1 161 ? 0.968 16.547 -7.301 1 87.69 161 SER B O 1
ATOM 2958 N N . TYR B 1 162 ? -0.183 17.469 -5.68 1 88.38 162 TYR B N 1
ATOM 2959 C CA . TYR B 1 162 ? -1.412 16.797 -6.066 1 88.38 162 TYR B CA 1
ATOM 2960 C C . TYR B 1 162 ? -1.829 17.172 -7.48 1 88.38 162 TYR B C 1
ATOM 2962 O O . TYR B 1 162 ? -2.17 16.312 -8.289 1 88.38 162 TYR B O 1
ATOM 2970 N N . LEU B 1 163 ? -1.828 18.469 -7.777 1 89.69 163 LEU B N 1
ATOM 2971 C CA . LEU B 1 163 ? -2.246 18.953 -9.086 1 89.69 163 LEU B CA 1
ATOM 2972 C C . LEU B 1 163 ? -1.3 18.469 -10.18 1 89.69 163 LEU B C 1
ATOM 2974 O O . LEU B 1 163 ? -1.737 18.141 -11.281 1 89.69 163 LEU B O 1
ATOM 2978 N N . SER B 1 164 ? -0.052 18.438 -9.82 1 86.69 164 SER B N 1
ATOM 2979 C CA . SER B 1 164 ? 0.934 17.922 -10.766 1 86.69 164 SER B CA 1
ATOM 2980 C C . SER B 1 164 ? 0.654 16.469 -11.109 1 86.69 164 SER B C 1
ATOM 2982 O O . SER B 1 164 ? 0.753 16.062 -12.273 1 86.69 164 SER B O 1
ATOM 2984 N N . LEU B 1 165 ? 0.372 15.695 -10.102 1 83.75 165 LEU B N 1
ATOM 2985 C CA . LEU B 1 165 ? 0.045 14.289 -10.289 1 83.75 165 LEU B CA 1
ATOM 2986 C C . LEU B 1 165 ? -1.181 14.133 -11.188 1 83.75 165 LEU B C 1
ATOM 2988 O O . LEU B 1 165 ? -1.22 13.25 -12.047 1 83.75 165 LEU B O 1
ATOM 2992 N N . GLN B 1 166 ? -2.17 14.922 -10.953 1 86.56 166 GLN B N 1
ATOM 2993 C CA . GLN B 1 166 ? -3.377 14.883 -11.773 1 86.56 166 GLN B CA 1
ATOM 2994 C C . GLN B 1 166 ? -3.064 15.219 -13.234 1 86.56 166 GLN B C 1
ATOM 2996 O O . GLN B 1 166 ? -3.602 14.594 -14.148 1 86.56 166 GLN B O 1
ATOM 3001 N N . ALA B 1 167 ? -2.248 16.234 -13.43 1 85.62 167 ALA B N 1
ATOM 3002 C CA . ALA B 1 167 ? -1.847 16.641 -14.773 1 85.62 167 ALA B CA 1
ATOM 3003 C C . ALA B 1 167 ? -1.147 15.492 -15.5 1 85.62 167 ALA B C 1
ATOM 3005 O O . ALA B 1 167 ? -1.403 15.242 -16.688 1 85.62 167 ALA B O 1
ATOM 3006 N N . GLU B 1 168 ? -0.273 14.891 -14.789 1 78.88 168 GLU B N 1
ATOM 3007 C CA . GLU B 1 168 ? 0.461 13.766 -15.359 1 78.88 168 GLU B CA 1
ATOM 3008 C C . GLU B 1 168 ? -0.483 12.625 -15.742 1 78.88 168 GLU B C 1
ATOM 3010 O O . GLU B 1 168 ? -0.346 12.039 -16.812 1 78.88 168 GLU B O 1
ATOM 3015 N N . LYS B 1 169 ? -1.341 12.32 -14.852 1 77.38 169 LYS B N 1
ATOM 3016 C CA . LYS B 1 169 ? -2.303 11.242 -15.062 1 77.38 169 LYS B CA 1
ATOM 3017 C C . LYS B 1 169 ? -3.186 11.523 -16.281 1 77.38 169 LYS B C 1
ATOM 3019 O O . LYS B 1 169 ? -3.484 10.617 -17.047 1 77.38 169 LYS B O 1
ATOM 3024 N N . LYS B 1 170 ? -3.543 12.719 -16.375 1 82 170 LYS B N 1
ATOM 3025 C CA . LYS B 1 170 ? -4.445 13.117 -17.453 1 82 170 LYS B CA 1
ATOM 3026 C C . LYS B 1 170 ? -3.672 13.469 -18.719 1 82 170 LYS B C 1
ATOM 3028 O O . LYS B 1 170 ? -4.25 13.547 -19.797 1 82 170 LYS B O 1
ATOM 3033 N N . GLY B 1 171 ? -2.406 13.68 -18.547 1 79.88 171 GLY B N 1
ATOM 3034 C CA . GLY B 1 171 ? -1.568 14.062 -19.672 1 79.88 171 GLY B CA 1
ATOM 3035 C C . GLY B 1 171 ? -1.842 15.469 -20.156 1 79.88 171 GLY B C 1
ATOM 3036 O O . GLY B 1 171 ? -1.682 15.766 -21.344 1 79.88 171 GLY B O 1
ATOM 3037 N N . ASN B 1 172 ? -2.48 16.25 -19.344 1 87.31 172 ASN B N 1
ATOM 3038 C CA . ASN B 1 172 ? -2.879 17.609 -19.688 1 87.31 172 ASN B CA 1
ATOM 3039 C C . ASN B 1 172 ? -2.678 18.562 -18.531 1 87.31 172 ASN B C 1
ATOM 3041 O O . ASN B 1 172 ? -2.777 18.172 -17.359 1 87.31 172 ASN B O 1
ATOM 3045 N N . LEU B 1 173 ? -2.35 19.781 -18.906 1 91 173 LEU B N 1
ATOM 3046 C CA . LEU B 1 173 ? -2.139 20.797 -17.891 1 91 173 LEU B CA 1
ATOM 3047 C C . LEU B 1 173 ? -3.469 21.344 -17.375 1 91 173 LEU B C 1
ATOM 3049 O O . LEU B 1 173 ? -3.512 22.031 -16.359 1 91 173 LEU B O 1
ATOM 3053 N N . GLU B 1 174 ? -4.449 21.047 -18.141 1 93.56 174 GLU B N 1
ATOM 3054 C CA . GLU B 1 174 ? -5.801 21.438 -17.75 1 93.56 174 GLU B CA 1
ATOM 3055 C C . GLU B 1 174 ? -6.668 20.203 -17.469 1 93.56 174 GLU B C 1
ATOM 3057 O O . GLU B 1 174 ? -6.754 19.297 -18.281 1 93.56 174 GLU B O 1
ATOM 3062 N N . PHE B 1 175 ? -7.211 20.156 -16.281 1 93.44 175 PHE B N 1
ATOM 3063 C CA . PHE B 1 175 ? -7.938 18.953 -15.883 1 93.44 175 PHE B CA 1
ATOM 3064 C C . PHE B 1 175 ? -8.953 19.266 -14.789 1 93.44 175 PHE B C 1
ATOM 3066 O O . PHE B 1 175 ? -8.898 20.328 -14.172 1 93.44 175 PHE B O 1
ATOM 3073 N N . GLU B 1 176 ? -9.906 18.359 -14.641 1 93.88 176 GLU B N 1
ATOM 3074 C CA . GLU B 1 176 ? -10.859 18.406 -13.539 1 93.88 176 GLU B CA 1
ATOM 3075 C C . GLU B 1 176 ? -10.477 17.406 -12.438 1 93.88 176 GLU B C 1
ATOM 3077 O O . GLU B 1 176 ? -10.047 16.297 -12.727 1 93.88 176 GLU B O 1
ATOM 3082 N N . ILE B 1 177 ? -10.602 17.859 -11.219 1 91.44 177 ILE B N 1
ATOM 3083 C CA . ILE B 1 177 ? -10.352 16.938 -10.125 1 91.44 177 ILE B CA 1
ATOM 3084 C C . ILE B 1 177 ? -11.68 16.453 -9.547 1 91.44 177 ILE B C 1
ATOM 3086 O O . ILE B 1 177 ? -12.695 17.141 -9.641 1 91.44 177 ILE B O 1
ATOM 3090 N N . PRO B 1 178 ? -11.688 15.289 -9.086 1 87.88 178 PRO B N 1
ATOM 3091 C CA . PRO B 1 178 ? -12.945 14.711 -8.594 1 87.88 178 PRO B CA 1
ATOM 3092 C C . PRO B 1 178 ? -13.266 15.141 -7.164 1 87.88 178 PRO B C 1
ATOM 3094 O O . PRO B 1 178 ? -13.727 14.32 -6.363 1 87.88 178 PRO B O 1
ATOM 3097 N N . PHE B 1 179 ? -12.906 16.281 -6.773 1 89.19 179 PHE B N 1
ATOM 3098 C CA . PHE B 1 179 ? -13.117 16.75 -5.414 1 89.19 179 PHE B CA 1
ATOM 3099 C C . PHE B 1 179 ? -13.711 18.156 -5.426 1 89.19 179 PHE B C 1
ATOM 3101 O O . PHE B 1 179 ? -13.32 19 -6.242 1 89.19 179 PHE B O 1
ATOM 3108 N N . SER B 1 180 ? -14.664 18.375 -4.559 1 89.38 180 SER B N 1
ATOM 3109 C CA . SER B 1 180 ? -14.969 19.75 -4.176 1 89.38 180 SER B CA 1
ATOM 3110 C C . SER B 1 180 ? -13.828 20.344 -3.357 1 89.38 180 SER B C 1
ATOM 3112 O O . SER B 1 180 ? -12.867 19.656 -3.016 1 89.38 180 SER B O 1
ATOM 3114 N N . ARG B 1 181 ? -14.023 21.672 -3.094 1 89.75 181 ARG B N 1
ATOM 3115 C CA . ARG B 1 181 ? -13 22.344 -2.297 1 89.75 181 ARG B CA 1
ATOM 3116 C C . ARG B 1 181 ? -12.883 21.703 -0.916 1 89.75 181 ARG B C 1
ATOM 3118 O O . ARG B 1 181 ? -11.773 21.484 -0.422 1 89.75 181 ARG B O 1
ATOM 3125 N N . ASN B 1 182 ? -14.047 21.406 -0.378 1 86.69 182 ASN B N 1
ATOM 3126 C CA . ASN B 1 182 ? -14.07 20.766 0.932 1 86.69 182 ASN B CA 1
ATOM 3127 C C . ASN B 1 182 ? -13.484 19.359 0.873 1 86.69 182 ASN B C 1
ATOM 3129 O O . ASN B 1 182 ? -12.727 18.969 1.761 1 86.69 182 ASN B O 1
ATOM 3133 N N . GLU B 1 183 ? -13.805 18.656 -0.135 1 85.81 183 GLU B N 1
ATOM 3134 C CA . GLU B 1 183 ? -13.305 17.297 -0.308 1 85.81 183 GLU B CA 1
ATOM 3135 C C . GLU B 1 183 ? -11.797 17.297 -0.546 1 85.81 183 GLU B C 1
ATOM 3137 O O . GLU B 1 183 ? -11.094 16.391 -0.091 1 85.81 183 GLU B O 1
ATOM 3142 N N . LEU B 1 184 ? -11.336 18.297 -1.284 1 89.06 184 LEU B N 1
ATOM 3143 C CA . LEU B 1 184 ? -9.906 18.406 -1.525 1 89.06 184 LEU B CA 1
ATOM 3144 C C . LEU B 1 184 ? -9.156 18.672 -0.226 1 89.06 184 LEU B C 1
ATOM 3146 O O . LEU B 1 184 ? -8.094 18.109 0.015 1 89.06 184 LEU B O 1
ATOM 3150 N N . ALA B 1 185 ? -9.742 19.531 0.587 1 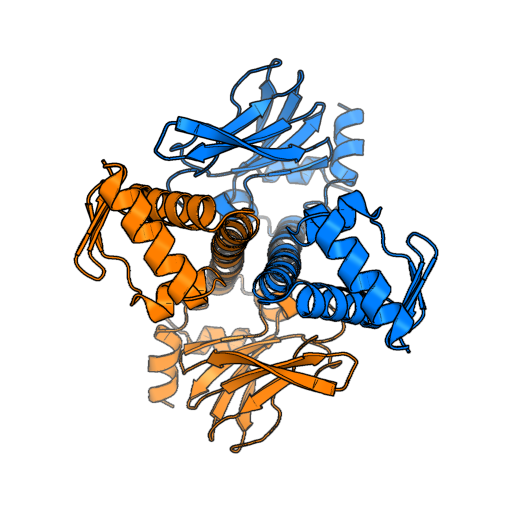86.62 185 ALA B N 1
ATOM 3151 C CA . ALA B 1 185 ? -9.156 19.828 1.893 1 86.62 185 ALA B CA 1
ATOM 3152 C C . ALA B 1 185 ? -9.062 18.562 2.742 1 86.62 185 ALA B C 1
ATOM 3154 O O . ALA B 1 185 ? -8.031 18.297 3.367 1 86.62 185 ALA B O 1
ATOM 3155 N N . ASP B 1 186 ? -10.102 17.797 2.689 1 79.69 186 ASP B N 1
ATOM 3156 C CA . ASP B 1 186 ? -10.141 16.547 3.43 1 79.69 186 ASP B CA 1
ATOM 3157 C C . ASP B 1 186 ? -9.094 15.562 2.895 1 79.69 186 ASP B C 1
ATOM 3159 O O . ASP B 1 186 ? -8.406 14.898 3.672 1 79.69 186 ASP B O 1
ATOM 3163 N N . PHE B 1 187 ? -8.984 15.562 1.648 1 78.88 187 PHE B N 1
ATOM 3164 C CA . PHE B 1 187 ? -8.062 14.633 0.998 1 78.88 187 PHE B CA 1
ATOM 3165 C C . PHE B 1 187 ? -6.617 14.969 1.353 1 78.88 187 PHE B C 1
ATOM 3167 O O . PHE B 1 187 ? -5.809 14.07 1.589 1 78.88 187 PHE B O 1
ATOM 3174 N N . LEU B 1 188 ? -6.332 16.25 1.383 1 82.38 188 LEU B N 1
ATOM 3175 C CA . LEU B 1 188 ? -4.969 16.703 1.658 1 82.38 188 LEU B CA 1
ATOM 3176 C C . LEU B 1 188 ? -4.75 16.875 3.156 1 82.38 188 LEU B C 1
ATOM 3178 O O . LEU B 1 188 ? -3.65 17.234 3.588 1 82.38 188 LEU B O 1
ATOM 3182 N N . CYS B 1 189 ? -5.801 16.641 3.934 1 78.94 189 CYS B N 1
ATOM 3183 C CA . CYS B 1 189 ? -5.762 16.734 5.387 1 78.94 189 CYS B CA 1
ATOM 3184 C C . CYS B 1 189 ? -5.277 18.109 5.832 1 78.94 189 CYS B C 1
ATOM 3186 O O . CYS B 1 189 ? -4.352 18.219 6.641 1 78.94 189 CYS B O 1
ATOM 3188 N N . VAL B 1 190 ? -5.902 19.109 5.242 1 82.38 190 VAL B N 1
ATOM 3189 C CA . VAL B 1 190 ? -5.59 20.5 5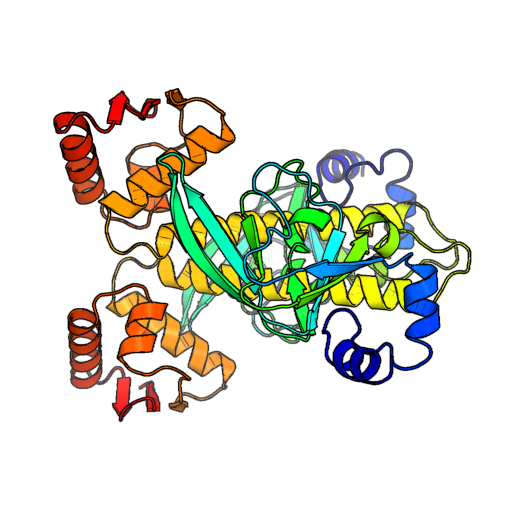.602 1 82.38 190 VAL B CA 1
ATOM 3190 C C . VAL B 1 190 ? -6.883 21.25 5.891 1 82.38 190 VAL B C 1
ATOM 3192 O O . VAL B 1 190 ? -7.977 20.766 5.594 1 82.38 190 VAL B O 1
ATOM 3195 N N . ASP B 1 191 ? -6.672 22.359 6.586 1 85.19 191 ASP B N 1
ATOM 3196 C CA . ASP B 1 191 ? -7.812 23.219 6.852 1 85.19 191 ASP B CA 1
ATOM 3197 C C . ASP B 1 191 ? -8.344 23.844 5.562 1 85.19 191 ASP B C 1
ATOM 3199 O O . ASP B 1 191 ? -7.574 24.297 4.719 1 85.19 191 ASP B O 1
ATOM 3203 N N . ARG B 1 192 ? -9.68 23.781 5.492 1 88.62 192 ARG B N 1
ATOM 3204 C CA . ARG B 1 192 ? -10.344 24.25 4.277 1 88.62 192 ARG B CA 1
ATOM 3205 C C . ARG B 1 192 ? -10 25.719 3.998 1 88.62 192 ARG B C 1
ATOM 3207 O O . ARG B 1 192 ? -9.742 26.094 2.854 1 88.62 192 ARG B O 1
ATOM 3214 N N . SER B 1 193 ? -10.086 26.531 5.035 1 92.75 193 SER B N 1
ATOM 3215 C CA . SER B 1 193 ? -9.812 27.953 4.863 1 92.75 193 SER B CA 1
ATOM 3216 C C . SER B 1 193 ? -8.367 28.188 4.434 1 92.75 193 SER B C 1
ATOM 3218 O O . SER B 1 193 ? -8.094 29.047 3.588 1 92.75 193 SER B O 1
ATOM 3220 N N . ALA B 1 194 ? -7.465 27.438 5.023 1 92.06 194 ALA B N 1
ATOM 3221 C CA . ALA B 1 194 ? -6.051 27.531 4.676 1 92.06 194 ALA B CA 1
ATOM 3222 C C . ALA B 1 194 ? -5.809 27.094 3.234 1 92.06 194 ALA B C 1
ATOM 3224 O O . ALA B 1 194 ? -5.031 27.719 2.508 1 92.06 194 ALA B O 1
ATOM 3225 N N . LEU B 1 195 ? -6.484 26.016 2.828 1 93.56 195 LEU B N 1
ATOM 3226 C CA . LEU B 1 195 ? -6.383 25.516 1.459 1 93.56 195 LEU B CA 1
ATOM 3227 C C . LEU B 1 195 ? -6.809 26.594 0.462 1 93.56 195 LEU B C 1
ATOM 3229 O O . LEU B 1 195 ? -6.109 26.844 -0.518 1 93.56 195 LEU B O 1
ATOM 3233 N N . SER B 1 196 ? -7.949 27.188 0.727 1 94.69 196 SER B N 1
ATOM 3234 C CA . SER B 1 196 ? -8.492 28.203 -0.165 1 94.69 196 SER B CA 1
ATOM 3235 C C . SER B 1 196 ? -7.547 29.406 -0.286 1 94.69 196 SER B C 1
ATOM 3237 O O . SER B 1 196 ? -7.371 29.953 -1.374 1 94.69 196 SER B O 1
ATOM 3239 N N . ARG B 1 197 ? -6.965 29.75 0.823 1 96.12 197 ARG B N 1
ATOM 3240 C CA . ARG B 1 197 ? -6.027 30.859 0.835 1 96.12 197 ARG B CA 1
ATOM 3241 C C . ARG B 1 197 ? -4.816 30.578 -0.045 1 96.12 197 ARG B C 1
ATOM 3243 O O . ARG B 1 197 ? -4.371 31.438 -0.805 1 96.12 197 ARG B O 1
ATOM 3250 N N . VAL B 1 198 ? -4.312 29.391 0.14 1 95.75 198 VAL B N 1
ATOM 3251 C CA . VAL B 1 198 ? -3.121 29.016 -0.618 1 95.75 198 VAL B CA 1
ATOM 3252 C C . VAL B 1 198 ? -3.463 28.922 -2.104 1 95.75 198 VAL B C 1
ATOM 3254 O O . VAL B 1 198 ? -2.676 29.344 -2.957 1 95.75 198 VAL B O 1
ATOM 3257 N N . LEU B 1 199 ? -4.602 28.375 -2.465 1 95.75 199 LEU B N 1
ATOM 3258 C CA . LEU B 1 199 ? -5.043 28.297 -3.854 1 95.75 199 LEU B CA 1
ATOM 3259 C C . LEU B 1 199 ? -5.137 29.688 -4.465 1 95.75 199 LEU B C 1
ATOM 3261 O O . LEU B 1 199 ? -4.699 29.906 -5.598 1 95.75 199 LEU B O 1
ATOM 3265 N N . SER B 1 200 ? -5.754 30.578 -3.699 1 96.69 200 SER B N 1
ATOM 3266 C CA . SER B 1 200 ? -5.879 31.953 -4.16 1 96.69 200 SER B CA 1
ATOM 3267 C C . SER B 1 200 ? -4.512 32.594 -4.391 1 96.69 200 SER B C 1
ATOM 3269 O O . SER B 1 200 ? -4.316 33.312 -5.367 1 96.69 200 SER B O 1
ATOM 3271 N N . LYS B 1 201 ? -3.66 32.344 -3.467 1 96.75 201 LYS B N 1
ATOM 3272 C CA . LYS B 1 201 ? -2.293 32.844 -3.59 1 96.75 201 LYS B CA 1
ATOM 3273 C C . LYS B 1 201 ? -1.63 32.312 -4.859 1 96.75 201 LYS B C 1
ATOM 3275 O O . LYS B 1 201 ? -1.004 33.094 -5.598 1 96.75 201 LYS B O 1
ATOM 3280 N N . LEU B 1 202 ? -1.729 31.031 -5.094 1 95.56 202 LEU B N 1
ATOM 3281 C CA . LEU B 1 202 ? -1.123 30.391 -6.258 1 95.56 202 LEU B CA 1
ATOM 3282 C C . LEU B 1 202 ? -1.708 30.953 -7.551 1 95.56 202 LEU B C 1
ATOM 3284 O O . LEU B 1 202 ? -0.996 31.094 -8.547 1 95.56 202 LEU B O 1
ATOM 3288 N N . LYS B 1 203 ? -2.99 31.234 -7.508 1 95.88 203 LYS B N 1
ATOM 3289 C CA . LYS B 1 203 ? -3.648 31.844 -8.656 1 95.88 203 LYS B CA 1
ATOM 3290 C C . LYS B 1 203 ? -3.121 33.25 -8.898 1 95.88 203 LYS B C 1
ATOM 3292 O O . LYS B 1 203 ? -2.824 33.625 -10.039 1 95.88 203 LYS B O 1
ATOM 3297 N N . LYS B 1 204 ? -3.033 33.969 -7.863 1 96.62 204 LYS B N 1
ATOM 3298 C CA . LYS B 1 204 ? -2.531 35.344 -7.949 1 96.62 204 LYS B CA 1
ATOM 3299 C C . LYS B 1 204 ? -1.104 35.375 -8.492 1 96.62 204 LYS B C 1
ATOM 3301 O O . LYS B 1 204 ? -0.735 36.281 -9.227 1 96.62 204 LYS B O 1
ATOM 3306 N N . GLU B 1 205 ? -0.375 34.406 -8.125 1 96.06 205 GLU B N 1
ATOM 3307 C CA . GLU B 1 205 ? 1.021 34.312 -8.539 1 96.06 205 GLU B CA 1
ATOM 3308 C C . GLU B 1 205 ? 1.146 33.688 -9.914 1 96.06 205 GLU B C 1
ATOM 3310 O O . GLU B 1 205 ? 2.256 33.438 -10.398 1 96.06 205 GLU B O 1
ATOM 3315 N N . ALA B 1 206 ? 0.104 33.375 -10.523 1 94.94 206 ALA B N 1
ATOM 3316 C CA . ALA B 1 206 ? 0.026 32.844 -11.875 1 94.94 206 ALA B CA 1
ATOM 3317 C C . ALA B 1 206 ? 0.715 31.469 -11.953 1 94.94 206 ALA B C 1
ATOM 3319 O O . ALA B 1 206 ? 1.421 31.188 -12.922 1 94.94 206 ALA B O 1
ATOM 3320 N N . VAL B 1 207 ? 0.608 30.75 -10.938 1 93.31 207 VAL B N 1
ATOM 3321 C CA . VAL B 1 207 ? 1.123 29.375 -10.922 1 93.31 207 VAL B CA 1
ATOM 3322 C C . VAL B 1 207 ? 0.044 28.406 -11.406 1 93.31 207 VAL B C 1
ATOM 3324 O O . VAL B 1 207 ? 0.338 27.453 -12.125 1 93.31 207 VAL B O 1
ATOM 3327 N N . ILE B 1 208 ? -1.141 28.719 -10.938 1 95.5 208 ILE B N 1
ATOM 3328 C CA . ILE B 1 208 ? -2.275 27.922 -11.375 1 95.5 208 ILE B CA 1
ATOM 3329 C C . ILE B 1 208 ? -3.467 28.828 -11.68 1 95.5 208 ILE B C 1
ATOM 3331 O O . ILE B 1 208 ? -3.48 29.984 -11.281 1 95.5 208 ILE B O 1
ATOM 3335 N N . GLU B 1 209 ? -4.355 28.375 -12.438 1 96 209 GLU B N 1
ATOM 3336 C CA . GLU B 1 209 ? -5.715 28.891 -12.594 1 96 209 GLU B CA 1
ATOM 3337 C C . GLU B 1 209 ? -6.75 27.844 -12.188 1 96 209 GLU B C 1
ATOM 3339 O O . GLU B 1 209 ? -6.496 26.641 -12.297 1 96 209 GLU B O 1
ATOM 3344 N N . TYR B 1 210 ? -7.789 28.328 -11.656 1 95.5 210 TYR B N 1
ATOM 3345 C CA . TYR B 1 210 ? -8.82 27.344 -11.328 1 95.5 210 TYR B CA 1
ATOM 3346 C C . TYR B 1 210 ? -10.203 27.984 -11.312 1 95.5 210 TYR B C 1
ATOM 3348 O O . TYR B 1 210 ? -10.328 29.188 -11.094 1 95.5 210 TYR B O 1
ATOM 3356 N N . LYS B 1 211 ? -11.18 27.266 -11.703 1 93.5 211 LYS B N 1
ATOM 3357 C CA . LYS B 1 211 ? -12.602 27.531 -11.539 1 93.5 211 LYS B CA 1
ATOM 3358 C C . LYS B 1 211 ? -13.32 26.312 -10.961 1 93.5 211 LYS B C 1
ATOM 3360 O O . LYS B 1 211 ? -13.508 25.312 -11.641 1 93.5 211 LYS B O 1
ATOM 3365 N N . ASN B 1 212 ? -13.727 26.422 -9.742 1 90.62 212 ASN B N 1
ATOM 3366 C CA . ASN B 1 212 ? -14.289 25.281 -9.016 1 90.62 212 ASN B CA 1
ATOM 3367 C C . ASN B 1 212 ? -13.328 24.094 -9.008 1 90.62 212 ASN B C 1
ATOM 3369 O O . ASN B 1 212 ? -12.234 24.188 -8.438 1 90.62 212 ASN B O 1
ATOM 3373 N N . ASN B 1 213 ? -13.719 22.969 -9.703 1 90.94 213 ASN B N 1
ATOM 3374 C CA . ASN B 1 213 ? -12.875 21.781 -9.664 1 90.94 213 ASN B CA 1
ATOM 3375 C C . ASN B 1 213 ? -12.055 21.641 -10.945 1 90.94 213 ASN B C 1
ATOM 3377 O O . ASN B 1 213 ? -11.461 20.594 -11.195 1 90.94 213 ASN B O 1
ATOM 3381 N N . HIS B 1 214 ? -12.078 22.703 -11.695 1 95.62 214 HIS B N 1
ATOM 3382 C CA . HIS B 1 214 ? -11.273 22.75 -12.906 1 95.62 214 HIS B CA 1
ATOM 3383 C C . HIS B 1 214 ? -9.969 23.516 -12.68 1 95.62 214 HIS B C 1
ATOM 3385 O O . HIS B 1 214 ? -9.992 24.656 -12.219 1 95.62 214 HIS B O 1
ATOM 3391 N N . PHE B 1 215 ? -8.883 22.859 -12.953 1 95.75 215 PHE B N 1
ATOM 3392 C CA . PHE B 1 215 ? -7.586 23.484 -12.695 1 95.75 215 PHE B CA 1
ATOM 3393 C C . PHE B 1 215 ? -6.762 23.547 -13.977 1 95.75 215 PHE B C 1
ATOM 3395 O O . PHE B 1 215 ? -6.926 22.719 -14.875 1 95.75 215 PHE B O 1
ATOM 3402 N N . LYS B 1 216 ? -5.945 24.547 -14.109 1 95.38 216 LYS B N 1
ATOM 3403 C CA . LYS B 1 216 ? -4.941 24.688 -15.156 1 95.38 216 LYS B CA 1
ATOM 3404 C C . LYS B 1 216 ? -3.584 25.078 -14.57 1 95.38 216 LYS B C 1
ATOM 3406 O O . LYS B 1 216 ? -3.471 26.062 -13.859 1 95.38 216 LYS B O 1
ATOM 3411 N N . LEU B 1 217 ? -2.607 24.234 -14.734 1 92.56 217 LEU B N 1
ATOM 3412 C CA . LEU B 1 217 ? -1.245 24.547 -14.32 1 92.56 217 LEU B CA 1
ATOM 3413 C C . LEU B 1 217 ? -0.575 25.484 -15.328 1 92.56 217 LEU B C 1
ATOM 3415 O O . LEU B 1 217 ? -0.738 25.312 -16.547 1 92.56 217 LEU B O 1
ATOM 3419 N N . LEU B 1 218 ? 0.06 26.5 -14.875 1 89.75 218 LEU B N 1
ATOM 3420 C CA . LEU B 1 218 ? 0.636 27.5 -15.766 1 89.75 218 LEU B CA 1
ATOM 3421 C C . LEU B 1 218 ? 2.146 27.312 -15.883 1 89.75 218 LEU B C 1
ATOM 3423 O O . LEU B 1 218 ? 2.787 26.812 -14.961 1 89.75 218 LEU B O 1
#

Secondary structure (DSSP, 8-state):
-HHHHHHHTT-GGGTT--TTHHHHHHHHT-EEEEE-TT-EEE-TTS---EEEEEEES-EEEEEE-TT--EEEEEEE-TT-EESHHHHHHT-SS-SSEEEESSSEEEEEEEHHHHHS--TT--HHHHHHHHHHHHHHHHHHHHHHHHHHHHT-SSHHHHHHHHHHHHHHHHTSSEEE-S--HHHHHHHHT--HHHHHHHHHHHHHTTSEEEETTEEEE-/-HHHHHHHTT-GGGTT--TTHHHHHHHHT-EEEEE-TT-EEE-TTS---EEEEEEES-EEEEEE-TT--EEEEEEE-TT-EESHHHHHHT-SS-SEEEEESSSEEEEEEEHHHHHS--TT--HHHHHHHHHHHHHHHHHHHHHHHHHHHHT-SSHHHHHHHHHHHHHHHHTSSEEE-S--HHHHHHHHT--HHHHHHHHHHHHHTTSEEEETTEEEE-

Foldseek 3Di:
DVLQLVLQCLALLQDPPPPPVPVVCVQQVKDKDKDAAFDWPFDWFAAQFWKKAWSAAKKWKWAADPVRDIDTPDMDGHSDIDSLVRNVVRPHTHRIIMGGNHTTMIMIGGPCSLQDQDPVNDPSSVVSVVSSVVVVVVVVVVVVLLCVLLPDDDLLSSVVSVLVVVCVVVVHQKDFDPDFLVRVCVSNVHDSVRNVVSVVVCVVVVQWDDDTRIIGGD/DVLQVVLQCLALLQDPVPPPVVVVCVQQVKDKDKDAAFDWPFDWFAAQFWKKAWSAAKKWKWAADPVRDIDTPDMDGHSYIDSLVRNVVRPHTHRIIMGGNHTTMIMIGGPCSLQDQDPVNDPSSVVSVVSSVVVVVVVVVVVVLLCVLLPDDDLLSSVVSVLVVVCVVVVHQKDFDPDFLVRVCVSNVHDSVRNVVSVVVCVVVVQWDDDTRIIGGD

Solvent-accessible surface area (backbone atoms only — not comparable to full-atom values): 22405 Å² total; per-residue (Å²): 121,72,64,50,52,61,34,47,66,61,15,64,54,40,54,91,58,69,96,47,53,67,60,48,40,60,72,39,60,56,44,76,48,77,38,50,56,72,35,76,76,39,52,57,62,37,67,39,59,33,29,36,32,28,60,36,43,33,35,33,36,32,37,61,48,80,86,63,52,73,44,80,73,49,73,44,46,55,33,36,70,43,48,50,45,46,20,45,39,62,44,68,48,31,77,39,29,32,32,20,69,28,56,23,33,35,38,34,36,38,41,68,46,48,64,41,81,49,92,77,64,50,70,60,40,50,47,36,43,50,30,46,40,21,54,36,13,43,47,32,52,55,36,49,52,49,38,57,40,46,51,41,77,41,71,60,55,29,51,54,50,51,52,33,51,50,22,60,75,66,70,30,57,59,47,72,54,100,37,53,71,64,51,44,16,58,73,64,37,47,55,51,70,58,49,52,50,46,51,51,49,36,36,73,67,57,44,32,47,72,60,93,42,35,38,31,62,98,123,71,65,50,54,60,33,47,65,61,14,64,56,40,52,91,59,71,84,54,56,65,58,51,40,60,70,40,59,56,45,76,47,78,40,51,56,72,34,75,75,40,52,56,63,36,66,37,58,32,29,36,33,28,59,34,42,33,36,34,36,31,36,59,48,80,86,63,52,74,42,77,74,48,74,44,46,54,34,37,70,45,49,49,46,46,20,44,40,62,45,69,48,31,77,39,28,31,32,20,69,28,56,24,33,37,38,35,36,38,40,65,47,48,63,41,80,48,92,76,64,49,69,60,42,51,47,35,44,50,29,45,39,23,51,37,12,45,48,33,53,53,36,49,53,50,38,58,41,46,51,40,79,41,69,59,54,27,50,52,50,50,53,34,52,51,23,60,74,67,70,30,56,59,48,71,54,99,38,53,71,64,50,43,16,58,72,63,37,47,55,51,71,60,47,53,51,45,51,51,49,38,36,74,67,58,46,32,46,71,59,91,41,34,37,31,63,98

Organism: Acetobacterium woodii (strain ATCC 29683 / DSM 1030 / JCM 2381 / KCTC 1655 / WB1) (NCBI:txid931626)

Sequence (436 aa):
MNNNLEILKKVTLFEGINENLSAMLECLGSDQKKYARGEIILLTGQPVTAVGVILSGEVQIIHEDFYGNRSILTELNPSHIFGESFASAGIPESPVTVIAKTNATILFLGIDRIITTCPNSCIFHNHLIENLLKILARKNILLSSKNQLLSLRTIEDKILSYLSLQAEKKGNLEFEIPFSRNELADFLCVDRSALSRVLSKLKKEAVIEYKNNHFKLLMNNNLEILKKVTLFEGINENLSAMLECLGSDQKKYARGEIILLTGQPVTAVGVILSGEVQIIHEDFYGNRSILTELNPSHIFGESFASAGIPESPVTVIAKTNATILFLGIDRIITTCPNSCIFHNHLIENLLKILARKNILLSSKNQLLSLRTIEDKILSYLSLQAEKKGNLEFEIPFSRNELADFLCVDRSALSRVLSKLKKEAVIEYKNNHFKLL

InterPro domains:
  IPR000595 Cyclic nucleotide-binding domain [PF00027] (33-112)
  IPR000595 Cyclic nucleotide-binding domain [PS50042] (33-113)
  IPR000595 Cyclic nucleotide-binding domain [SM00100] (13-136)
  IPR000595 Cyclic nucleotide-binding domain [cd00038] (13-119)
  IPR012318 Crp-type HTH domain [PF13545] (160-213)
  IPR012318 Crp-type HTH domain [PS51063] (153-218)
  IPR014710 RmlC-like jelly roll fold [G3DSA:2.60.120.10] (1-218)
  IPR018490 Cyclic nucleotide-binding domain superfamily [SSF51206] (1-137)
  IPR036390 Winged helix DNA-binding domain superfamily [SSF46785] (155-217)

Radius of gyration: 23.29 Å; Cα contacts (8 Å, |Δi|>4): 818; chains: 2; bounding box: 58×66×52 Å

pLDDT: mean 88.85, std 9.31, range [45.38, 98.56]

Nearest PDB structures (foldseek):
  4i0b-assembly1_A  TM=5.687E-01  e=2.561E-12  Escherichia coli K-12
  6dt4-assembly1_B  TM=5.809E-01  e=3.055E-12  Yersinia pestis CO92
  3rpq-assembly1_B  TM=5.600E-01  e=5.186E-12  Escherichia coli K-12
  4i02-assembly3_F-3  TM=5.323E-01  e=2.716E-12  Escherichia coli K-12
  4i0a-assembly1_B  TM=5.368E-01  e=9.904E-12  Escherichia coli K-12